Protein 3H2B (pdb70)

B-factor: mean 21.61, std 10.36, range [4.09, 73.88]

CATH classification: 3.40.50.150

Secondary structure (DSSP, 8-state):
--HHHHHHH-TTT-HHHHT-SS--TT-TTHHHHHHHHHH--S-EEEET-TT-HHHHHHHHTT--EEEE---HHHHHHHHHH-TTSEEE---GGGGGGS---EEEEE-SSSS---TTTHHHHHHHH--EEEEEEE--EE--SS-B---SSS---B--HHHHHHHHHHTTEEEEEEEE-TTSSEEEEEEEE--/-HHHHHHHHT-TT--HHHHT-SS--TT-TTHHHHHHHHHT--S-EEEET-TT-HHHHHHHHTT--EEEEE--HHHHHHHHHHSTTS-EEES-TGGGGGS---EEEEE-SSSS---TTTHHHHHHHH--EEEEEEE--EE--SS-B---SSS---B--HHHHHHHHHHHTEEEEEEEE-TTSSEEEEEEEE--

Nearest PDB structures (foldseek):
  3h2b-assembly1_A  TM=1.005E+00  e=4.434E-42  Corynebacterium glutamicum ATCC 13032
  3e8s-assembly1_A-2  TM=7.768E-01  e=3.173E-12  Pseudomonas putida KT2440
  3e23-assembly1_A  TM=7.700E-01  e=9.169E-10  Rhodopseudomonas palustris
  3cgg-assembly2_B  TM=7.380E-01  e=4.355E-08  Corynebacterium glutamicum ATCC 13032
  4kwc-assembly1_A  TM=5.760E-01  e=4.647E-06  Bacillus pumilus

Sequence (383 aa):
TDDVSKAYSSPTFDAEALLGTVISAEDPDRVLIEPWATGVDGVILDVGSGTGRWTGHLASLGHQIEGLEPATRLVELARQTHPSVTFHHGTITDLSDSPKRWAGLLAWYSLIHGPGELPDALVALRAVEDGGGLLSFFSGPSLEPYHPVATAYRWPLPELAQALETAGFQVTSSHWDPRFPHAYLTAEASLATDDVSKAYSSPTFDAEALLGTVISAEDPDRVLIEPWATGVDGVILDVGSGTGRWTGHLASLGHQIEGLEPATRLVELARQTHPSVTFHHGTITDLSDSPKRWAGLLAWYSLIHGPGELPDALVALRAVEDGGGLLSFFSGPSLEPYHPVATAYRWPLPELAQALETAGFQVTSSHWDPRFPHAYLTAEASL

Structure (mmCIF, N/CA/C/O backbone):
data_3H2B
#
_entry.id   3H2B
#
_cell.length_a   70.827
_cell.length_b   72.424
_cell.length_c   74.826
_cell.angle_alpha   90.000
_cell.angle_beta   90.000
_cell.angle_gamma   90.000
#
_symmetry.space_group_name_H-M   'P 21 21 21'
#
loop_
_entity.id
_entity.type
_entity.pdbx_description
1 polymer 'SAM-dependent methyltransferase'
2 non-polymer S-ADENOSYL-L-HOMOCYSTEINE
3 non-polymer PYROPHOSPHATE
4 water water
#
loop_
_atom_site.group_PDB
_atom_site.id
_atom_site.type_symbol
_atom_site.label_atom_id
_atom_site.label_alt_id
_atom_site.label_comp_id
_atom_site.label_asym_id
_atom_site.label_entity_id
_atom_site.label_seq_id
_atom_site.pdbx_PDB_ins_code
_atom_site.Cartn_x
_atom_site.Cartn_y
_atom_site.Cartn_z
_atom_site.occupancy
_atom_site.B_iso_or_equiv
_atom_site.auth_seq_id
_atom_site.auth_comp_id
_atom_site.auth_asym_id
_atom_site.auth_atom_id
_atom_site.pdbx_PDB_model_num
ATOM 1 N N . THR A 1 2 ? 22.906 32.094 51.838 1.00 41.76 59 THR A N 1
ATOM 2 C CA . THR A 1 2 ? 21.657 32.005 51.029 1.00 39.83 59 THR A CA 1
ATOM 3 C C . THR A 1 2 ? 21.896 32.209 49.532 1.00 36.75 59 THR A C 1
ATOM 4 O O . THR A 1 2 ? 22.455 33.224 49.100 1.00 32.61 59 THR A O 1
ATOM 8 N N . ASP A 1 3 ? 21.455 31.238 48.743 1.00 33.33 60 ASP A N 1
ATOM 9 C CA . ASP A 1 3 ? 21.613 31.301 47.301 1.00 26.17 60 ASP A CA 1
ATOM 10 C C . ASP A 1 3 ? 20.288 31.567 46.601 1.00 21.40 60 ASP A C 1
ATOM 11 O O . ASP A 1 3 ? 20.123 31.228 45.431 1.00 25.90 60 ASP A O 1
ATOM 16 N N . ASP A 1 4 ? 19.340 32.165 47.312 1.00 18.53 61 ASP A N 1
ATOM 17 C CA . ASP A 1 4 ? 18.048 32.461 46.711 1.00 23.67 61 ASP A CA 1
ATOM 18 C C . ASP A 1 4 ? 18.199 33.380 45.506 1.00 20.23 61 ASP A C 1
ATOM 19 O O . ASP A 1 4 ? 17.544 33.186 44.484 1.00 22.56 61 ASP A O 1
ATOM 24 N N . VAL A 1 5 ? 19.067 34.379 45.620 1.00 24.33 62 VAL A N 1
ATOM 25 C CA . VAL A 1 5 ? 19.272 35.295 44.510 1.00 19.37 62 VAL A CA 1
ATOM 26 C C . VAL A 1 5 ? 19.850 34.562 43.303 1.00 20.91 62 VAL A C 1
ATOM 27 O O . VAL A 1 5 ? 19.247 34.563 42.225 1.00 22.04 62 VAL A O 1
ATOM 31 N N . SER A 1 6 ? 21.004 33.924 43.485 1.00 13.58 63 SER A N 1
ATOM 32 C CA . SER A 1 6 ? 21.640 33.199 42.389 1.00 11.06 63 SER A CA 1
ATOM 33 C C . SER A 1 6 ? 20.692 32.157 41.792 1.00 13.86 63 SER A C 1
ATOM 34 O O . SER A 1 6 ? 20.616 32.005 40.575 1.00 14.78 63 SER A O 1
ATOM 37 N N . LYS A 1 7 ? 19.950 31.447 42.634 1.00 16.88 64 LYS A N 1
ATOM 38 C CA . LYS A 1 7 ? 19.014 30.459 42.114 1.00 13.95 64 LYS A CA 1
ATOM 39 C C . LYS A 1 7 ? 17.902 31.124 41.297 1.00 12.74 64 LYS A C 1
ATOM 40 O O . LYS A 1 7 ? 17.460 30.574 40.286 1.00 11.42 64 LYS A O 1
ATOM 46 N N . ALA A 1 8 ? 17.474 32.317 41.710 1.00 9.60 65 ALA A N 1
ATOM 47 C CA . ALA A 1 8 ? 16.426 33.037 40.982 1.00 8.88 65 ALA A CA 1
ATOM 48 C C . ALA A 1 8 ? 16.972 33.457 39.621 1.00 13.59 65 ALA A C 1
ATOM 49 O O . ALA A 1 8 ? 16.236 33.525 38.632 1.00 17.60 65 ALA A O 1
ATOM 51 N N . TYR A 1 9 ? 18.271 33.734 39.572 1.00 11.75 66 TYR A N 1
ATOM 52 C CA . TYR A 1 9 ? 18.902 34.121 38.313 1.00 15.74 66 TYR A CA 1
ATOM 53 C C . TYR A 1 9 ? 19.046 32.927 37.384 1.00 9.95 66 TYR A C 1
ATOM 54 O O . TYR A 1 9 ? 19.114 33.090 36.169 1.00 13.14 66 TYR A O 1
ATOM 63 N N . SER A 1 10 ? 19.103 31.728 37.954 1.00 7.06 67 SER A N 1
ATOM 64 C CA . SER A 1 10 ? 19.209 30.522 37.134 1.00 9.75 67 SER A CA 1
ATOM 65 C C . SER A 1 10 ? 17.843 30.106 36.589 1.00 10.14 67 SER A C 1
ATOM 66 O O . SER A 1 10 ? 17.758 29.340 35.627 1.00 9.84 67 SER A O 1
ATOM 69 N N . SER A 1 11 ? 16.775 30.621 37.186 1.00 11.46 68 SER A N 1
ATOM 70 C CA . SER A 1 11 ? 15.430 30.248 36.754 1.00 15.07 68 SER A CA 1
ATOM 71 C C . SER A 1 11 ? 15.084 30.663 35.323 1.00 13.24 68 SER A C 1
ATOM 72 O O . SER A 1 11 ? 15.325 31.801 34.910 1.00 12.89 68 SER A O 1
ATOM 75 N N . PRO A 1 12 ? 14.510 29.731 34.544 1.00 11.91 69 PRO A N 1
ATOM 76 C CA . PRO A 1 12 ? 14.128 30.021 33.158 1.00 11.30 69 PRO A CA 1
ATOM 77 C C . PRO A 1 12 ? 13.090 31.147 33.138 1.00 12.33 69 PRO A C 1
ATOM 78 O O . PRO A 1 12 ? 12.958 31.872 32.155 1.00 12.62 69 PRO A O 1
ATOM 82 N N . THR A 1 13 ? 12.364 31.297 34.241 1.00 15.18 70 THR A N 1
ATOM 83 C CA . THR A 1 13 ? 11.360 32.346 34.331 1.00 23.47 70 THR A CA 1
ATOM 84 C C . THR A 1 13 ? 12.014 33.722 34.263 1.00 15.45 70 THR A C 1
ATOM 85 O O . THR A 1 13 ? 11.442 34.654 33.704 1.00 21.40 70 THR A O 1
ATOM 89 N N . PHE A 1 14 ? 13.210 33.854 34.827 1.00 12.37 71 PHE A N 1
ATOM 90 C CA . PHE A 1 14 ? 13.900 35.136 34.771 1.00 15.20 71 PHE A CA 1
ATOM 91 C C . PHE A 1 14 ? 14.378 35.377 33.350 1.00 19.14 71 PHE A C 1
ATOM 92 O O . PHE A 1 14 ? 14.433 36.517 32.881 1.00 14.33 71 PHE A O 1
ATOM 100 N N . ASP A 1 15 ? 14.739 34.288 32.680 1.00 14.09 72 ASP A N 1
ATOM 101 C CA . ASP A 1 15 ? 15.172 34.355 31.294 1.00 16.07 72 ASP A CA 1
ATOM 102 C C . ASP A 1 15 ? 16.373 35.281 31.093 1.00 15.92 72 ASP A C 1
ATOM 103 O O . ASP A 1 15 ? 16.311 36.244 30.329 1.00 16.07 72 ASP A O 1
ATOM 108 N N . ALA A 1 16 ? 17.465 34.971 31.782 1.00 15.66 73 ALA A N 1
ATOM 109 C CA . ALA A 1 16 ? 18.687 35.757 31.708 1.00 13.20 73 ALA A CA 1
ATOM 110 C C . ALA A 1 16 ? 19.159 35.974 30.273 1.00 14.23 73 ALA A C 1
ATOM 111 O O . ALA A 1 16 ? 19.587 37.070 29.927 1.00 15.93 73 ALA A O 1
ATOM 113 N N . GLU A 1 17 ? 19.090 34.940 29.439 1.00 16.63 74 GLU A N 1
ATOM 114 C CA . GLU A 1 17 ? 19.535 35.081 28.052 1.00 17.14 74 GLU A CA 1
ATOM 115 C C . GLU A 1 17 ? 18.773 36.171 27.308 1.00 20.42 74 GLU A C 1
ATOM 116 O O . GLU A 1 17 ? 19.347 36.872 26.471 1.00 21.57 74 GLU A O 1
ATOM 122 N N . ALA A 1 18 ? 17.491 36.329 27.621 1.00 11.55 75 ALA A N 1
ATOM 123 C CA . ALA A 1 18 ? 16.683 37.348 26.964 1.00 12.17 75 ALA A CA 1
ATOM 124 C C . ALA A 1 18 ? 16.814 38.738 27.581 1.00 19.92 75 ALA A C 1
ATOM 125 O O . ALA A 1 18 ? 16.845 39.737 26.857 1.00 19.85 75 ALA A O 1
ATOM 127 N N . LEU A 1 19 ? 16.892 38.814 28.908 1.00 16.80 76 LEU A N 1
ATOM 128 C CA . LEU A 1 19 ? 16.993 40.109 29.582 1.00 20.46 76 LEU A CA 1
ATOM 129 C C . LEU A 1 19 ? 18.363 40.760 29.538 1.00 23.25 76 LEU A C 1
ATOM 130 O O . LEU A 1 19 ? 18.477 41.982 29.399 1.00 26.15 76 LEU A O 1
ATOM 135 N N . LEU A 1 20 ? 19.405 39.950 29.670 1.00 24.50 77 LEU A N 1
ATOM 136 C CA . LEU A 1 20 ? 20.769 40.458 29.664 1.00 23.25 77 LEU A CA 1
ATOM 137 C C . LEU A 1 20 ? 21.455 40.186 28.333 1.00 25.55 77 LEU A C 1
ATOM 138 O O . LEU A 1 20 ? 22.258 40.990 27.862 1.00 24.37 77 LEU A O 1
ATOM 143 N N . GLY A 1 21 ? 21.138 39.047 27.731 1.00 17.23 78 GLY A N 1
ATOM 144 C CA . GLY A 1 21 ? 21.734 38.701 26.456 1.00 17.52 78 GLY A CA 1
ATOM 145 C C . GLY A 1 21 ? 22.841 37.672 26.588 1.00 18.79 78 GLY A C 1
ATOM 146 O O . GLY A 1 21 ? 23.331 37.398 27.691 1.00 19.64 78 GLY A O 1
ATOM 147 N N . THR A 1 22 ? 23.231 37.096 25.456 1.00 19.74 79 THR A N 1
ATOM 148 C CA . THR A 1 22 ? 24.292 36.101 25.417 1.00 26.64 79 THR A CA 1
ATOM 149 C C . THR A 1 22 ? 25.436 36.607 24.544 1.00 24.89 79 THR A C 1
ATOM 150 O O . THR A 1 22 ? 26.565 36.146 24.658 1.00 27.81 79 THR A O 1
ATOM 154 N N . VAL A 1 23 ? 25.137 37.565 23.675 1.00 24.89 80 VAL A N 1
ATOM 155 C CA . VAL A 1 23 ? 26.151 38.133 22.798 1.00 24.41 80 VAL A CA 1
ATOM 156 C C . VAL A 1 23 ? 26.155 39.654 22.900 1.00 17.49 80 VAL A C 1
ATOM 157 O O . VAL A 1 23 ? 25.114 40.278 23.103 1.00 21.61 80 VAL A O 1
ATOM 161 N N . ILE A 1 24 ? 27.333 40.249 22.764 1.00 18.02 81 ILE A N 1
ATOM 162 C CA . ILE A 1 24 ? 27.457 41.695 22.841 1.00 16.22 81 ILE A CA 1
ATOM 163 C C . ILE A 1 24 ? 27.384 42.305 21.453 1.00 24.62 81 ILE A C 1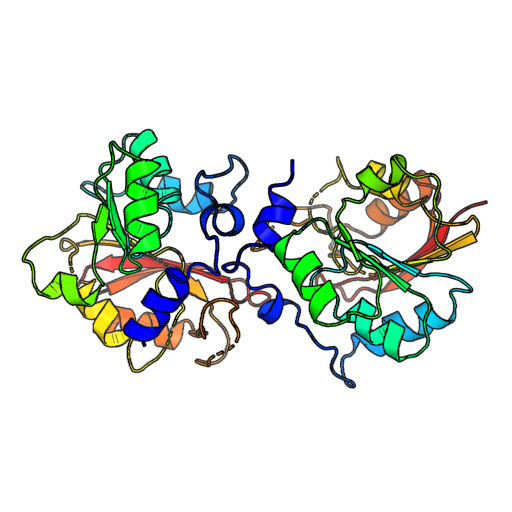
ATOM 164 O O . ILE A 1 24 ? 28.200 41.988 20.585 1.00 24.09 81 ILE A O 1
ATOM 169 N N . SER A 1 25 ? 26.393 43.165 21.243 1.00 16.67 82 SER A N 1
ATOM 170 C CA . SER A 1 25 ? 26.234 43.834 19.963 1.00 21.12 82 SER A CA 1
ATOM 171 C C . SER A 1 25 ? 27.404 44.783 19.752 1.00 26.02 82 SER A C 1
ATOM 172 O O . SER A 1 25 ? 27.749 45.553 20.649 1.00 23.21 82 SER A O 1
ATOM 175 N N . ALA A 1 26 ? 28.007 44.731 18.569 1.00 27.68 83 ALA A N 1
ATOM 176 C CA . ALA A 1 26 ? 29.140 45.599 18.256 1.00 27.61 83 ALA A CA 1
ATOM 177 C C . ALA A 1 26 ? 28.766 47.073 18.426 1.00 30.41 83 ALA A C 1
ATOM 178 O O . ALA A 1 26 ? 29.642 47.933 18.551 1.00 29.24 83 ALA A O 1
ATOM 180 N N . GLU A 1 27 ? 27.467 47.362 18.436 1.00 21.80 84 GLU A N 1
ATOM 181 C CA . GLU A 1 27 ? 27.003 48.733 18.601 1.00 29.42 84 GLU A CA 1
ATOM 182 C C . GLU A 1 27 ? 26.512 49.021 20.023 1.00 29.35 84 GLU A C 1
ATOM 183 O O . GLU A 1 27 ? 25.955 50.082 20.281 1.00 26.65 84 GLU A O 1
ATOM 189 N N . ASP A 1 28 ? 26.717 48.082 20.944 1.00 26.18 85 ASP A N 1
ATOM 190 C CA . ASP A 1 28 ? 26.283 48.274 22.331 1.00 22.92 85 ASP A CA 1
ATOM 191 C C . ASP A 1 28 ? 27.021 49.474 22.939 1.00 17.53 85 ASP A C 1
ATOM 192 O O . ASP A 1 28 ? 28.250 49.526 22.934 1.00 17.44 85 ASP A O 1
ATOM 197 N N . PRO A 1 29 ? 26.276 50.453 23.472 1.00 18.61 86 PRO A N 1
ATOM 198 C CA . PRO A 1 29 ? 26.887 51.643 24.076 1.00 23.58 86 PRO A CA 1
ATOM 199 C C . PRO A 1 29 ? 27.790 51.358 25.282 1.00 23.46 86 PRO A C 1
ATOM 200 O O . PRO A 1 29 ? 28.660 52.165 25.613 1.00 19.40 86 PRO A O 1
ATOM 204 N N . ASP A 1 30 ? 27.583 50.219 25.941 1.00 20.34 87 ASP A N 1
ATOM 205 C CA . ASP A 1 30 ? 28.416 49.861 27.088 1.00 14.27 87 ASP A CA 1
ATOM 206 C C . ASP A 1 30 ? 29.855 49.542 26.652 1.00 19.51 87 ASP A C 1
ATOM 207 O O . ASP A 1 30 ? 30.777 49.606 27.463 1.00 15.43 87 ASP A O 1
ATOM 212 N N . ARG A 1 31 ? 30.050 49.217 25.373 1.00 17.10 88 ARG A N 1
ATOM 213 C CA . ARG A 1 31 ? 31.388 48.889 24.865 1.00 19.49 88 ARG A CA 1
ATOM 214 C C . ARG A 1 31 ? 32.406 50.011 25.062 1.00 14.75 88 ARG A C 1
ATOM 215 O O . ARG A 1 31 ? 33.534 49.765 25.483 1.00 14.25 88 ARG A O 1
ATOM 223 N N . VAL A 1 32 ? 32.012 51.241 24.749 1.00 17.56 89 VAL A N 1
ATOM 224 C CA . VAL A 1 32 ? 32.911 52.380 24.896 1.00 21.77 89 VAL A CA 1
ATOM 225 C C . VAL A 1 32 ? 33.247 52.657 26.361 1.00 24.30 89 VAL A C 1
ATOM 226 O O . VAL A 1 32 ? 34.181 53.398 26.662 1.00 23.28 89 VAL A O 1
ATOM 230 N N . LEU A 1 33 ? 32.484 52.049 27.267 1.00 18.13 90 LEU A N 1
ATOM 231 C CA . LEU A 1 33 ? 32.720 52.218 28.698 1.00 21.04 90 LEU A CA 1
ATOM 232 C C . LEU A 1 33 ? 33.614 51.100 29.234 1.00 18.40 90 LEU A C 1
ATOM 233 O O . LEU A 1 33 ? 34.600 51.359 29.922 1.00 22.60 90 LEU A O 1
ATOM 238 N N . ILE A 1 34 ? 33.274 49.858 28.903 1.00 11.88 91 ILE A N 1
ATOM 239 C CA . ILE A 1 34 ? 34.028 48.697 29.378 1.00 12.97 91 ILE A CA 1
ATOM 240 C C . ILE A 1 34 ? 35.366 48.449 28.677 1.00 15.37 91 ILE A C 1
ATOM 241 O O . ILE A 1 34 ? 36.378 48.199 29.335 1.00 19.65 91 ILE A O 1
ATOM 246 N N . GLU A 1 35 ? 35.385 48.523 27.351 1.00 14.76 92 GLU A N 1
ATOM 247 C CA . GLU A 1 35 ? 36.616 48.258 26.616 1.00 15.23 92 GLU A CA 1
ATOM 248 C C . GLU A 1 35 ? 37.793 49.169 26.957 1.00 15.87 92 GLU A C 1
ATOM 249 O O . GLU A 1 35 ? 38.903 48.686 27.168 1.00 16.67 92 GLU A O 1
ATOM 255 N N . PRO A 1 36 ? 37.578 50.494 27.010 1.00 16.27 93 PRO A N 1
ATOM 256 C CA . PRO A 1 36 ? 38.698 51.383 27.345 1.00 18.87 93 PRO A CA 1
ATOM 257 C C . PRO A 1 36 ? 39.279 51.032 28.724 1.00 24.84 93 PRO A C 1
ATOM 258 O O . PRO A 1 36 ? 40.496 51.074 28.931 1.00 18.56 93 PRO A O 1
ATOM 262 N N . TRP A 1 37 ? 38.399 50.679 29.655 1.00 14.49 94 TRP A N 1
ATOM 263 C CA . TRP A 1 37 ? 38.810 50.307 30.999 1.00 16.18 94 TRP A CA 1
ATOM 264 C C . TRP A 1 37 ? 39.620 49.010 30.974 1.00 18.01 94 TRP A C 1
ATOM 265 O O . TRP A 1 37 ? 40.721 48.939 31.525 1.00 16.41 94 TRP A O 1
ATOM 276 N N . ALA A 1 38 ? 39.063 47.987 30.334 1.00 13.25 95 ALA A N 1
ATOM 277 C CA . ALA A 1 38 ? 39.727 46.692 30.262 1.00 17.38 95 ALA A CA 1
ATOM 278 C C . ALA A 1 38 ? 41.132 46.812 29.687 1.00 16.31 95 ALA A C 1
ATOM 279 O O . ALA A 1 38 ? 42.052 46.128 30.130 1.00 11.71 95 ALA A O 1
ATOM 281 N N . THR A 1 39 ? 41.296 47.690 28.705 1.00 19.33 96 THR A N 1
ATOM 282 C CA . THR A 1 39 ? 42.598 47.871 28.083 1.00 22.76 96 THR A CA 1
ATOM 283 C C . THR A 1 39 ? 43.596 48.426 29.085 1.00 24.32 96 THR A C 1
ATOM 284 O O . THR A 1 39 ? 44.800 48.209 28.958 1.00 21.02 96 THR A O 1
ATOM 288 N N . GLY A 1 40 ? 43.082 49.132 30.087 1.00 25.23 97 GLY A N 1
ATOM 289 C CA . GLY A 1 40 ? 43.944 49.708 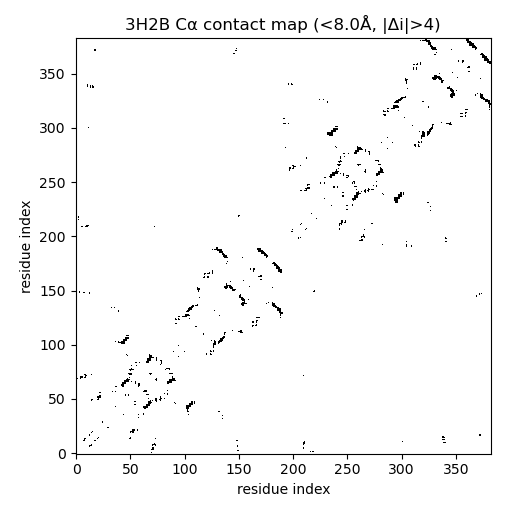31.100 1.00 23.84 97 GLY A CA 1
ATOM 290 C C . GLY A 1 40 ? 44.399 48.713 32.154 1.00 19.96 97 GLY A C 1
ATOM 291 O O . GLY A 1 40 ? 45.331 48.992 32.900 1.00 23.49 97 GLY A O 1
ATOM 292 N N . VAL A 1 41 ? 43.752 47.554 32.226 1.00 19.23 98 VAL A N 1
ATOM 293 C CA . VAL A 1 41 ? 44.127 46.553 33.214 1.00 17.37 98 VAL A CA 1
ATOM 294 C C . VAL A 1 41 ? 45.292 45.708 32.706 1.00 22.27 98 VAL A C 1
ATOM 295 O O . VAL A 1 41 ? 45.163 44.965 31.735 1.00 24.55 98 VAL A O 1
ATOM 299 N N . ASP A 1 42 ? 46.437 45.836 33.365 1.00 24.11 99 ASP A N 1
ATOM 300 C CA . ASP A 1 42 ? 47.620 45.092 32.964 1.00 30.94 99 ASP A CA 1
ATOM 301 C C . ASP A 1 42 ? 47.679 43.766 33.702 1.00 27.81 99 ASP A C 1
ATOM 302 O O . ASP A 1 42 ? 48.555 43.541 34.533 1.00 37.49 99 ASP A O 1
ATOM 307 N N . GLY A 1 43 ? 46.736 42.888 33.389 1.00 24.71 100 GLY A N 1
ATOM 308 C CA . GLY A 1 43 ? 46.690 41.593 34.035 1.00 21.39 100 GLY A CA 1
ATOM 309 C C . GLY A 1 43 ? 45.374 40.897 33.766 1.00 16.68 100 GLY A C 1
ATOM 310 O O . GLY A 1 43 ? 44.640 41.278 32.863 1.00 24.07 100 GLY A O 1
ATOM 311 N N . VAL A 1 44 ? 45.065 39.880 34.558 1.00 22.72 101 VAL A N 1
ATOM 312 C CA . VAL A 1 44 ? 43.827 39.138 34.379 1.00 22.12 101 VAL A CA 1
ATOM 313 C C . VAL A 1 44 ? 42.650 39.854 35.031 1.00 19.84 101 VAL A C 1
ATOM 314 O O . VAL A 1 44 ? 42.707 40.257 36.193 1.00 20.80 101 VAL A O 1
ATOM 318 N N . ILE A 1 45 ? 41.583 40.022 34.266 1.00 13.52 102 ILE A N 1
ATOM 319 C CA . ILE A 1 45 ? 40.397 40.676 34.779 1.00 11.86 102 ILE A CA 1
ATOM 320 C C . ILE A 1 45 ? 39.429 39.622 35.311 1.00 22.05 102 ILE A C 1
ATOM 321 O O . ILE A 1 45 ? 39.359 38.511 34.787 1.00 12.78 102 ILE A O 1
ATOM 326 N N . LEU A 1 46 ? 38.700 39.960 36.366 1.00 12.85 103 LEU A N 1
ATOM 327 C CA . LEU A 1 46 ? 37.724 39.036 36.905 1.00 14.06 103 LEU A CA 1
ATOM 328 C C . LEU A 1 46 ? 36.354 39.698 36.715 1.00 10.99 103 LEU A C 1
ATOM 329 O O . LEU A 1 46 ? 36.112 40.809 37.183 1.00 12.47 103 LEU A O 1
ATOM 334 N N . ASP A 1 47 ? 35.493 39.018 35.971 1.00 11.44 104 ASP A N 1
ATOM 335 C CA . ASP A 1 47 ? 34.133 39.469 35.679 1.00 11.35 104 ASP A CA 1
ATOM 336 C C . ASP A 1 47 ? 33.262 38.939 36.835 1.00 11.15 104 ASP A C 1
ATOM 337 O O . ASP A 1 47 ? 32.813 37.793 36.803 1.00 10.64 104 ASP A O 1
ATOM 342 N N . VAL A 1 48 ? 33.048 39.778 37.851 1.00 14.34 105 VAL A N 1
ATOM 343 C CA . VAL A 1 48 ? 32.268 39.436 39.057 1.00 6.80 105 VAL A CA 1
ATOM 344 C C . VAL A 1 48 ? 30.765 39.348 38.776 1.00 14.67 105 VAL A C 1
ATOM 345 O O . VAL A 1 48 ? 30.104 40.372 38.576 1.00 11.93 105 VAL A O 1
ATOM 349 N N . GLY A 1 49 ? 30.227 38.129 38.798 1.00 7.84 106 GLY A N 1
ATOM 350 C CA . GLY A 1 49 ? 28.823 37.930 38.504 1.00 6.24 106 GLY A CA 1
ATOM 351 C C . GLY A 1 49 ? 28.692 38.041 36.998 1.00 10.52 106 GLY A C 1
ATOM 352 O O . GLY A 1 49 ? 27.920 38.861 36.497 1.00 12.90 106 GLY A O 1
ATOM 353 N N . SER A 1 50 ? 29.468 37.218 36.287 1.00 9.56 107 SER A N 1
ATOM 354 C CA . SER A 1 50 ? 29.522 37.200 34.820 1.00 10.27 107 SER A CA 1
ATOM 355 C C . SER A 1 50 ? 28.265 36.714 34.087 1.00 12.76 107 SER A C 1
ATOM 356 O O . SER A 1 50 ? 28.164 36.835 32.860 1.00 12.94 107 SER A O 1
ATOM 359 N N . GLY A 1 51 ? 27.325 36.152 34.837 1.00 10.79 108 GLY A N 1
ATOM 360 C CA . GLY A 1 51 ? 26.078 35.681 34.253 1.00 11.49 108 GLY A CA 1
ATOM 361 C C . GLY A 1 51 ? 26.228 34.709 33.093 1.00 10.50 108 GLY A C 1
ATOM 362 O O . GLY A 1 51 ? 26.854 33.658 33.228 1.00 9.06 108 GLY A O 1
ATOM 363 N N . THR A 1 52 ? 25.644 35.060 31.949 1.00 11.64 109 THR A N 1
ATOM 364 C CA . THR A 1 52 ? 25.718 34.219 30.754 1.00 15.27 109 THR A CA 1
ATOM 365 C C . THR A 1 52 ? 27.131 34.238 30.166 1.00 16.20 109 THR A C 1
ATOM 366 O O . THR A 1 52 ? 27.454 33.441 29.283 1.00 14.47 109 THR A O 1
ATOM 370 N N . GLY A 1 53 ? 27.958 35.161 30.654 1.00 15.32 110 GLY A N 1
ATOM 371 C CA . GLY A 1 53 ? 29.330 35.281 30.183 1.00 14.13 110 GLY A CA 1
ATOM 372 C C . GLY A 1 53 ? 29.474 36.113 28.925 1.00 16.32 110 GLY A C 1
ATOM 373 O O . GLY A 1 53 ? 30.520 36.078 28.257 1.00 10.26 110 GLY A O 1
ATOM 374 N N . ARG A 1 54 ? 28.431 36.878 28.607 1.00 11.19 111 ARG A N 1
ATOM 375 C CA . ARG A 1 54 ? 28.443 37.701 27.405 1.00 11.25 111 ARG A CA 1
ATOM 376 C C . ARG A 1 54 ? 29.634 38.663 27.349 1.00 12.74 111 ARG A C 1
ATOM 377 O O . ARG A 1 54 ? 30.305 38.768 26.317 1.00 14.54 111 ARG A O 1
ATOM 385 N N . TRP A 1 55 ? 29.911 39.366 28.441 1.00 8.76 112 TRP A N 1
ATOM 386 C CA . TRP A 1 55 ? 31.046 40.287 28.433 1.00 10.81 112 TRP A CA 1
ATOM 387 C C . TRP A 1 55 ? 32.380 39.548 28.538 1.00 9.48 112 TRP A C 1
ATOM 388 O O . TRP A 1 55 ? 33.378 39.968 27.942 1.00 10.92 112 TRP A O 1
ATOM 399 N N . THR A 1 56 ? 32.390 38.443 29.286 1.00 12.84 113 THR A N 1
ATOM 400 C CA . THR A 1 56 ? 33.611 37.647 29.468 1.00 13.40 113 THR A CA 1
ATOM 401 C C . THR A 1 56 ? 34.104 37.102 28.126 1.00 13.77 113 THR A C 1
ATOM 402 O O . THR A 1 56 ? 35.293 37.196 27.803 1.00 15.58 113 THR A O 1
ATOM 406 N N . GLY A 1 57 ? 33.187 36.544 27.343 1.00 15.41 114 GLY A N 1
ATOM 407 C CA . GLY A 1 57 ? 33.556 36.009 26.047 1.00 17.29 114 GLY A CA 1
ATOM 408 C C . GLY A 1 57 ? 33.963 37.135 25.118 1.00 18.41 114 GLY A C 1
ATOM 409 O O . GLY A 1 57 ? 34.959 37.043 24.400 1.00 18.85 114 GLY A O 1
ATOM 410 N N . HIS A 1 58 ? 33.189 38.212 25.147 1.00 20.56 115 HIS A N 1
ATOM 411 C CA . HIS A 1 58 ? 33.450 39.371 24.308 1.00 19.28 115 HIS A CA 1
ATOM 412 C C . HIS A 1 58 ? 34.859 39.925 24.520 1.00 22.92 115 HIS A C 1
ATOM 413 O O . HIS A 1 58 ? 35.651 40.002 23.579 1.00 21.92 115 HIS A O 1
ATOM 420 N N . LEU A 1 59 ? 35.170 40.316 25.751 1.00 15.12 116 LEU A N 1
ATOM 421 C CA . LEU A 1 59 ? 36.483 40.858 26.049 1.00 17.51 116 LEU A CA 1
ATOM 422 C C . LEU A 1 59 ? 37.581 39.836 25.748 1.00 16.22 116 LEU A C 1
ATOM 423 O O . LEU A 1 59 ? 38.662 40.202 25.280 1.00 15.74 116 LEU A O 1
ATOM 428 N N . ALA A 1 60 ? 37.306 38.558 26.004 1.00 12.65 117 ALA A N 1
ATOM 429 C CA . ALA A 1 60 ? 38.294 37.521 25.732 1.00 11.59 117 ALA A CA 1
ATOM 430 C C . ALA A 1 60 ? 38.619 37.516 24.241 1.00 22.04 117 ALA A C 1
ATOM 431 O O . ALA A 1 60 ? 39.786 37.461 23.851 1.00 21.26 117 ALA A O 1
ATOM 433 N N . SER A 1 61 ? 37.586 37.590 23.407 1.00 16.10 118 SER A N 1
ATOM 434 C CA . SER A 1 61 ? 37.792 37.576 21.963 1.00 23.96 118 SER A CA 1
ATOM 435 C C . SER A 1 61 ? 38.552 38.806 21.477 1.00 23.03 118 SER A C 1
ATOM 436 O O . SER A 1 61 ? 39.107 38.800 20.382 1.00 22.54 118 SER A O 1
ATOM 439 N N . LEU A 1 62 ? 38.574 39.858 22.289 1.00 26.88 119 LEU A N 1
ATOM 440 C CA . LEU A 1 62 ? 39.283 41.077 21.930 1.00 19.11 119 LEU A CA 1
ATOM 441 C C . LEU A 1 62 ? 40.741 41.032 22.371 1.00 23.82 119 LEU A C 1
ATOM 442 O O . LEU A 1 62 ? 41.483 41.995 22.174 1.00 28.01 119 LEU A O 1
ATOM 447 N N . GLY A 1 63 ? 41.150 39.920 22.974 1.00 23.98 120 GLY A N 1
ATOM 448 C CA . GLY A 1 63 ? 42.528 39.786 23.412 1.00 22.65 120 GLY A CA 1
ATOM 449 C C . GLY A 1 63 ? 42.761 40.066 24.886 1.00 27.19 120 GLY A C 1
ATOM 450 O O . GLY A 1 63 ? 43.902 40.103 25.347 1.00 25.13 120 GLY A O 1
ATOM 451 N N . HIS A 1 64 ? 41.683 40.257 25.636 1.00 19.34 121 HIS A N 1
ATOM 452 C CA . HIS A 1 64 ? 41.801 40.529 27.063 1.00 24.29 121 HIS A CA 1
ATOM 453 C C . HIS A 1 64 ? 41.873 39.240 27.893 1.00 23.64 121 HIS A C 1
ATOM 454 O O . HIS A 1 64 ? 41.117 38.289 27.653 1.00 20.34 121 HIS A O 1
ATOM 461 N N . GLN A 1 65 ? 42.798 39.211 28.851 1.00 22.34 122 GLN A N 1
ATOM 462 C CA . GLN A 1 65 ? 42.966 38.068 29.754 1.00 21.81 122 GLN A CA 1
ATOM 463 C C . GLN A 1 65 ? 41.870 38.256 30.787 1.00 24.57 122 GLN A C 1
ATOM 464 O O . GLN A 1 65 ? 41.881 39.236 31.537 1.00 19.29 122 GLN A O 1
ATOM 470 N N . ILE A 1 66 ? 40.929 37.321 30.841 1.00 16.26 123 ILE A N 1
ATOM 471 C CA . ILE A 1 66 ? 39.828 37.473 31.771 1.00 14.69 123 ILE A CA 1
ATOM 472 C C . ILE A 1 66 ? 39.195 36.149 32.169 1.00 15.03 123 ILE A C 1
ATOM 473 O O . ILE A 1 66 ? 39.285 35.159 31.438 1.00 16.23 123 ILE A O 1
ATOM 478 N N . GLU A 1 67 ? 38.578 36.138 33.347 1.00 12.57 124 GLU A N 1
ATOM 479 C CA . GLU A 1 67 ? 37.893 34.965 33.873 1.00 12.26 124 GLU A CA 1
ATOM 480 C C . GLU A 1 67 ? 36.571 35.447 34.455 1.00 13.96 124 GLU A C 1
ATOM 481 O O . GLU A 1 67 ? 36.414 36.634 34.744 1.00 12.98 124 GLU A O 1
ATOM 487 N N . GLY A 1 68 ? 35.619 34.539 34.639 1.00 9.82 125 GLY A N 1
ATOM 488 C CA . GLY A 1 68 ? 34.344 34.954 35.194 1.00 8.80 125 GLY A CA 1
ATOM 489 C C . GLY A 1 68 ? 34.038 34.293 36.528 1.00 16.97 125 GLY A C 1
ATOM 490 O O . GLY A 1 68 ? 34.585 33.229 36.841 1.00 14.92 125 GLY A O 1
ATOM 491 N N . LEU A 1 69 ? 33.167 34.929 37.312 1.00 8.85 126 LEU A N 1
ATOM 492 C CA . LEU A 1 69 ? 32.723 34.411 38.612 1.00 11.60 126 LEU A CA 1
ATOM 493 C C . LEU A 1 69 ? 31.199 34.493 38.607 1.00 16.78 126 LEU A C 1
ATOM 494 O O . LEU A 1 69 ? 30.637 35.592 38.514 1.00 11.98 126 LEU A O 1
ATOM 499 N N . GLU A 1 70 ? 30.533 33.345 38.714 1.00 15.40 127 GLU A N 1
ATOM 500 C CA . GLU A 1 70 ? 29.074 33.319 38.694 1.00 14.08 127 GLU A CA 1
ATOM 501 C C . GLU A 1 70 ? 28.507 32.206 39.578 1.00 12.66 127 GLU A C 1
ATOM 502 O O . GLU A 1 70 ? 28.835 31.035 39.405 1.00 15.19 127 GLU A O 1
ATOM 508 N N . PRO A 1 71 ? 27.659 32.572 40.550 1.00 10.91 128 PRO A N 1
ATOM 509 C CA . PRO A 1 71 ? 27.026 31.629 41.479 1.00 15.41 128 PRO A CA 1
ATOM 510 C C . PRO A 1 71 ? 25.803 30.926 40.887 1.00 12.91 128 PRO A C 1
ATOM 511 O O . PRO A 1 71 ? 25.457 29.809 41.301 1.00 12.27 128 PRO A O 1
ATOM 515 N N . ALA A 1 72 ? 25.170 31.578 39.911 1.00 10.93 129 ALA A N 1
ATOM 516 C CA . ALA A 1 72 ? 23.992 31.026 39.242 1.00 12.66 129 ALA A CA 1
ATOM 517 C C . ALA A 1 72 ? 24.395 29.825 38.394 1.00 13.93 129 ALA A C 1
ATOM 518 O O . ALA A 1 72 ? 24.929 29.969 37.290 1.00 13.41 129 ALA A O 1
ATOM 520 N N . THR A 1 73 ? 24.117 28.639 38.924 1.00 13.21 130 THR A N 1
ATOM 521 C CA . THR A 1 73 ? 24.457 27.382 38.278 1.00 16.55 130 THR A CA 1
ATOM 522 C C . THR A 1 73 ? 24.149 27.268 36.793 1.00 15.99 130 THR A C 1
ATOM 523 O O . THR A 1 73 ? 25.029 26.950 35.992 1.00 15.47 130 THR A O 1
ATOM 527 N N . ARG A 1 74 ? 22.894 27.500 36.427 1.00 15.53 131 ARG A N 1
ATOM 528 C CA . ARG A 1 74 ? 22.520 27.392 35.031 1.00 16.14 131 ARG A CA 1
ATOM 529 C C . ARG A 1 74 ? 23.291 28.382 34.177 1.00 10.35 131 ARG A C 1
ATOM 530 O O . ARG A 1 74 ? 23.679 28.066 33.056 1.00 13.13 131 ARG A O 1
ATOM 538 N N . LEU A 1 75 ? 23.517 29.584 34.696 1.00 8.44 132 LEU A N 1
ATOM 539 C CA . LEU A 1 75 ? 24.229 30.579 33.902 1.00 8.97 132 LEU A CA 1
ATOM 540 C C . LEU A 1 75 ? 25.709 30.251 33.731 1.00 8.88 132 LEU A C 1
ATOM 541 O O . LEU A 1 75 ? 26.251 30.392 32.636 1.00 13.11 132 LEU A O 1
ATOM 546 N N . VAL A 1 76 ? 26.362 29.806 34.799 1.00 10.06 133 VAL A N 1
ATOM 547 C CA . VAL A 1 76 ? 27.780 29.486 34.712 1.00 13.89 133 VAL A CA 1
ATOM 548 C C . VAL A 1 76 ? 28.018 28.305 33.754 1.00 18.99 133 VAL A C 1
ATOM 549 O O . VAL A 1 76 ? 28.996 28.287 33.000 1.00 9.19 133 VAL A O 1
ATOM 553 N N . GLU A 1 77 ? 27.110 27.333 33.759 1.00 17.61 134 GLU A N 1
ATOM 554 C CA . GLU A 1 77 ? 27.247 26.185 32.870 1.00 17.55 134 GLU A CA 1
ATOM 555 C C . GLU A 1 77 ? 26.992 26.627 31.431 1.00 12.03 134 GLU A C 1
ATOM 556 O O . GLU A 1 77 ? 27.653 26.165 30.502 1.00 14.81 134 GLU A O 1
ATOM 562 N N . LEU A 1 78 ? 26.049 27.542 31.243 1.00 12.60 135 LEU A N 1
ATOM 563 C CA . LEU A 1 78 ? 25.760 28.044 29.906 1.00 11.42 135 LEU A CA 1
ATOM 564 C C . LEU A 1 78 ? 26.981 28.807 29.375 1.00 12.89 135 LEU A C 1
ATOM 565 O O . LEU A 1 78 ? 27.389 28.614 28.229 1.00 15.79 135 LEU A O 1
ATOM 570 N N . ALA A 1 79 ? 27.567 29.663 30.211 1.00 8.71 136 ALA A N 1
ATOM 571 C CA . ALA A 1 79 ? 28.738 30.438 29.806 1.00 15.16 136 ALA A CA 1
ATOM 572 C C . ALA A 1 79 ? 29.876 29.516 29.344 1.00 15.58 136 ALA A C 1
ATOM 573 O O . ALA A 1 79 ? 30.500 29.753 28.310 1.00 8.55 136 ALA A O 1
ATOM 575 N N . ARG A 1 80 ? 30.132 28.462 30.114 1.00 12.42 137 ARG A N 1
ATOM 576 C CA . ARG A 1 80 ? 31.184 27.510 29.777 1.00 10.65 137 ARG A CA 1
ATOM 577 C C . ARG A 1 80 ? 30.986 26.835 28.420 1.00 14.30 137 ARG A C 1
ATOM 578 O O . ARG A 1 80 ? 31.940 26.674 27.665 1.00 17.34 137 ARG A O 1
ATOM 586 N N . GLN A 1 81 ? 29.758 26.443 28.093 1.00 17.91 138 GLN A N 1
ATOM 587 C CA . GLN A 1 81 ? 29.544 25.789 26.806 1.00 25.53 138 GLN A CA 1
ATOM 588 C C . GLN A 1 81 ? 29.611 26.783 25.649 1.00 18.41 138 GLN A C 1
ATOM 589 O O . GLN A 1 81 ? 30.027 26.432 24.547 1.00 13.75 138 GLN A O 1
ATOM 595 N N . THR A 1 82 ? 29.208 28.021 25.913 1.00 20.22 139 THR A N 1
ATOM 596 C CA . THR A 1 82 ? 29.211 29.079 24.908 1.00 15.57 139 THR A CA 1
ATOM 597 C C . THR A 1 82 ? 30.622 29.612 24.636 1.00 20.95 139 THR A C 1
ATOM 598 O O . THR A 1 82 ? 30.961 29.952 23.503 1.00 22.82 139 THR A O 1
ATOM 602 N N . HIS A 1 83 ? 31.440 29.678 25.683 1.00 13.28 140 HIS A N 1
ATOM 603 C CA . HIS A 1 83 ? 32.815 30.174 25.579 1.00 17.69 140 HIS A CA 1
ATOM 604 C C . HIS A 1 83 ? 33.732 29.151 26.250 1.00 17.02 140 HIS A C 1
ATOM 605 O O . HIS A 1 83 ? 34.275 29.397 27.327 1.00 15.90 140 HIS A O 1
ATOM 612 N N . PRO A 1 84 ? 33.932 27.992 25.602 1.00 22.01 141 PRO A N 1
ATOM 613 C CA . PRO A 1 84 ? 34.774 26.905 26.120 1.00 23.55 141 PRO A CA 1
ATOM 614 C C . PRO A 1 84 ? 36.224 27.275 26.415 1.00 20.63 141 PRO A C 1
ATOM 615 O O . PRO A 1 84 ? 36.907 26.594 27.183 1.00 26.42 141 PRO A O 1
ATOM 619 N N . SER A 1 85 ? 36.682 28.356 25.797 1.00 25.13 142 SER A N 1
ATOM 620 C CA . SER A 1 85 ? 38.046 28.842 25.958 1.00 27.71 142 SER A CA 1
ATOM 621 C C . SER A 1 85 ? 38.234 29.734 27.186 1.00 24.92 142 SER A C 1
ATOM 622 O O . SER A 1 85 ? 39.361 30.036 27.567 1.00 24.08 142 SER A O 1
ATOM 625 N N . VAL A 1 86 ? 37.133 30.155 27.799 1.00 25.41 143 VAL A N 1
ATOM 626 C CA . VAL A 1 86 ? 37.196 31.044 28.958 1.00 13.48 143 VAL A CA 1
ATOM 627 C C . VAL A 1 86 ? 36.939 30.328 30.279 1.00 14.04 143 VAL A C 1
ATOM 628 O O . VAL A 1 86 ? 36.064 29.468 30.359 1.00 14.16 143 VAL A O 1
ATOM 632 N N . THR A 1 87 ? 37.688 30.696 31.319 1.00 8.97 144 THR A N 1
ATOM 633 C CA . THR A 1 87 ? 37.500 30.087 32.638 1.00 10.93 144 THR A CA 1
ATOM 634 C C . THR A 1 87 ? 36.399 30.804 33.431 1.00 11.85 144 THR A C 1
ATOM 635 O O . THR A 1 87 ? 36.413 32.037 33.561 1.00 12.46 144 THR A O 1
ATOM 639 N N . PHE A 1 88 ? 35.450 30.024 33.948 1.00 12.25 145 PHE A N 1
ATOM 640 C CA . PHE A 1 88 ? 34.342 30.538 34.759 1.00 12.26 145 PHE A CA 1
ATOM 641 C C . PHE A 1 88 ? 34.298 29.789 36.095 1.00 18.85 145 PHE A C 1
ATOM 642 O O . PHE A 1 88 ? 34.141 28.559 36.137 1.00 21.44 145 PHE A O 1
ATOM 650 N N . HIS A 1 89 ? 34.453 30.542 37.178 1.00 14.38 146 HIS A N 1
ATOM 651 C CA . HIS A 1 89 ? 34.429 29.997 38.526 1.00 15.42 146 HIS A CA 1
ATOM 652 C C . HIS A 1 89 ? 32.993 30.043 39.032 1.00 17.85 146 HIS A C 1
ATOM 653 O O . HIS A 1 89 ? 32.320 31.072 38.919 1.00 14.37 146 HIS A O 1
ATOM 660 N N . HIS A 1 90 ? 32.525 28.922 39.569 1.00 12.99 147 HIS A N 1
ATOM 661 C CA . HIS A 1 90 ? 31.181 28.824 40.116 1.00 9.44 147 HIS A CA 1
ATOM 662 C C . HIS A 1 90 ? 31.293 29.171 41.586 1.00 14.51 147 HIS A C 1
ATOM 663 O O . HIS A 1 90 ? 31.631 28.316 42.394 1.00 12.76 147 HIS A O 1
ATOM 670 N N . GLY A 1 91 ? 31.011 30.417 41.941 1.00 14.05 148 GLY A N 1
ATOM 671 C CA . GLY A 1 91 ? 31.106 30.808 43.334 1.00 14.79 148 GLY A CA 1
ATOM 672 C C . GLY A 1 91 ? 30.565 32.210 43.517 1.00 16.05 148 GLY A C 1
ATOM 673 O O . GLY A 1 91 ? 30.156 32.844 42.545 1.00 10.97 148 GLY A O 1
ATOM 674 N N . THR A 1 92 ? 30.577 32.694 44.756 1.00 15.24 149 THR A N 1
ATOM 675 C CA . THR A 1 92 ? 30.081 34.030 45.070 1.00 15.05 149 THR A CA 1
ATOM 676 C C . THR A 1 92 ? 31.234 34.937 45.485 1.00 20.98 149 THR A C 1
ATOM 677 O O . THR A 1 92 ? 32.336 34.465 45.765 1.00 17.91 149 THR A O 1
ATOM 681 N N . ILE A 1 93 ? 30.966 36.238 45.541 1.00 15.80 150 ILE A N 1
ATOM 682 C CA . ILE A 1 93 ? 31.976 37.203 45.941 1.00 20.27 150 ILE A CA 1
ATOM 683 C C . ILE A 1 93 ? 32.621 36.795 47.258 1.00 24.31 150 ILE A C 1
ATOM 684 O O . ILE A 1 93 ? 33.843 36.835 47.400 1.00 22.83 150 ILE A O 1
ATOM 689 N N . THR A 1 94 ? 31.800 36.377 48.214 1.00 23.98 151 THR A N 1
ATOM 690 C CA . THR A 1 94 ? 32.323 35.988 49.514 1.00 28.73 151 THR A CA 1
ATOM 691 C C . THR A 1 94 ? 33.202 34.736 49.441 1.00 29.80 151 THR A C 1
ATOM 692 O O . THR A 1 94 ? 34.069 34.534 50.292 1.00 31.01 151 THR A O 1
ATOM 696 N N . ASP A 1 95 ? 32.989 33.900 48.428 1.00 24.87 152 ASP A N 1
ATOM 697 C CA . ASP A 1 95 ? 33.797 32.696 48.277 1.00 30.98 152 ASP A CA 1
ATOM 698 C C . ASP A 1 95 ? 35.233 33.041 47.904 1.00 31.63 152 ASP A C 1
ATOM 699 O O . ASP A 1 95 ? 36.134 32.216 48.057 1.00 30.97 152 ASP A O 1
ATOM 704 N N . LEU A 1 96 ? 35.442 34.262 47.419 1.00 27.60 153 LEU A N 1
ATOM 705 C CA . LEU A 1 96 ? 36.779 34.701 47.034 1.00 35.60 153 LEU A CA 1
ATOM 706 C C . LEU A 1 96 ? 37.742 34.640 48.219 1.00 35.54 153 LEU A C 1
ATOM 707 O O . LEU A 1 96 ? 38.944 34.441 48.041 1.00 38.46 153 LEU A O 1
ATOM 712 N N . SER A 1 97 ? 37.212 34.802 49.426 1.00 36.35 154 SER A N 1
ATOM 713 C CA . SER A 1 97 ? 38.042 34.768 50.625 1.00 40.76 154 SER A CA 1
ATOM 714 C C . SER A 1 97 ? 38.685 33.399 50.845 1.00 39.60 154 SER A C 1
ATOM 715 O O . SER A 1 97 ? 39.688 33.291 51.547 1.00 47.38 154 SER A O 1
ATOM 718 N N . ASP A 1 98 ? 38.113 32.357 50.250 1.00 39.06 155 ASP A N 1
ATOM 719 C CA . ASP A 1 98 ? 38.650 31.006 50.402 1.00 44.97 155 ASP A CA 1
ATOM 720 C C . ASP A 1 98 ? 39.973 30.811 49.662 1.00 49.85 155 ASP A C 1
ATOM 721 O O . ASP A 1 98 ? 40.813 30.016 50.082 1.00 49.62 155 ASP A O 1
ATOM 726 N N . SER A 1 99 ? 40.154 31.539 48.564 1.00 50.39 156 SER A N 1
ATOM 727 C CA . SER A 1 99 ? 41.370 31.435 47.761 1.00 51.00 156 SER A CA 1
ATOM 728 C C . SER A 1 99 ? 42.246 32.680 47.860 1.00 49.16 156 SER A C 1
ATOM 729 O O . SER A 1 99 ? 41.748 33.807 47.911 1.00 50.30 156 SER A O 1
ATOM 732 N N . PRO A 1 100 ? 43.573 32.490 47.887 1.00 45.97 157 PRO A N 1
ATOM 733 C CA . PRO A 1 100 ? 44.519 33.604 47.979 1.00 42.51 157 PRO A CA 1
ATOM 734 C C . PRO A 1 100 ? 44.739 34.275 46.622 1.00 38.92 157 PRO A C 1
ATOM 735 O O . PRO A 1 100 ? 45.512 35.226 46.510 1.00 33.91 157 PRO A O 1
ATOM 739 N N . LYS A 1 101 ? 44.060 33.767 45.596 1.00 33.39 158 LYS A N 1
ATOM 740 C CA . LYS A 1 101 ? 44.180 34.309 44.246 1.00 33.22 158 LYS A CA 1
ATOM 741 C C . LYS A 1 101 ? 43.783 35.782 44.180 1.00 33.68 158 LYS A C 1
ATOM 742 O O . LYS A 1 101 ? 42.911 36.236 44.919 1.00 28.23 158 LYS A O 1
ATOM 748 N N . ARG A 1 102 ? 44.440 36.521 43.293 1.00 33.38 159 ARG A N 1
ATOM 749 C CA . ARG A 1 102 ? 44.149 37.934 43.094 1.00 31.97 159 ARG A CA 1
ATOM 750 C C . ARG A 1 102 ? 44.141 38.283 41.609 1.00 34.97 159 ARG A C 1
ATOM 751 O O . ARG A 1 102 ? 44.873 37.687 40.812 1.00 36.39 159 ARG A O 1
ATOM 759 N N . TRP A 1 103 ? 43.297 39.239 41.240 1.00 23.80 160 TRP A N 1
ATOM 760 C CA . TRP A 1 103 ? 43.192 39.673 39.853 1.00 22.21 160 TRP A CA 1
ATOM 761 C C . TRP A 1 103 ? 43.683 41.109 39.734 1.00 17.28 160 TRP A C 1
ATOM 762 O O . TRP A 1 103 ? 43.721 41.837 40.722 1.00 17.63 160 TRP A O 1
ATOM 773 N N . ALA A 1 104 ? 44.066 41.502 38.523 1.00 16.92 161 ALA A N 1
ATOM 774 C CA . ALA A 1 104 ? 44.567 42.850 38.266 1.00 16.83 161 ALA A CA 1
ATOM 775 C C . ALA A 1 104 ? 43.430 43.860 38.129 1.00 16.65 161 ALA A C 1
ATOM 776 O O . ALA A 1 104 ? 43.635 45.066 38.288 1.00 12.31 161 ALA A O 1
ATOM 778 N N . GLY A 1 105 ? 42.234 43.360 37.828 1.00 19.05 162 GLY A N 1
ATOM 779 C CA . GLY A 1 105 ? 41.083 44.231 37.670 1.00 14.13 162 GLY A CA 1
ATOM 780 C C . GLY A 1 105 ? 39.768 43.512 37.905 1.00 17.77 162 GLY A C 1
ATOM 781 O O . GLY A 1 105 ? 39.647 42.310 37.652 1.00 19.20 162 GLY A O 1
ATOM 782 N N . LEU A 1 106 ? 38.766 44.249 38.369 1.00 11.21 163 LEU A N 1
ATOM 783 C CA . LEU A 1 106 ? 37.454 43.668 38.634 1.00 11.11 163 LEU A CA 1
ATOM 784 C C . LEU A 1 106 ? 36.343 44.404 37.873 1.00 11.84 163 LEU A C 1
ATOM 785 O O . LEU A 1 106 ? 36.220 45.635 37.955 1.00 11.98 163 LEU A O 1
ATOM 790 N N . LEU A 1 107 ? 35.536 43.649 37.135 1.00 9.99 164 LEU A N 1
ATOM 791 C CA . LEU A 1 107 ? 34.416 44.211 36.394 1.00 9.14 164 LEU A CA 1
ATOM 792 C C . LEU A 1 107 ? 33.151 43.697 37.078 1.00 16.74 164 LEU A C 1
ATOM 793 O O . LEU A 1 107 ? 32.930 42.484 37.126 1.00 16.94 164 LEU A O 1
ATOM 798 N N . ALA A 1 108 ? 32.335 44.604 37.613 1.00 15.51 165 ALA A N 1
ATOM 799 C CA . ALA A 1 108 ? 31.089 44.220 38.281 1.00 8.60 165 ALA A CA 1
ATOM 800 C C . ALA A 1 108 ? 29.940 44.956 37.604 1.00 13.93 165 ALA A C 1
ATOM 801 O O . ALA A 1 108 ? 29.491 46.006 38.071 1.00 12.61 165 ALA A O 1
ATOM 803 N N . TRP A 1 109 ? 29.462 44.381 36.505 1.00 12.52 166 TRP A N 1
ATOM 804 C CA . TRP A 1 109 ? 28.387 44.971 35.719 1.00 15.61 166 TRP A CA 1
ATOM 805 C C . TRP A 1 109 ? 27.021 44.544 36.253 1.00 19.24 166 TRP A C 1
ATOM 806 O O . TRP A 1 109 ? 26.500 43.476 35.903 1.00 19.36 166 TRP A O 1
ATOM 817 N N . TYR A 1 110 ? 26.461 45.389 37.113 1.00 11.48 167 TYR A N 1
ATOM 818 C CA . TYR A 1 110 ? 25.155 45.169 37.725 1.00 13.58 167 TYR A CA 1
ATOM 819 C C . TYR A 1 110 ? 25.059 43.915 38.590 1.00 12.35 167 TYR A C 1
ATOM 820 O O . TYR A 1 110 ? 23.975 43.376 38.776 1.00 20.62 167 TYR A O 1
ATOM 829 N N . SER A 1 111 ? 26.183 43.456 39.134 1.00 18.99 168 SER A N 1
ATOM 830 C CA . SER A 1 111 ? 26.159 42.261 39.981 1.00 11.57 168 SER A CA 1
ATOM 831 C C . SER A 1 111 ? 26.070 42.593 41.471 1.00 16.58 168 SER A C 1
ATOM 832 O O . SER A 1 111 ? 26.017 41.698 42.305 1.00 20.68 168 SER A O 1
ATOM 835 N N . LEU A 1 112 ? 26.050 43.881 41.802 1.00 13.89 169 LEU A N 1
ATOM 836 C CA . LEU A 1 112 ? 25.969 44.312 43.193 1.00 12.49 169 LEU A CA 1
ATOM 837 C C . LEU A 1 112 ? 24.658 45.045 43.529 1.00 18.73 169 LEU A C 1
ATOM 838 O O . LEU A 1 112 ? 24.475 45.509 44.663 1.00 12.35 169 LEU A O 1
ATOM 843 N N . ILE A 1 113 ? 23.752 45.137 42.556 1.00 12.52 170 ILE A N 1
ATOM 844 C CA . ILE A 1 113 ? 22.478 45.843 42.740 1.00 11.59 170 ILE A CA 1
ATOM 845 C C . ILE A 1 113 ? 21.532 45.322 43.820 1.00 10.83 170 ILE A C 1
ATOM 846 O O . ILE A 1 113 ? 20.690 46.071 44.322 1.00 9.25 170 ILE A O 1
ATOM 851 N N . HIS A 1 114 ? 21.644 44.044 44.161 1.00 10.11 171 HIS A N 1
ATOM 852 C CA . HIS A 1 114 ? 20.766 43.457 45.170 1.00 13.87 171 HIS A CA 1
ATOM 853 C C . HIS A 1 114 ? 21.312 43.593 46.581 1.00 16.35 171 HIS A C 1
ATOM 854 O O . HIS A 1 114 ? 20.772 43.008 47.528 1.00 17.00 171 HIS A O 1
ATOM 869 N N . GLY A 1 116 ? 21.986 45.795 49.830 1.00 18.51 173 GLY A N 1
ATOM 870 C CA . GLY A 1 116 ? 21.594 46.971 50.584 1.00 20.71 173 GLY A CA 1
ATOM 871 C C . GLY A 1 116 ? 22.710 47.484 51.472 1.00 15.25 173 GLY A C 1
ATOM 872 O O . GLY A 1 116 ? 23.799 46.911 51.492 1.00 22.50 173 GLY A O 1
ATOM 873 N N . PRO A 1 117 ? 22.455 48.553 52.244 1.00 26.58 174 PRO A N 1
ATOM 874 C CA . PRO A 1 117 ? 23.456 49.147 53.139 1.00 24.57 174 PRO A CA 1
ATOM 875 C C . PRO A 1 117 ? 24.090 48.174 54.120 1.00 22.61 174 PRO A C 1
ATOM 876 O O . PRO A 1 117 ? 25.197 48.404 54.606 1.00 31.50 174 PRO A O 1
ATOM 880 N N . GLY A 1 118 ? 23.394 47.082 54.405 1.00 26.08 175 GLY A N 1
ATOM 881 C CA . GLY A 1 118 ? 23.920 46.106 55.336 1.00 23.39 175 GLY A CA 1
ATOM 882 C C . GLY A 1 118 ? 24.679 44.957 54.707 1.00 20.49 175 GLY A C 1
ATOM 883 O O . GLY A 1 118 ? 25.108 44.042 55.410 1.00 21.54 175 GLY A O 1
ATOM 884 N N . GLU A 1 119 ? 24.864 44.995 53.391 1.00 16.20 176 GLU A N 1
ATOM 885 C CA . GLU A 1 119 ? 25.568 43.914 52.712 1.00 16.59 176 GLU A CA 1
ATOM 886 C C . GLU A 1 119 ? 26.686 44.404 51.796 1.00 17.47 176 GLU A C 1
ATOM 887 O O . GLU A 1 119 ? 27.754 43.802 51.743 1.00 14.27 176 GLU A O 1
ATOM 893 N N . LEU A 1 120 ? 26.434 45.493 51.074 1.00 17.93 177 LEU A N 1
ATOM 894 C CA . LEU A 1 120 ? 27.418 46.039 50.141 1.00 15.02 177 LEU A CA 1
ATOM 895 C C . LEU A 1 120 ? 28.774 46.338 50.765 1.00 13.06 177 LEU A C 1
ATOM 896 O O . LEU A 1 120 ? 29.802 45.991 50.203 1.00 12.32 177 LEU A O 1
ATOM 901 N N . PRO A 1 121 ? 28.793 46.990 51.940 1.00 17.65 178 PRO A N 1
ATOM 902 C CA . PRO A 1 121 ? 30.061 47.318 52.600 1.00 14.98 178 PRO A CA 1
ATOM 903 C C . PRO A 1 121 ? 31.060 46.163 52.697 1.00 16.50 178 PRO A C 1
ATOM 904 O O . PRO A 1 121 ? 32.236 46.327 52.343 1.00 16.06 178 PRO A O 1
ATOM 908 N N . ASP A 1 122 ? 30.599 45.007 53.177 1.00 9.41 179 ASP A N 1
ATOM 909 C CA . ASP A 1 122 ? 31.470 43.843 53.311 1.00 10.27 179 ASP A CA 1
ATOM 910 C C . ASP A 1 122 ? 31.710 43.139 51.979 1.00 12.84 179 ASP A C 1
ATOM 911 O O . ASP A 1 122 ? 32.698 42.422 51.813 1.00 11.47 179 ASP A O 1
ATOM 916 N N . ALA A 1 123 ? 30.800 43.317 51.030 1.00 13.66 180 ALA A N 1
ATOM 917 C CA . ALA A 1 123 ? 31.016 42.718 49.716 1.00 11.81 180 ALA A CA 1
ATOM 918 C C . ALA A 1 123 ? 32.177 43.478 49.066 1.00 9.02 180 ALA A C 1
ATOM 919 O O . ALA A 1 123 ? 33.014 42.880 48.386 1.00 13.32 180 ALA A O 1
ATOM 921 N N . LEU A 1 124 ? 32.240 44.791 49.293 1.00 11.02 181 LEU A N 1
ATOM 922 C CA . LEU A 1 124 ? 33.320 45.606 48.728 1.00 10.70 181 LEU A CA 1
ATOM 923 C C . LEU A 1 124 ? 34.658 45.260 49.382 1.00 14.15 181 LEU A C 1
ATOM 924 O O . LEU A 1 124 ? 35.711 45.332 48.746 1.00 12.69 181 LEU A O 1
ATOM 929 N N . VAL A 1 125 ? 34.620 44.881 50.654 1.00 13.09 182 VAL A N 1
ATOM 930 C CA . VAL A 1 125 ? 35.839 44.497 51.349 1.00 8.44 182 VAL A CA 1
ATOM 931 C C . VAL A 1 125 ? 36.377 43.216 50.705 1.00 11.38 182 VAL A C 1
ATOM 932 O O . VAL A 1 125 ? 37.570 43.118 50.421 1.00 13.74 182 VAL A O 1
ATOM 936 N N . ALA A 1 126 ? 35.496 42.244 50.471 1.00 11.96 183 ALA A N 1
ATOM 937 C CA . ALA A 1 126 ? 35.909 40.984 49.850 1.00 14.63 183 ALA A CA 1
ATOM 938 C C . ALA A 1 126 ? 36.490 41.261 48.461 1.00 15.57 183 ALA A C 1
ATOM 939 O O . ALA A 1 126 ? 37.459 40.634 48.038 1.00 16.56 183 ALA A O 1
ATOM 941 N N . LEU A 1 127 ? 35.894 42.211 47.751 1.00 12.22 184 LEU A N 1
ATOM 942 C CA . LEU A 1 127 ? 36.385 42.558 46.425 1.00 13.24 184 LEU A CA 1
ATOM 943 C C . LEU A 1 127 ? 37.800 43.128 46.530 1.00 14.41 184 LEU A C 1
ATOM 944 O O . LEU A 1 127 ? 38.683 42.747 45.769 1.00 15.30 184 LEU A O 1
ATOM 949 N N . ARG A 1 128 ? 38.017 44.027 47.487 1.00 10.59 185 ARG A N 1
ATOM 950 C CA . ARG A 1 128 ? 39.338 44.632 47.676 1.00 14.63 185 ARG A CA 1
ATOM 951 C C . ARG A 1 128 ? 40.414 43.575 47.890 1.00 18.05 185 ARG A C 1
ATOM 952 O O . ARG A 1 128 ? 41.538 43.709 47.404 1.00 16.55 185 ARG A O 1
ATOM 968 N N . ALA A 1 130 ? 40.463 40.649 46.688 1.00 22.04 187 ALA A N 1
ATOM 969 C CA . ALA A 1 130 ? 40.650 39.862 45.478 1.00 15.99 187 ALA A CA 1
ATOM 970 C C . ALA A 1 130 ? 41.350 40.613 44.359 1.00 17.00 187 ALA A C 1
ATOM 971 O O . ALA A 1 130 ? 41.572 40.058 43.288 1.00 18.37 187 ALA A O 1
ATOM 973 N N . VAL A 1 131 ? 41.703 41.870 44.596 1.00 18.35 188 VAL A N 1
ATOM 974 C CA . VAL A 1 131 ? 42.370 42.650 43.559 1.00 18.54 188 VAL A CA 1
ATOM 975 C C . VAL A 1 131 ? 43.758 43.122 43.990 1.00 21.91 188 VAL A C 1
ATOM 976 O O . VAL A 1 131 ? 43.987 43.411 45.162 1.00 20.80 188 VAL A O 1
ATOM 980 N N . GLU A 1 132 ? 44.681 43.191 43.034 1.00 28.42 189 GLU A N 1
ATOM 981 C CA . GLU A 1 132 ? 46.046 43.643 43.309 1.00 27.33 189 GLU A CA 1
ATOM 982 C C . GLU A 1 132 ? 46.023 45.099 43.769 1.00 26.76 189 GLU A C 1
ATOM 983 O O . GLU A 1 132 ? 45.153 45.868 43.357 1.00 23.30 189 GLU A O 1
ATOM 989 N N . ASP A 1 133 ? 46.977 45.475 44.619 1.00 25.64 190 ASP A N 1
ATOM 990 C CA . ASP A 1 133 ? 47.064 46.850 45.098 1.00 25.17 190 ASP A CA 1
ATOM 991 C C . ASP A 1 133 ? 47.247 47.743 43.890 1.00 28.09 190 ASP A C 1
ATOM 992 O O . ASP A 1 133 ? 48.096 47.482 43.036 1.00 24.44 190 ASP A O 1
ATOM 997 N N . GLY A 1 134 ? 46.449 48.799 43.821 1.00 34.19 191 GLY A N 1
ATOM 998 C CA . GLY A 1 134 ? 46.537 49.698 42.691 1.00 28.24 191 GLY A CA 1
ATOM 999 C C . GLY A 1 134 ? 45.702 49.170 41.539 1.00 24.59 191 GLY A C 1
ATOM 1000 O O . GLY A 1 134 ? 45.600 49.813 40.499 1.00 27.63 191 GLY A O 1
ATOM 1001 N N . GLY A 1 135 ? 45.100 47.997 41.725 1.00 22.11 192 GLY A N 1
ATOM 1002 C CA . GLY A 1 135 ? 44.272 47.410 40.681 1.00 21.56 192 GLY A CA 1
ATOM 1003 C C . GLY A 1 135 ? 43.039 48.240 40.378 1.00 20.18 192 GLY A C 1
ATOM 1004 O O . GLY A 1 135 ? 42.720 49.177 41.113 1.00 19.91 192 GLY A O 1
ATOM 1005 N N . GLY A 1 136 ? 42.327 47.889 39.310 1.00 17.05 193 GLY A N 1
ATOM 1006 C CA . GLY A 1 136 ? 41.145 48.650 38.938 1.00 13.11 193 GLY A CA 1
ATOM 1007 C C . GLY A 1 136 ? 39.806 47.971 39.158 1.00 14.27 193 GLY A C 1
ATOM 1008 O O . GLY A 1 136 ? 39.699 46.743 39.160 1.00 14.15 193 GLY A O 1
ATOM 1009 N N . LEU A 1 137 ? 38.775 48.790 39.347 1.00 14.11 194 LEU A N 1
ATOM 1010 C CA . LEU A 1 137 ? 37.408 48.312 39.551 1.00 8.72 194 LEU A CA 1
ATOM 1011 C C . LEU A 1 137 ? 36.448 49.129 38.694 1.00 11.27 194 LEU A C 1
ATOM 1012 O O . LEU A 1 137 ? 36.467 50.357 38.735 1.00 14.67 194 LEU A O 1
ATOM 1017 N N . LEU A 1 138 ? 35.625 48.453 37.901 1.00 11.43 195 LEU A N 1
ATOM 1018 C CA . LEU A 1 138 ? 34.628 49.141 37.082 1.00 13.48 195 LEU A CA 1
ATOM 1019 C C . LEU A 1 138 ? 33.296 48.510 37.457 1.00 13.57 195 LEU A C 1
ATOM 1020 O O . LEU A 1 138 ? 33.114 47.303 37.319 1.00 9.88 195 LEU A O 1
ATOM 1033 N N . SER A 1 140 ? 28.797 48.983 37.552 1.00 11.32 197 SER A N 1
ATOM 1034 C CA . SER A 1 140 ? 27.601 49.685 37.123 1.00 12.46 197 SER A CA 1
ATOM 1035 C C . SER A 1 140 ? 26.584 49.380 38.212 1.00 13.19 197 SER A C 1
ATOM 1036 O O . SER A 1 140 ? 26.610 48.305 38.813 1.00 16.09 197 SER A O 1
ATOM 1039 N N . PHE A 1 141 ? 25.694 50.322 38.476 1.00 10.77 198 PHE A N 1
ATOM 1040 C CA . PHE A 1 141 ? 24.713 50.141 39.533 1.00 18.33 198 PHE A CA 1
ATOM 1041 C C . PHE A 1 141 ? 23.546 51.083 39.306 1.00 13.27 198 PHE A C 1
ATOM 1042 O O . PHE A 1 141 ? 23.486 51.774 38.288 1.00 17.12 198 PHE A O 1
ATOM 1050 N N . PHE A 1 142 ? 22.626 51.115 40.264 1.00 13.85 199 PHE A N 1
ATOM 1051 C CA . PHE A 1 142 ? 21.476 52.002 40.178 1.00 12.14 199 PHE A CA 1
ATOM 1052 C C . PHE A 1 142 ? 21.663 53.115 41.203 1.00 20.13 199 PHE A C 1
ATOM 1053 O O . PHE A 1 142 ? 21.972 52.858 42.378 1.00 17.89 199 PHE A O 1
ATOM 1061 N N . SER A 1 143 ? 21.492 54.354 40.764 1.00 13.29 200 SER A N 1
ATOM 1062 C CA . SER A 1 143 ? 21.671 55.472 41.666 1.00 17.32 200 SER A CA 1
ATOM 1063 C C . SER A 1 143 ? 20.366 56.236 41.868 1.00 19.42 200 SER A C 1
ATOM 1064 O O . SER A 1 143 ? 19.334 55.876 41.303 1.00 22.80 200 SER A O 1
ATOM 1067 N N . GLY A 1 144 ? 20.421 57.287 42.681 1.00 19.50 201 GLY A N 1
ATOM 1068 C CA . GLY A 1 144 ? 19.239 58.082 42.952 1.00 19.09 201 GLY A CA 1
ATOM 1069 C C . GLY A 1 144 ? 19.532 59.112 44.024 1.00 19.66 201 GLY A C 1
ATOM 1070 O O . GLY A 1 144 ? 20.661 59.189 44.501 1.00 16.25 201 GLY A O 1
ATOM 1071 N N . PRO A 1 145 ? 18.537 59.917 44.424 1.00 24.59 202 PRO A N 1
ATOM 1072 C CA . PRO A 1 145 ? 18.706 60.951 45.453 1.00 27.50 202 PRO A CA 1
ATOM 1073 C C . PRO A 1 145 ? 18.852 60.389 46.866 1.00 33.34 202 PRO A C 1
ATOM 1074 O O . PRO A 1 145 ? 19.390 61.052 47.754 1.00 30.48 202 PRO A O 1
ATOM 1078 N N . SER A 1 146 ? 18.371 59.165 47.074 1.00 28.91 203 SER A N 1
ATOM 1079 C CA . SER A 1 146 ? 18.470 58.536 48.382 1.00 27.65 203 SER A CA 1
ATOM 1080 C C . SER A 1 146 ? 18.639 57.027 48.262 1.00 24.40 203 SER A C 1
ATOM 1081 O O . SER A 1 146 ? 18.258 56.425 4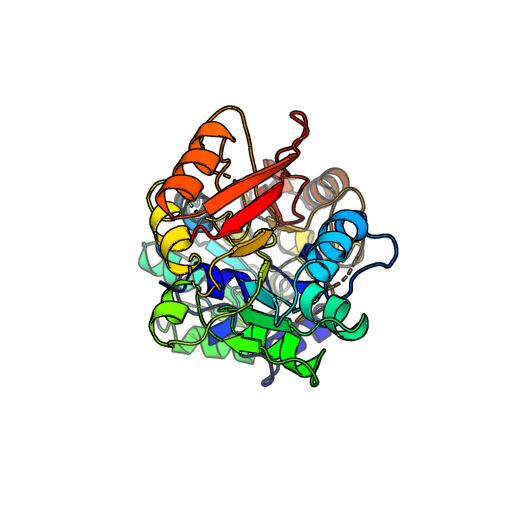7.256 1.00 19.65 203 SER A O 1
ATOM 1084 N N . LEU A 1 147 ? 19.242 56.428 49.284 1.00 23.11 204 LEU A N 1
ATOM 1085 C CA . LEU A 1 147 ? 19.476 54.989 49.308 1.00 18.63 204 LEU A CA 1
ATOM 1086 C C . LEU A 1 147 ? 18.137 54.346 49.616 1.00 24.40 204 LEU A C 1
ATOM 1087 O O . LEU A 1 147 ? 17.644 54.401 50.747 1.00 22.20 204 LEU A O 1
ATOM 1092 N N . GLU A 1 148 ? 17.542 53.741 48.599 1.00 19.09 205 GLU A N 1
ATOM 1093 C CA . GLU A 1 148 ? 16.238 53.126 48.750 1.00 17.18 205 GLU A CA 1
ATOM 1094 C C . GLU A 1 148 ? 16.132 51.882 47.885 1.00 19.71 205 GLU A C 1
ATOM 1095 O O . GLU A 1 148 ? 16.852 51.728 46.898 1.00 20.53 205 GLU A O 1
ATOM 1101 N N . PRO A 1 149 ? 15.230 50.969 48.254 1.00 23.57 206 PRO A N 1
ATOM 1102 C CA . PRO A 1 149 ? 15.051 49.741 47.480 1.00 19.67 206 PRO A CA 1
ATOM 1103 C C . PRO A 1 149 ? 14.256 50.035 46.210 1.00 20.17 206 PRO A C 1
ATOM 1104 O O . PRO A 1 149 ? 13.539 51.038 46.129 1.00 20.11 206 PRO A O 1
ATOM 1116 N N . TYR A 1 151 ? 12.300 47.976 42.539 1.00 18.72 208 TYR A N 1
ATOM 1117 C CA . TYR A 1 151 ? 11.823 46.732 41.951 1.00 23.89 208 TYR A CA 1
ATOM 1118 C C . TYR A 1 151 ? 12.808 46.052 41.010 1.00 15.82 208 TYR A C 1
ATOM 1119 O O . TYR A 1 151 ? 13.526 46.709 40.258 1.00 11.67 208 TYR A O 1
ATOM 1128 N N . HIS A 1 152 ? 12.810 44.724 41.055 1.00 14.43 209 HIS A N 1
ATOM 1129 C CA . HIS A 1 152 ? 13.632 43.915 40.164 1.00 14.84 209 HIS A CA 1
ATOM 1130 C C . HIS A 1 152 ? 13.039 42.506 40.183 1.00 13.08 209 HIS A C 1
ATOM 1131 O O . HIS A 1 152 ? 12.729 41.975 41.242 1.00 15.88 209 HIS A O 1
ATOM 1138 N N . PRO A 1 153 ? 12.868 41.890 39.000 1.00 16.83 210 PRO A N 1
ATOM 1139 C CA . PRO A 1 153 ? 12.302 40.541 38.887 1.00 18.17 210 PRO A CA 1
ATOM 1140 C C . PRO A 1 153 ? 12.914 39.488 39.811 1.00 17.42 210 PRO A C 1
ATOM 1141 O O . PRO A 1 153 ? 12.194 38.700 40.416 1.00 18.65 210 PRO A O 1
ATOM 1145 N N . VAL A 1 154 ? 14.241 39.464 39.902 1.00 20.19 211 VAL A N 1
ATOM 1146 C CA . VAL A 1 154 ? 14.929 38.485 40.744 1.00 19.02 211 VAL A CA 1
ATOM 1147 C C . VAL A 1 154 ? 14.687 38.711 42.230 1.00 16.89 211 VAL A C 1
ATOM 1148 O O . VAL A 1 154 ? 14.189 37.833 42.932 1.00 16.74 211 VAL A O 1
ATOM 1152 N N . ALA A 1 155 ? 15.046 39.895 42.705 1.00 15.90 212 ALA A N 1
ATOM 1153 C CA . ALA A 1 155 ? 14.866 40.239 44.105 1.00 12.53 212 ALA A CA 1
ATOM 1154 C C . ALA A 1 155 ? 15.034 41.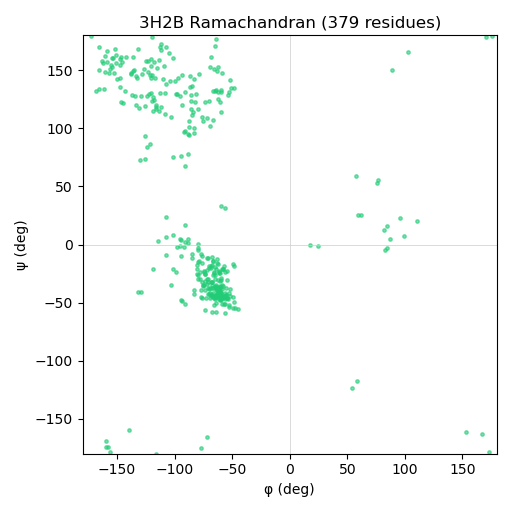733 44.270 1.00 13.40 212 ALA A C 1
ATOM 1155 O O . ALA A 1 155 ? 15.461 42.428 43.343 1.00 14.93 212 ALA A O 1
ATOM 1157 N N . THR A 1 156 ? 14.699 42.232 45.453 1.00 10.40 213 THR A N 1
ATOM 1158 C CA . THR A 1 156 ? 14.817 43.652 45.717 1.00 11.52 213 THR A CA 1
ATOM 1159 C C . THR A 1 156 ? 16.182 44.181 45.281 1.00 11.42 213 THR A C 1
ATOM 1160 O O . THR A 1 156 ? 17.220 43.555 45.530 1.00 13.61 213 THR A O 1
ATOM 1164 N N . ALA A 1 157 ? 16.175 45.320 44.598 1.00 12.71 214 ALA A N 1
ATOM 1165 C CA . ALA A 1 157 ? 17.411 45.955 44.155 1.00 11.31 214 ALA A CA 1
ATOM 1166 C C . ALA A 1 157 ? 17.506 47.244 44.964 1.00 16.69 214 ALA A C 1
ATOM 1167 O O . ALA A 1 157 ? 16.544 47.623 45.645 1.00 16.17 214 ALA A O 1
ATOM 1169 N N . TYR A 1 158 ? 18.649 47.918 44.896 1.00 14.15 215 TYR A N 1
ATOM 1170 C CA . TYR A 1 158 ? 18.825 49.157 45.640 1.00 13.03 215 TYR A CA 1
ATOM 1171 C C . TYR A 1 158 ? 19.437 50.291 44.834 1.00 16.18 215 TYR A C 1
ATOM 1172 O O . TYR A 1 158 ? 20.282 50.073 43.964 1.00 17.74 215 TYR A O 1
ATOM 1181 N N . ARG A 1 159 ? 18.991 51.508 45.125 1.00 19.53 216 ARG A N 1
ATOM 1182 C CA . ARG A 1 159 ? 19.536 52.695 44.483 1.00 14.09 216 ARG A CA 1
ATOM 1183 C C . ARG A 1 159 ? 20.543 53.241 45.482 1.00 18.28 216 ARG A C 1
ATOM 1184 O O . ARG A 1 159 ? 20.220 53.399 46.661 1.00 16.35 216 ARG A O 1
ATOM 1192 N N . TRP A 1 160 ? 21.759 53.504 45.018 1.00 16.62 217 TRP A N 1
ATOM 1193 C CA . TRP A 1 160 ? 22.814 54.033 45.874 1.00 15.82 217 TRP A CA 1
ATOM 1194 C C . TRP A 1 160 ? 23.261 55.421 45.435 1.00 14.94 217 TRP A C 1
ATOM 1195 O O . TRP A 1 160 ? 23.728 55.599 44.311 1.00 15.94 217 TRP A O 1
ATOM 1206 N N . PRO A 1 161 ? 23.096 56.430 46.306 1.00 17.11 218 PRO A N 1
ATOM 1207 C CA . PRO A 1 161 ? 23.529 57.784 45.932 1.00 16.77 218 PRO A CA 1
ATOM 1208 C C . PRO A 1 161 ? 25.061 57.787 45.882 1.00 9.90 218 PRO A C 1
ATOM 1209 O O . PRO A 1 161 ? 25.704 57.001 46.582 1.00 18.28 218 PRO A O 1
ATOM 1213 N N . LEU A 1 162 ? 25.654 58.662 45.075 1.00 13.38 219 LEU A N 1
ATOM 1214 C CA . LEU A 1 162 ? 27.108 58.710 44.980 1.00 8.27 219 LEU A CA 1
ATOM 1215 C C . LEU A 1 162 ? 27.802 58.864 46.345 1.00 13.40 219 LEU A C 1
ATOM 1216 O O . LEU A 1 162 ? 28.755 58.147 46.636 1.00 16.74 219 LEU A O 1
ATOM 1221 N N . PRO A 1 163 ? 27.336 59.796 47.200 1.00 14.11 220 PRO A N 1
ATOM 1222 C CA . PRO A 1 163 ? 27.965 59.981 48.518 1.00 14.86 220 PRO A CA 1
ATOM 1223 C C . PRO A 1 163 ? 28.088 58.685 49.328 1.00 18.32 220 PRO A C 1
ATOM 1224 O O . PRO A 1 163 ? 29.181 58.330 49.786 1.00 14.60 220 PRO A O 1
ATOM 1228 N N . GLU A 1 164 ? 26.960 58.000 49.506 1.00 15.55 221 GLU A N 1
ATOM 1229 C CA . GLU A 1 164 ? 26.902 56.743 50.244 1.00 18.82 221 GLU A CA 1
ATOM 1230 C C . GLU A 1 164 ? 27.795 55.663 49.625 1.00 18.01 221 GLU A C 1
ATOM 1231 O O . GLU A 1 164 ? 28.526 54.967 50.335 1.00 14.50 221 GLU A O 1
ATOM 1237 N N . LEU A 1 165 ? 27.723 55.512 48.304 1.00 10.83 222 LEU A N 1
ATOM 1238 C CA . LEU A 1 165 ? 28.522 54.495 47.625 1.00 15.81 222 LEU A CA 1
ATOM 1239 C C . LEU A 1 165 ? 30.019 54.813 47.660 1.00 14.27 222 LEU A C 1
ATOM 1240 O O . LEU A 1 165 ? 30.843 53.933 47.915 1.00 14.69 222 LEU A O 1
ATOM 1245 N N . ALA A 1 166 ? 30.369 56.064 47.391 1.00 14.96 223 ALA A N 1
ATOM 1246 C CA . ALA A 1 166 ? 31.768 56.478 47.399 1.00 11.28 223 ALA A CA 1
ATOM 1247 C C . ALA A 1 166 ? 32.369 56.218 48.775 1.00 14.57 223 ALA A C 1
ATOM 1248 O O . ALA A 1 166 ? 33.477 55.691 48.889 1.00 17.00 223 ALA A O 1
ATOM 1250 N N . GLN A 1 167 ? 31.628 56.569 49.821 1.00 12.16 224 GLN A N 1
ATOM 1251 C CA . GLN A 1 167 ? 32.118 56.345 51.171 1.00 13.86 224 GLN A CA 1
ATOM 1252 C C . GLN A 1 167 ? 32.293 54.856 51.483 1.00 17.48 224 GLN A C 1
ATOM 1253 O O . GLN A 1 167 ? 33.243 54.473 52.168 1.00 14.19 224 GLN A O 1
ATOM 1259 N N . ALA A 1 168 ? 31.391 54.011 50.986 1.00 14.26 225 ALA A N 1
ATOM 1260 C CA . ALA A 1 168 ? 31.509 52.573 51.247 1.00 13.83 225 ALA A CA 1
ATOM 1261 C C . ALA A 1 168 ? 32.752 52.026 50.554 1.00 15.59 225 ALA A C 1
ATOM 1262 O O . ALA A 1 168 ? 33.445 51.148 51.075 1.00 15.79 225 ALA A O 1
ATOM 1264 N N . LEU A 1 169 ? 33.023 52.541 49.363 1.00 10.48 226 LEU A N 1
ATOM 1265 C CA . LEU A 1 169 ? 34.188 52.115 48.604 1.00 12.98 226 LEU A CA 1
ATOM 1266 C C . LEU A 1 169 ? 35.486 52.551 49.302 1.00 11.24 226 LEU A C 1
ATOM 1267 O O . LEU A 1 169 ? 36.435 51.766 49.401 1.00 10.24 226 LEU A O 1
ATOM 1272 N N . GLU A 1 170 ? 35.530 53.791 49.787 1.00 11.10 227 GLU A N 1
ATOM 1273 C CA . GLU A 1 170 ? 36.730 54.285 50.469 1.00 16.06 227 GLU A CA 1
ATOM 1274 C C . GLU A 1 170 ? 36.981 53.482 51.742 1.00 17.14 227 GLU A C 1
ATOM 1275 O O . GLU A 1 170 ? 38.120 53.214 52.096 1.00 14.36 227 GLU A O 1
ATOM 1281 N N . THR A 1 171 ? 35.913 53.097 52.431 1.00 21.28 228 THR A N 1
ATOM 1282 C CA . THR A 1 171 ? 36.065 52.314 53.647 1.00 20.76 228 THR A CA 1
ATOM 1283 C C . THR A 1 171 ? 36.603 50.933 53.294 1.00 23.81 228 THR A C 1
ATOM 1284 O O . THR A 1 171 ? 37.365 50.338 54.062 1.00 12.81 228 THR A O 1
ATOM 1288 N N . ALA A 1 172 ? 36.217 50.441 52.117 1.00 14.70 229 ALA A N 1
ATOM 1289 C CA . ALA A 1 172 ? 36.652 49.128 51.652 1.00 15.32 229 ALA A CA 1
ATOM 1290 C C . ALA A 1 172 ? 38.060 49.141 51.063 1.00 19.89 229 ALA A C 1
ATOM 1291 O O . ALA A 1 172 ? 38.599 48.093 50.708 1.00 22.71 229 ALA A O 1
ATOM 1293 N N . GLY A 1 173 ? 38.659 50.323 50.956 1.00 16.43 230 GLY A N 1
ATOM 1294 C CA . GLY A 1 173 ? 40.003 50.412 50.415 1.00 13.34 230 GLY A CA 1
ATOM 1295 C C . GLY A 1 173 ? 40.029 50.740 48.930 1.00 16.27 230 GLY A C 1
ATOM 1296 O O . GLY A 1 173 ? 40.996 50.439 48.234 1.00 19.09 230 GLY A O 1
ATOM 1297 N N . PHE A 1 174 ? 38.953 51.345 48.442 1.00 13.52 231 PHE A N 1
ATOM 1298 C CA . PHE A 1 174 ? 38.851 51.735 47.044 1.00 16.95 231 PHE A CA 1
ATOM 1299 C C . PHE A 1 174 ? 38.739 53.253 46.950 1.00 21.49 231 PHE A C 1
ATOM 1300 O O . PHE A 1 174 ? 38.127 53.893 47.810 1.00 22.28 231 PHE A O 1
ATOM 1308 N N . GLN A 1 175 ? 39.353 53.824 45.918 1.00 17.73 232 GLN A N 1
ATOM 1309 C CA . GLN A 1 175 ? 39.299 55.257 45.694 1.00 19.24 232 GLN A CA 1
ATOM 1310 C C . GLN A 1 175 ? 38.609 55.465 44.367 1.00 9.64 232 GLN A C 1
ATOM 1311 O O . GLN A 1 175 ? 39.032 54.915 43.360 1.00 9.68 232 GLN A O 1
ATOM 1317 N N . VAL A 1 176 ? 37.538 56.249 44.365 1.00 16.33 233 VAL A N 1
ATOM 1318 C CA . VAL A 1 176 ? 36.806 56.495 43.128 1.00 15.99 233 VAL A CA 1
ATOM 1319 C C . VAL A 1 176 ? 37.588 57.427 42.222 1.00 18.20 233 VAL A C 1
ATOM 1320 O O . VAL A 1 176 ? 37.922 58.551 42.598 1.00 19.27 233 VAL A O 1
ATOM 1324 N N . THR A 1 177 ? 37.868 56.950 41.016 1.00 17.43 234 THR A N 1
ATOM 1325 C CA . THR A 1 177 ? 38.620 57.722 40.049 1.00 15.02 234 THR A CA 1
ATOM 1326 C C . THR A 1 177 ? 37.726 58.402 39.033 1.00 14.52 234 THR A C 1
ATOM 1327 O O . THR A 1 177 ? 38.129 59.390 38.416 1.00 18.75 234 THR A O 1
ATOM 1331 N N . SER A 1 178 ? 36.527 57.863 38.839 1.00 10.31 235 SER A N 1
ATOM 1332 C CA . SER A 1 178 ? 35.569 58.463 37.918 1.00 11.61 235 SER A CA 1
ATOM 1333 C C . SER A 1 178 ? 34.159 57.951 38.177 1.00 17.84 235 SER A C 1
ATOM 1334 O O . SER A 1 178 ? 33.971 56.862 38.735 1.00 19.30 235 SER A O 1
ATOM 1337 N N . SER A 1 179 ? 33.172 58.749 37.780 1.00 13.05 236 SER A N 1
ATOM 1338 C CA . SER A 1 179 ? 31.776 58.380 37.947 1.00 13.79 236 SER A CA 1
ATOM 1339 C C . SER A 1 179 ? 30.914 59.093 36.913 1.00 23.31 236 SER A C 1
ATOM 1340 O O . SER A 1 179 ? 31.267 60.176 36.441 1.00 16.15 236 SER A O 1
ATOM 1343 N N . HIS A 1 180 ? 29.783 58.481 36.571 1.00 19.80 237 HIS A N 1
ATOM 1344 C CA . HIS A 1 180 ? 28.850 59.058 35.614 1.00 17.33 237 HIS A CA 1
ATOM 1345 C C . HIS A 1 180 ? 27.428 58.663 35.975 1.00 17.20 237 HIS A C 1
ATOM 1346 O O . HIS A 1 180 ? 27.184 57.546 36.437 1.00 18.39 237 HIS A O 1
ATOM 1353 N N . TRP A 1 181 ? 26.495 59.586 35.770 1.00 13.00 238 TRP A N 1
ATOM 1354 C CA . TRP A 1 181 ? 25.094 59.330 36.059 1.00 16.72 238 TRP A CA 1
ATOM 1355 C C . TRP A 1 181 ? 24.162 60.395 35.499 1.00 20.45 238 TRP A C 1
ATOM 1356 O O . TRP A 1 181 ? 24.399 61.592 35.658 1.00 23.06 238 TRP A O 1
ATOM 1367 N N . ASP A 1 182 ? 23.102 59.947 34.836 1.00 19.71 239 ASP A N 1
ATOM 1368 C CA . ASP A 1 182 ? 22.102 60.847 34.280 1.00 21.80 239 ASP A CA 1
ATOM 1369 C C . ASP A 1 182 ? 20.917 60.763 35.230 1.00 25.80 239 ASP A C 1
ATOM 1370 O O . ASP A 1 182 ? 20.238 59.737 35.305 1.00 30.67 239 ASP A O 1
ATOM 1375 N N . PRO A 1 183 ? 20.664 61.843 35.981 1.00 26.53 240 PRO A N 1
ATOM 1376 C CA . PRO A 1 183 ? 19.572 61.937 36.953 1.00 27.22 240 PRO A CA 1
ATOM 1377 C C . PRO A 1 183 ? 18.187 61.507 36.452 1.00 28.90 240 PRO A C 1
ATOM 1378 O O . PRO A 1 183 ? 17.292 61.243 37.253 1.00 26.93 240 PRO A O 1
ATOM 1382 N N . ARG A 1 184 ? 18.018 61.426 35.135 1.00 30.67 241 ARG A N 1
ATOM 1383 C CA . ARG A 1 184 ? 16.742 61.010 34.551 1.00 31.35 241 ARG A CA 1
ATOM 1384 C C . ARG A 1 184 ? 16.538 59.505 34.706 1.00 35.79 241 ARG A C 1
ATOM 1385 O O . ARG A 1 184 ? 15.411 59.037 34.877 1.00 28.32 241 ARG A O 1
ATOM 1393 N N . PHE A 1 185 ? 17.634 58.752 34.630 1.00 26.07 242 PHE A N 1
ATOM 1394 C CA . PHE A 1 185 ? 17.573 57.297 34.736 1.00 28.39 242 PHE A CA 1
ATOM 1395 C C . PHE A 1 185 ? 18.408 56.766 35.899 1.00 25.66 242 PHE A C 1
ATOM 1396 O O . PHE A 1 185 ? 19.380 57.390 36.317 1.00 22.39 242 PHE A O 1
ATOM 1404 N N . PRO A 1 186 ? 18.038 55.592 36.432 1.00 27.85 243 PRO A N 1
ATOM 1405 C CA . PRO A 1 186 ? 18.759 54.986 37.555 1.00 24.42 243 PRO A CA 1
ATOM 1406 C C . PRO A 1 186 ? 20.132 54.415 37.195 1.00 21.24 243 PRO A C 1
ATOM 1407 O O . PRO A 1 186 ? 21.029 54.385 38.035 1.00 22.43 243 PRO A O 1
ATOM 1411 N N . HIS A 1 187 ? 20.292 53.964 35.953 1.00 17.83 244 HIS A N 1
ATOM 1412 C CA . HIS A 1 187 ? 21.557 53.387 35.499 1.00 23.12 244 HIS A CA 1
ATOM 1413 C C . HIS A 1 187 ? 22.739 54.315 35.783 1.00 25.09 244 HIS A C 1
ATOM 1414 O O . HIS A 1 187 ? 22.687 55.504 35.468 1.00 18.65 244 HIS A O 1
ATOM 1421 N N . ALA A 1 188 ? 23.803 53.771 36.373 1.00 17.74 245 ALA A N 1
ATOM 1422 C CA . ALA A 1 188 ? 24.996 54.559 36.681 1.00 13.10 245 ALA A CA 1
ATOM 1423 C C . ALA A 1 188 ? 26.239 53.684 36.683 1.00 16.51 245 ALA A C 1
ATOM 1424 O O . ALA A 1 188 ? 26.146 52.460 36.665 1.00 14.63 245 ALA A O 1
ATOM 1426 N N . TYR A 1 189 ? 27.412 54.302 36.705 1.00 9.74 246 TYR A N 1
ATOM 1427 C CA . TYR A 1 189 ? 28.623 53.505 36.754 1.00 18.02 246 TYR A CA 1
ATOM 1428 C C . TYR A 1 189 ? 29.801 54.308 37.244 1.00 16.91 246 TYR A C 1
ATOM 1429 O O . TYR A 1 189 ? 29.776 55.542 37.269 1.00 11.88 246 TYR A O 1
ATOM 1438 N N . LEU A 1 190 ? 30.839 53.599 37.662 1.00 14.12 247 LEU A N 1
ATOM 1439 C CA . LEU A 1 190 ? 32.018 54.275 38.152 1.00 11.00 247 LEU A CA 1
ATOM 1440 C C . LEU A 1 190 ? 33.213 53.358 38.189 1.00 18.58 247 LEU A C 1
ATOM 1441 O O . LEU A 1 190 ? 33.080 52.132 38.216 1.00 17.17 247 LEU A O 1
ATOM 1446 N N . THR A 1 191 ? 34.387 53.975 38.178 1.00 13.15 248 THR A N 1
ATOM 1447 C CA . THR A 1 191 ? 35.639 53.250 38.226 1.00 11.99 248 THR A CA 1
ATOM 1448 C C . THR A 1 191 ? 36.319 53.617 39.532 1.00 12.05 248 THR A C 1
ATOM 1449 O O . THR A 1 191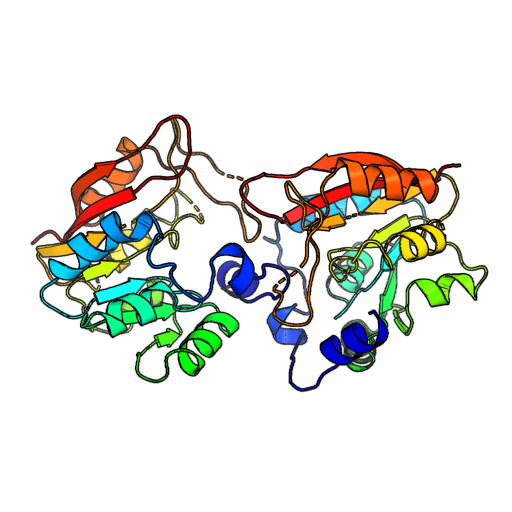 ? 36.101 54.707 40.067 1.00 9.53 248 THR A O 1
ATOM 1453 N N . ALA A 1 192 ? 37.131 52.703 40.050 1.00 15.96 249 ALA A N 1
ATOM 1454 C CA . ALA A 1 192 ? 37.847 52.939 41.294 1.00 15.94 249 ALA A CA 1
ATOM 1455 C C . ALA A 1 192 ? 39.190 52.224 41.255 1.00 18.55 249 ALA A C 1
ATOM 1456 O O . ALA A 1 192 ? 39.390 51.290 40.467 1.00 19.01 249 ALA A O 1
ATOM 1458 N N . GLU A 1 193 ? 40.111 52.669 42.102 1.00 14.73 250 GLU A N 1
ATOM 1459 C CA . GLU A 1 193 ? 41.435 52.064 42.168 1.00 20.57 250 GLU A CA 1
ATOM 1460 C C . GLU A 1 193 ? 41.697 51.514 43.564 1.00 14.06 250 GLU A C 1
ATOM 1461 O O . GLU A 1 193 ? 41.482 52.203 44.557 1.00 16.50 250 GLU A O 1
ATOM 1467 N N . ALA A 1 194 ? 42.148 50.264 43.630 1.00 19.15 251 ALA A N 1
ATOM 1468 C CA . ALA A 1 194 ? 42.446 49.614 44.902 1.00 19.40 251 ALA A CA 1
ATOM 1469 C C . ALA A 1 194 ? 43.565 50.381 45.598 1.00 23.81 251 ALA A C 1
ATOM 1470 O O . ALA A 1 194 ? 44.582 50.692 44.978 1.00 22.60 251 ALA A O 1
ATOM 1472 N N . SER A 1 195 ? 43.384 50.702 46.875 1.00 25.77 252 SER A N 1
ATOM 1473 C CA . SER A 1 195 ? 44.421 51.437 47.598 1.00 36.43 252 SER A CA 1
ATOM 1474 C C . SER A 1 195 ? 45.695 50.628 47.719 1.00 39.05 252 SER A C 1
ATOM 1475 O O . SER A 1 195 ? 45.757 49.478 47.283 1.00 38.42 252 SER A O 1
ATOM 1478 N N . LEU A 1 196 ? 46.717 51.237 48.308 1.00 46.37 253 LEU A N 1
ATOM 1479 C CA . LEU A 1 196 ? 48.002 50.574 48.484 1.00 47.06 253 LEU A CA 1
ATOM 1480 C C . LEU A 1 196 ? 48.201 50.117 49.926 1.00 47.77 253 LEU A C 1
ATOM 1481 O O . LEU A 1 196 ? 47.802 50.810 50.864 1.00 42.66 253 LEU A O 1
ATOM 1486 N N . ALA B 1 1 ? 3.608 26.194 20.259 1.00 16.51 58 ALA B N 1
ATOM 1487 C CA . ALA B 1 1 ? 2.334 25.440 20.450 1.00 17.83 58 ALA B CA 1
ATOM 1488 C C . ALA B 1 1 ? 2.457 24.637 21.731 1.00 12.26 58 ALA B C 1
ATOM 1489 O O . ALA B 1 1 ? 3.537 24.133 22.047 1.00 11.59 58 ALA B O 1
ATOM 1491 N N . THR B 1 2 ? 1.351 24.519 22.462 1.00 16.25 59 THR B N 1
ATOM 1492 C CA . THR B 1 2 ? 1.343 23.793 23.732 1.00 17.10 59 THR B CA 1
ATOM 1493 C C . THR B 1 2 ? 1.921 22.372 23.680 1.00 19.07 59 THR B C 1
ATOM 1494 O O . THR B 1 2 ? 2.599 21.945 24.619 1.00 16.07 59 THR B O 1
ATOM 1498 N N . ASP B 1 3 ? 1.655 21.637 22.602 1.00 11.49 60 ASP B N 1
ATOM 1499 C CA . ASP B 1 3 ? 2.173 20.271 22.487 1.00 15.38 60 ASP B CA 1
ATOM 1500 C C . ASP B 1 3 ? 3.701 20.211 22.560 1.00 15.56 60 ASP B C 1
ATOM 1501 O O . ASP B 1 3 ? 4.259 19.440 23.334 1.00 11.97 60 ASP B O 1
ATOM 1506 N N . ASP B 1 4 ? 4.376 21.021 21.751 1.00 18.30 61 ASP B N 1
ATOM 1507 C CA . ASP B 1 4 ? 5.834 21.031 21.761 1.00 15.60 61 ASP B CA 1
ATOM 1508 C C . ASP B 1 4 ? 6.390 21.668 23.042 1.00 13.21 61 ASP B C 1
ATOM 1509 O O . ASP B 1 4 ? 7.452 21.274 23.530 1.00 12.68 61 ASP B O 1
ATOM 1514 N N . VAL B 1 5 ? 5.668 22.645 23.586 1.00 15.47 62 VAL B N 1
ATOM 1515 C CA . VAL B 1 5 ? 6.085 23.325 24.815 1.00 14.43 62 VAL B CA 1
ATOM 1516 C C . VAL B 1 5 ? 5.989 22.385 26.012 1.00 14.33 62 VAL B C 1
ATOM 1517 O O . VAL B 1 5 ? 6.903 22.300 26.834 1.00 20.22 62 VAL B O 1
ATOM 1521 N N . SER B 1 6 ? 4.880 21.668 26.108 1.00 13.23 63 SER B N 1
ATOM 1522 C CA . SER B 1 6 ? 4.688 20.749 27.217 1.00 19.21 63 SER B CA 1
ATOM 1523 C C . SER B 1 6 ? 5.742 19.643 27.217 1.00 14.90 63 SER B C 1
ATOM 1524 O O . SER B 1 6 ? 6.250 19.272 28.270 1.00 18.38 63 SER B O 1
ATOM 1527 N N . LYS B 1 7 ? 6.095 19.114 26.052 1.00 16.11 64 LYS B N 1
ATOM 1528 C CA . LYS B 1 7 ? 7.104 18.063 26.048 1.00 15.16 64 LYS B CA 1
ATOM 1529 C C . LYS B 1 7 ? 8.497 18.642 26.302 1.00 19.16 64 LYS B C 1
ATOM 1530 O O . LYS B 1 7 ? 9.400 17.936 26.750 1.00 16.88 64 LYS B O 1
ATOM 1536 N N . ALA B 1 8 ? 8.675 19.930 26.022 1.00 19.58 65 ALA B N 1
ATOM 1537 C CA . ALA B 1 8 ? 9.967 20.570 26.259 1.00 17.57 65 ALA B CA 1
ATOM 1538 C C . ALA B 1 8 ? 10.182 20.687 27.767 1.00 21.31 65 ALA B C 1
ATOM 1539 O O . ALA B 1 8 ? 11.292 20.511 28.267 1.00 18.39 65 ALA B O 1
ATOM 1541 N N . TYR B 1 9 ? 9.105 20.978 28.488 1.00 13.68 66 TYR B N 1
ATOM 1542 C CA . TYR B 1 9 ? 9.168 21.114 29.938 1.00 19.00 66 TYR B CA 1
ATOM 1543 C C . TYR B 1 9 ? 9.295 19.760 30.641 1.00 14.87 66 TYR B C 1
ATOM 1544 O O . TYR B 1 9 ? 9.783 19.679 31.767 1.00 18.62 66 TYR B O 1
ATOM 1553 N N . SER B 1 10 ? 8.855 18.699 29.976 1.00 20.50 67 SER B N 1
ATOM 1554 C CA . SER B 1 10 ? 8.934 17.366 30.557 1.00 21.46 67 SER B CA 1
ATOM 1555 C C . SER B 1 10 ? 10.193 16.648 30.085 1.00 26.69 67 SER B C 1
ATOM 1556 O O . SER B 1 10 ? 10.407 15.481 30.402 1.00 30.71 67 SER B O 1
ATOM 1559 N N . SER B 1 11 ? 11.027 17.357 29.334 1.00 21.19 68 SER B N 1
ATOM 1560 C CA . SER B 1 11 ? 12.262 16.790 28.814 1.00 25.04 68 SER B CA 1
ATOM 1561 C C . SER B 1 11 ? 13.231 16.445 29.942 1.00 32.16 68 SER B C 1
ATOM 1562 O O . SER B 1 11 ? 13.478 17.259 30.834 1.00 25.76 68 SER B O 1
ATOM 1565 N N . PRO B 1 12 ? 13.802 15.229 29.912 1.00 36.61 69 PRO B N 1
ATOM 1566 C CA . PRO B 1 12 ? 14.747 14.799 30.949 1.00 36.90 69 PRO B CA 1
ATOM 1567 C C . PRO B 1 12 ? 16.023 15.645 30.987 1.00 41.60 69 PRO B C 1
ATOM 1568 O O . PRO B 1 12 ? 16.804 15.556 31.936 1.00 42.82 69 PRO B O 1
ATOM 1572 N N . THR B 1 13 ? 16.227 16.465 29.959 1.00 40.29 70 THR B N 1
ATOM 1573 C CA . THR B 1 13 ? 17.407 17.323 29.894 1.00 39.00 70 THR B CA 1
ATOM 1574 C C . THR B 1 13 ? 17.137 18.660 30.585 1.00 39.49 70 THR B C 1
ATOM 1575 O O . THR B 1 13 ? 17.974 19.562 30.579 1.00 40.96 70 THR B O 1
ATOM 1579 N N . PHE B 1 14 ? 15.963 18.773 31.192 1.00 36.25 71 PHE B N 1
ATOM 1580 C CA . PHE B 1 14 ? 15.571 19.990 31.888 1.00 37.33 71 PHE B CA 1
ATOM 1581 C C . PHE B 1 14 ? 15.154 19.669 33.323 1.00 38.09 71 PHE B C 1
ATOM 1582 O O . PHE B 1 14 ? 13.998 19.334 33.573 1.00 35.35 71 PHE B O 1
ATOM 1590 N N . ASP B 1 15 ? 16.077 19.762 34.275 1.00 41.93 72 ASP B N 1
ATOM 1591 C CA . ASP B 1 15 ? 15.680 19.461 35.650 1.00 41.73 72 ASP B CA 1
ATOM 1592 C C . ASP B 1 15 ? 15.041 20.678 36.288 1.00 32.93 72 ASP B C 1
ATOM 1593 O O . ASP B 1 15 ? 15.720 21.575 36.805 1.00 26.87 72 ASP B O 1
ATOM 1598 N N . ALA B 1 16 ? 13.716 20.690 36.225 1.00 30.16 73 ALA B N 1
ATOM 1599 C CA . ALA B 1 16 ? 12.909 21.758 36.777 1.00 29.27 73 ALA B CA 1
ATOM 1600 C C . ALA B 1 16 ? 13.004 21.794 38.296 1.00 26.42 73 ALA B C 1
ATOM 1601 O O . ALA B 1 16 ? 12.819 22.845 38.905 1.00 28.23 73 ALA B O 1
ATOM 1603 N N . GLU B 1 17 ? 13.290 20.648 38.909 1.00 27.24 74 GLU B N 1
ATOM 1604 C CA . GLU B 1 17 ? 13.393 20.575 40.362 1.00 27.32 74 GLU B CA 1
ATOM 1605 C C . GLU B 1 17 ? 14.415 21.571 40.893 1.00 32.28 74 GLU B C 1
ATOM 1606 O O . GLU B 1 17 ? 14.162 22.281 41.870 1.00 38.72 74 GLU B O 1
ATOM 1612 N N . ALA B 1 18 ? 15.568 21.623 40.237 1.00 30.52 75 ALA B N 1
ATOM 1613 C CA . ALA B 1 18 ? 16.638 22.518 40.640 1.00 31.01 75 ALA B CA 1
ATOM 1614 C C . ALA B 1 18 ? 16.453 23.932 40.101 1.00 32.40 75 ALA B C 1
ATOM 1615 O O . ALA B 1 18 ? 16.674 24.907 40.817 1.00 32.08 75 ALA B O 1
ATOM 1617 N N . LEU B 1 19 ? 16.050 24.043 38.839 1.00 26.48 76 LEU B N 1
ATOM 1618 C CA . LEU B 1 19 ? 15.872 25.346 38.210 1.00 26.50 76 LEU B CA 1
ATOM 1619 C C . LEU B 1 19 ? 14.630 26.084 38.697 1.00 31.37 76 LEU B C 1
ATOM 1620 O O . LEU B 1 19 ? 14.720 27.213 39.180 1.00 31.83 76 LEU B O 1
ATOM 1625 N N . LEU B 1 20 ? 13.472 25.450 38.566 1.00 27.49 77 LEU B N 1
ATOM 1626 C CA . LEU B 1 20 ? 12.226 26.063 39.005 1.00 31.92 77 LEU B CA 1
ATOM 1627 C C . LEU B 1 20 ? 12.083 26.007 40.526 1.00 33.16 77 LEU B C 1
ATOM 1628 O O . LEU B 1 20 ? 11.501 26.904 41.131 1.00 37.24 77 LEU B O 1
ATOM 1633 N N . GLY B 1 21 ? 12.626 24.957 41.138 1.00 33.97 78 GLY B N 1
ATOM 1634 C CA . GLY B 1 21 ? 12.537 24.809 42.582 1.00 31.61 78 GLY B CA 1
ATOM 1635 C C . GLY B 1 21 ? 11.272 24.067 42.976 1.00 33.68 78 GLY B C 1
ATOM 1636 O O . GLY B 1 21 ? 10.268 24.144 42.267 1.00 38.33 78 GLY B O 1
ATOM 1637 N N . THR B 1 22 ? 11.315 23.345 44.095 1.00 26.93 79 THR B N 1
ATOM 1638 C CA . THR B 1 22 ? 10.155 22.592 44.574 1.00 28.03 79 THR B CA 1
ATOM 1639 C C . THR B 1 22 ? 9.516 23.227 45.807 1.00 23.68 79 THR B C 1
ATOM 1640 O O . THR B 1 22 ? 8.441 22.810 46.240 1.00 29.16 79 THR B O 1
ATOM 1644 N N . VAL B 1 23 ? 10.183 24.227 46.372 1.00 25.26 80 VAL B N 1
ATOM 1645 C CA . VAL B 1 23 ? 9.671 24.926 47.549 1.00 25.61 80 VAL B CA 1
ATOM 1646 C C . VAL B 1 23 ? 9.897 26.430 47.407 1.00 17.41 80 VAL B C 1
ATOM 1647 O O . VAL B 1 23 ? 10.885 26.866 46.814 1.00 30.11 80 VAL B O 1
ATOM 1651 N N . ILE B 1 24 ? 8.977 27.225 47.943 1.00 19.22 81 ILE B N 1
ATOM 1652 C CA . ILE B 1 24 ? 9.088 28.678 47.854 1.00 23.41 81 ILE B CA 1
ATOM 1653 C C . ILE B 1 24 ? 9.952 29.273 48.961 1.00 31.29 81 ILE B C 1
ATOM 1654 O O . ILE B 1 24 ? 9.835 28.892 50.129 1.00 35.23 81 ILE B O 1
ATOM 1659 N N . SER B 1 25 ? 10.819 30.210 48.587 1.00 33.80 82 SER B N 1
ATOM 1660 C CA . SER B 1 25 ? 11.697 30.874 49.546 1.00 32.65 82 SER B CA 1
ATOM 1661 C C . SER B 1 25 ? 10.927 31.942 50.306 1.00 37.76 82 SER B C 1
ATOM 1662 O O . SER B 1 25 ? 10.035 32.577 49.750 1.00 39.63 82 SER B O 1
ATOM 1665 N N . ALA B 1 26 ? 11.280 32.145 51.573 1.00 35.52 83 ALA B N 1
ATOM 1666 C CA . ALA B 1 26 ? 10.608 33.140 52.404 1.00 36.14 83 ALA B CA 1
ATOM 1667 C C . ALA B 1 26 ? 10.908 34.552 51.918 1.00 31.66 83 ALA B C 1
ATOM 1668 O O . ALA B 1 26 ? 10.207 35.502 52.266 1.00 37.27 83 ALA B O 1
ATOM 1670 N N . GLU B 1 27 ? 11.955 34.682 51.112 1.00 30.82 84 GLU B N 1
ATOM 1671 C CA . GLU B 1 27 ? 12.352 35.976 50.578 1.00 34.91 84 GLU B CA 1
ATOM 1672 C C . GLU B 1 27 ? 11.834 36.192 49.159 1.00 38.44 84 GLU B C 1
ATOM 1673 O O . GLU B 1 27 ? 12.045 37.253 48.568 1.00 33.67 84 GLU B O 1
ATOM 1679 N N . ASP B 1 28 ? 11.157 35.185 48.617 1.00 29.38 85 ASP B N 1
ATOM 1680 C CA . ASP B 1 28 ? 10.609 35.279 47.268 1.00 24.98 85 ASP B CA 1
ATOM 1681 C C . ASP B 1 28 ? 9.626 36.447 47.200 1.00 17.31 85 ASP B C 1
ATOM 1682 O O . ASP B 1 28 ? 8.570 36.418 47.820 1.00 21.64 85 ASP B O 1
ATOM 1687 N N . PRO B 1 29 ? 9.963 37.486 46.425 1.00 23.91 86 PRO B N 1
ATOM 1688 C CA . PRO B 1 29 ? 9.103 38.667 46.280 1.00 19.29 86 PRO B CA 1
ATOM 1689 C C . PRO B 1 29 ? 7.693 38.388 45.745 1.00 28.08 86 PRO B C 1
ATOM 1690 O O . PRO B 1 29 ? 6.776 39.195 45.943 1.00 20.17 86 PRO B O 1
ATOM 1694 N N . ASP B 1 30 ? 7.517 37.252 45.071 1.00 21.56 87 ASP B N 1
ATOM 1695 C CA . ASP B 1 30 ? 6.208 36.895 44.535 1.00 17.56 87 ASP B CA 1
ATOM 1696 C C . ASP B 1 30 ? 5.227 36.534 45.654 1.00 15.84 87 ASP B C 1
ATOM 1697 O O . ASP B 1 30 ? 4.014 36.542 45.448 1.00 15.56 87 ASP B O 1
ATOM 1702 N N . ARG B 1 31 ? 5.743 36.228 46.842 1.00 16.31 88 ARG B N 1
ATOM 1703 C CA . ARG B 1 31 ? 4.866 35.866 47.951 1.00 13.47 88 ARG B CA 1
ATOM 1704 C C . ARG B 1 31 ? 3.879 36.984 48.265 1.00 12.32 88 ARG B C 1
ATOM 1705 O O . ARG B 1 31 ? 2.684 36.740 48.431 1.00 19.57 88 ARG B O 1
ATOM 1713 N N . VAL B 1 32 ? 4.379 38.212 48.335 1.00 19.11 89 VAL B N 1
ATOM 1714 C CA . VAL B 1 32 ? 3.542 39.365 48.648 1.00 15.38 89 VAL B CA 1
ATOM 1715 C C . VAL B 1 32 ? 2.460 39.602 47.599 1.00 19.52 89 VAL B C 1
ATOM 1716 O O . VAL B 1 32 ? 1.491 40.314 47.846 1.00 16.46 89 VAL B O 1
ATOM 1720 N N . LEU B 1 33 ? 2.621 39.000 46.426 1.00 19.60 90 LEU B N 1
ATOM 1721 C CA . LEU B 1 33 ? 1.643 39.161 45.357 1.00 17.63 90 LEU B CA 1
ATOM 1722 C C . LEU B 1 33 ? 0.612 38.038 45.339 1.00 17.25 90 LEU B C 1
ATOM 1723 O O . LEU B 1 33 ? -0.592 38.286 45.261 1.00 20.30 90 LEU B O 1
ATOM 1728 N N . ILE B 1 34 ? 1.100 36.804 45.420 1.00 13.82 91 ILE B N 1
ATOM 1729 C CA . ILE B 1 34 ? 0.254 35.622 45.365 1.00 14.90 91 ILE B CA 1
ATOM 1730 C C . ILE B 1 34 ? -0.511 35.315 46.652 1.00 19.18 91 ILE B C 1
ATOM 1731 O O . ILE B 1 34 ? -1.710 35.019 46.614 1.00 17.31 91 ILE B O 1
ATOM 1736 N N . GLU B 1 35 ? 0.179 35.392 47.785 1.00 14.90 92 GLU B N 1
ATOM 1737 C CA . GLU B 1 35 ? -0.440 35.106 49.068 1.00 16.69 92 GLU B CA 1
ATOM 1738 C C . GLU B 1 35 ? -1.675 35.964 49.344 1.00 19.32 92 GLU B C 1
ATOM 1739 O O . GLU B 1 35 ? -2.733 35.443 49.686 1.00 18.09 92 GLU B O 1
ATOM 1745 N N . PRO B 1 36 ? -1.558 37.294 49.202 1.00 26.45 93 PRO B N 1
ATOM 1746 C CA . PRO B 1 36 ? -2.727 38.140 49.455 1.00 21.36 93 PRO B CA 1
ATOM 1747 C C . PRO B 1 36 ? -3.873 37.807 48.507 1.00 26.64 93 PRO B C 1
ATOM 1748 O O . PRO B 1 36 ? -5.038 37.756 48.909 1.00 22.62 93 PRO B O 1
ATOM 1752 N N . TRP B 1 37 ? -3.535 37.583 47.243 1.00 21.44 94 TRP B N 1
ATOM 1753 C CA . TRP B 1 37 ? -4.534 37.266 46.240 1.00 15.89 94 TRP B CA 1
ATOM 1754 C C . TRP B 1 37 ? -5.265 35.981 46.611 1.00 16.16 94 TRP B C 1
ATOM 1755 O O . TRP B 1 37 ? -6.492 35.922 46.582 1.00 16.98 94 TRP B O 1
ATOM 1766 N N . ALA B 1 38 ? -4.502 34.956 46.968 1.00 18.11 95 ALA B N 1
ATOM 1767 C CA . ALA B 1 38 ? -5.079 33.669 47.329 1.00 14.82 95 ALA B CA 1
ATOM 1768 C C . ALA B 1 38 ? -6.115 33.779 48.450 1.00 22.97 95 ALA B C 1
ATOM 1769 O O . ALA B 1 38 ? -7.176 33.163 48.383 1.00 16.60 95 ALA B O 1
ATOM 1771 N N . THR B 1 39 ? -5.805 34.567 49.474 1.00 24.56 96 THR B N 1
ATOM 1772 C CA . THR B 1 39 ? -6.710 34.747 50.604 1.00 20.73 96 THR B CA 1
ATOM 1773 C C . THR B 1 39 ? -8.046 35.316 50.141 1.00 28.53 96 THR B C 1
ATOM 1774 O O . THR B 1 39 ? -9.094 35.031 50.729 1.00 24.43 96 THR B O 1
ATOM 1778 N N . GLY B 1 40 ? -8.004 36.105 49.072 1.00 26.63 97 GLY B N 1
ATOM 1779 C CA . GLY B 1 40 ? -9.217 36.699 48.541 1.00 28.21 97 GLY B CA 1
ATOM 1780 C C . GLY B 1 40 ? -10.077 35.726 47.752 1.00 27.29 97 GLY B C 1
ATOM 1781 O O . GLY B 1 40 ? -11.210 36.045 47.399 1.00 24.75 97 GLY B O 1
ATOM 1782 N N . VAL B 1 41 ? -9.553 34.539 47.463 1.00 24.33 98 VAL B N 1
ATOM 1783 C CA . VAL B 1 41 ? -10.325 33.553 46.707 1.00 23.25 98 VAL B CA 1
ATOM 1784 C C . VAL B 1 41 ? -11.224 32.729 47.626 1.00 23.37 98 VAL B C 1
ATOM 1785 O O . VAL B 1 41 ? -10.746 32.004 48.501 1.00 20.67 98 VAL B O 1
ATOM 1789 N N . ASP B 1 42 ? -12.530 32.848 47.419 1.00 23.55 99 ASP B N 1
ATOM 1790 C CA . ASP B 1 42 ? -13.496 32.123 48.233 1.00 30.14 99 ASP B CA 1
ATOM 1791 C C . ASP B 1 42 ? -13.890 30.819 47.556 1.00 28.59 99 ASP B C 1
ATOM 1792 O O . ASP B 1 42 ? -14.976 30.705 46.984 1.00 24.42 99 ASP B O 1
ATOM 1797 N N . GLY B 1 43 ? -12.998 29.839 47.624 1.00 29.51 100 GLY B N 1
ATOM 1798 C CA . GLY B 1 43 ? -13.270 28.558 47.003 1.00 26.42 100 GLY B CA 1
ATOM 1799 C C . GLY B 1 43 ? -11.987 27.857 46.620 1.00 25.14 100 GLY B C 1
ATOM 1800 O O . GLY B 1 43 ? -10.913 28.192 47.121 1.00 26.49 100 GLY B O 1
ATOM 1801 N N . VAL B 1 44 ? -12.096 26.884 45.725 1.00 22.77 101 VAL B N 1
ATOM 1802 C CA . VAL B 1 44 ? -10.930 26.124 45.293 1.00 24.50 101 VAL B CA 1
ATOM 1803 C C . VAL B 1 44 ? -10.144 26.841 44.205 1.00 24.21 101 VAL B C 1
ATOM 1804 O O . VAL B 1 44 ? -10.679 27.181 43.152 1.00 25.01 101 VAL B O 1
ATOM 1808 N N . ILE B 1 45 ? -8.867 27.075 44.470 1.00 14.07 102 ILE B N 1
ATOM 1809 C CA . ILE B 1 45 ? -8.017 27.738 43.494 1.00 14.81 102 ILE B CA 1
ATOM 1810 C C . ILE B 1 45 ? -7.448 26.687 42.550 1.00 12.21 102 ILE B C 1
ATOM 1811 O O . ILE B 1 45 ? -7.183 25.549 42.954 1.00 16.27 102 ILE B O 1
ATOM 1816 N N . LEU B 1 46 ? -7.289 27.055 41.285 1.00 14.16 103 LEU B N 1
ATOM 1817 C CA . LEU B 1 46 ? -6.705 26.156 40.296 1.00 15.70 103 LEU B CA 1
ATOM 1818 C C . LEU B 1 46 ? -5.400 26.818 39.840 1.00 14.00 103 LEU B C 1
ATOM 1819 O O . LEU B 1 46 ? -5.404 27.927 39.301 1.00 16.72 103 LEU B O 1
ATOM 1824 N N . ASP B 1 47 ? -4.283 26.150 40.107 1.00 16.52 104 ASP B N 1
ATOM 1825 C CA . ASP B 1 47 ? -2.953 26.640 39.735 1.00 9.10 104 ASP B CA 1
ATOM 1826 C C . ASP B 1 47 ? -2.708 26.128 38.308 1.00 15.85 104 ASP B C 1
ATOM 1827 O O . ASP B 1 47 ? -2.381 24.957 38.106 1.00 10.81 104 ASP B O 1
ATOM 1832 N N . VAL B 1 48 ? -2.900 27.018 37.332 1.00 13.60 105 VAL B N 1
ATOM 1833 C CA . VAL B 1 48 ? -2.753 26.705 35.909 1.00 15.00 105 VAL B CA 1
ATOM 1834 C C . VAL B 1 48 ? -1.303 26.613 35.458 1.00 14.98 105 VAL B C 1
ATOM 1835 O O . VAL B 1 48 ? -0.607 27.620 35.368 1.00 11.18 105 VAL B O 1
ATOM 1839 N N . GLY B 1 49 ? -0.869 25.395 35.145 1.00 14.79 106 GLY B N 1
ATOM 1840 C CA . GLY B 1 49 ? 0.508 25.188 34.734 1.00 15.92 106 GLY B CA 1
ATOM 1841 C C . GLY B 1 49 ? 1.337 25.263 35.997 1.00 8.56 106 GLY B C 1
ATOM 1842 O O . GLY B 1 49 ? 2.288 26.035 36.077 1.00 10.30 106 GLY B O 1
ATOM 1843 N N . SER B 1 50 ? 0.945 24.459 36.985 1.00 11.77 107 SER B N 1
ATOM 1844 C CA . SER B 1 50 ? 1.594 24.398 38.293 1.00 11.78 107 SER B CA 1
ATOM 1845 C C . SER B 1 50 ? 3.050 23.922 38.271 1.00 13.16 107 SER B C 1
ATOM 1846 O O . SER B 1 50 ? 3.788 24.107 39.245 1.00 14.98 107 SER B O 1
ATOM 1849 N N . GLY B 1 51 ? 3.456 23.319 37.157 1.00 13.64 108 GLY B N 1
ATOM 1850 C CA . GLY B 1 51 ? 4.824 22.847 37.009 1.00 16.96 108 GLY B CA 1
ATOM 1851 C C . GLY B 1 51 ? 5.263 21.833 38.053 1.00 19.75 108 GLY B C 1
ATOM 1852 O O . GLY B 1 51 ? 4.709 20.732 38.127 1.00 16.78 108 GLY B O 1
ATOM 1853 N N . THR B 1 52 ? 6.265 22.201 38.853 1.00 20.08 109 THR B N 1
ATOM 1854 C CA . THR B 1 52 ? 6.775 21.324 39.910 1.00 22.88 109 THR B CA 1
ATOM 1855 C C . THR B 1 52 ? 5.824 21.335 41.104 1.00 17.58 109 THR B C 1
ATOM 1856 O O . THR B 1 52 ? 5.999 20.565 42.051 1.00 14.64 109 THR B O 1
ATOM 1860 N N . GLY B 1 53 ? 4.838 22.230 41.064 1.00 16.81 110 GLY B N 1
ATOM 1861 C CA . GLY B 1 53 ? 3.875 22.328 42.151 1.00 16.30 110 GLY B CA 1
ATOM 1862 C C . GLY B 1 53 ? 4.373 23.143 43.334 1.00 19.43 110 GLY B C 1
ATOM 1863 O O . GLY B 1 53 ? 3.766 23.133 44.407 1.00 16.21 110 GLY B O 1
ATOM 1864 N N . ARG B 1 54 ? 5.470 23.867 43.145 1.00 12.55 111 ARG B N 1
ATOM 1865 C CA . ARG B 1 54 ? 6.022 24.653 44.234 1.00 15.33 111 ARG B CA 1
ATOM 1866 C C . ARG B 1 54 ? 5.021 25.634 44.852 1.00 13.13 111 ARG B C 1
ATOM 1867 O O . ARG B 1 54 ? 4.948 25.739 46.075 1.00 13.79 111 ARG B O 1
ATOM 1875 N N . TRP B 1 55 ? 4.243 26.345 44.035 1.00 14.19 112 TRP B N 1
ATOM 1876 C CA . TRP B 1 55 ? 3.255 27.277 44.591 1.00 10.87 112 TRP B CA 1
ATOM 1877 C C . TRP B 1 55 ? 1.991 26.561 45.068 1.00 15.60 112 TRP B C 1
ATOM 1878 O O . TRP B 1 55 ? 1.320 27.018 45.998 1.00 11.38 112 TRP B O 1
ATOM 1889 N N . THR B 1 56 ? 1.669 25.438 44.432 1.00 10.98 113 THR B N 1
ATOM 1890 C CA . THR B 1 56 ? 0.486 24.671 44.804 1.00 16.32 113 THR B CA 1
ATOM 1891 C C . THR B 1 56 ? 0.654 24.148 46.232 1.00 20.08 113 THR B C 1
ATOM 1892 O O . THR B 1 56 ? -0.232 24.314 47.074 1.00 13.98 113 THR B O 1
ATOM 1896 N N . GLY B 1 57 ? 1.801 23.524 46.494 1.00 15.65 114 GLY B N 1
ATOM 1897 C CA . GLY B 1 57 ? 2.078 22.998 47.817 1.00 20.03 114 GLY B CA 1
ATOM 1898 C C . GLY B 1 57 ? 2.164 24.103 48.851 1.00 25.09 114 GLY B C 1
ATOM 1899 O O . GLY B 1 57 ? 1.618 23.977 49.949 1.00 27.68 114 GLY B O 1
ATOM 1900 N N . HIS B 1 58 ? 2.839 25.193 48.493 1.00 23.29 115 HIS B N 1
ATOM 1901 C CA . HIS B 1 58 ? 3.006 26.339 49.383 1.00 22.49 115 HIS B CA 1
ATOM 1902 C C . HIS B 1 58 ? 1.661 26.892 49.843 1.00 22.83 115 HIS B C 1
ATOM 1903 O O . HIS B 1 58 ? 1.437 27.086 51.039 1.00 25.49 115 HIS B O 1
ATOM 1910 N N . LEU B 1 59 ? 0.770 27.155 48.891 1.00 16.90 116 LEU B N 1
ATOM 1911 C CA . LEU B 1 59 ? -0.548 27.688 49.212 1.00 19.84 116 LEU B CA 1
ATOM 1912 C C . LEU B 1 59 ? -1.403 26.674 49.960 1.00 22.62 116 LEU B C 1
ATOM 1913 O O . LEU B 1 59 ? -2.156 27.035 50.870 1.00 18.17 116 LEU B O 1
ATOM 1918 N N . ALA B 1 60 ? -1.284 25.406 49.585 1.00 17.65 117 ALA B N 1
ATOM 1919 C CA . ALA B 1 60 ? -2.049 24.370 50.257 1.00 19.11 117 ALA B CA 1
ATOM 1920 C C . ALA B 1 60 ? -1.618 24.280 51.723 1.00 23.78 117 ALA B C 1
ATOM 1921 O O . ALA B 1 60 ? -2.453 24.112 52.610 1.00 17.96 117 ALA B O 1
ATOM 1923 N N . SER B 1 61 ? -0.319 24.419 51.980 1.00 22.70 118 SER B N 1
ATOM 1924 C CA . SER B 1 61 ? 0.183 24.340 53.349 1.00 25.30 118 SER B CA 1
ATOM 1925 C C . SER B 1 61 ? -0.333 25.494 54.200 1.00 28.72 118 SER B C 1
ATOM 1926 O O . SER B 1 61 ? -0.387 25.396 55.425 1.00 25.29 118 SER B O 1
ATOM 1929 N N . LEU B 1 62 ? -0.705 26.592 53.553 1.00 26.88 119 LEU B N 1
ATOM 1930 C CA . LEU B 1 62 ? -1.206 27.744 54.288 1.00 24.74 119 LEU B CA 1
ATOM 1931 C C . LEU B 1 62 ? -2.721 27.728 54.467 1.00 22.80 119 LEU B C 1
ATOM 1932 O O . LEU B 1 62 ? -3.328 28.752 54.770 1.00 28.36 119 LEU B O 1
ATOM 1937 N N . GLY B 1 63 ? -3.325 26.561 54.270 1.00 26.89 120 GLY B N 1
ATOM 1938 C CA . GLY B 1 63 ? -4.760 26.432 54.450 1.00 29.42 120 GLY B CA 1
ATOM 1939 C C . GLY B 1 63 ? -5.656 26.744 53.266 1.00 27.68 120 GLY B C 1
ATOM 1940 O O . GLY B 1 63 ? -6.875 26.723 53.404 1.00 28.30 120 GLY B O 1
ATOM 1941 N N . HIS B 1 64 ? -5.070 27.024 52.107 1.00 21.35 121 HIS B N 1
ATOM 1942 C CA . HIS B 1 64 ? -5.858 27.332 50.914 1.00 20.99 121 HIS B CA 1
ATOM 1943 C C . HIS B 1 64 ? -6.336 26.055 50.198 1.00 20.09 121 HIS B C 1
ATOM 1944 O O . HIS B 1 64 ? -5.612 25.059 50.141 1.00 18.40 121 HIS B O 1
ATOM 1951 N N . GLN B 1 65 ? -7.561 26.089 49.673 1.00 18.17 122 GLN B N 1
ATOM 1952 C CA . GLN B 1 65 ? -8.118 24.964 48.914 1.00 18.97 122 GLN B CA 1
ATOM 1953 C C . GLN B 1 65 ? -7.585 25.214 47.507 1.00 21.68 122 GLN B C 1
ATOM 1954 O O . GLN B 1 65 ? -7.976 26.184 46.850 1.00 20.31 122 GLN B O 1
ATOM 1960 N N . ILE B 1 66 ? -6.686 24.354 47.047 1.00 18.20 123 ILE B N 1
ATOM 1961 C CA . ILE B 1 66 ? -6.084 24.549 45.738 1.00 17.73 123 ILE B CA 1
ATOM 1962 C C . ILE B 1 66 ? -5.646 23.234 45.104 1.00 19.59 123 ILE B C 1
ATOM 1963 O O . ILE B 1 66 ? -5.260 22.294 45.801 1.00 21.46 123 ILE B O 1
ATOM 1968 N N . GLU B 1 67 ? -5.721 23.181 43.778 1.00 16.46 124 GLU B N 1
ATOM 1969 C CA . GLU B 1 67 ? -5.329 22.012 43.005 1.00 19.31 124 GLU B CA 1
ATOM 1970 C C . GLU B 1 67 ? -4.444 22.519 41.875 1.00 18.97 124 GLU B C 1
ATOM 1971 O O . GLU B 1 67 ? -4.375 23.719 41.635 1.00 15.14 124 GLU B O 1
ATOM 1977 N N . GLY B 1 68 ? -3.772 21.612 41.177 1.00 14.07 125 GLY B N 1
ATOM 1978 C CA . GLY B 1 68 ? -2.914 22.047 40.090 1.00 12.88 125 GLY B CA 1
ATOM 1979 C C . GLY B 1 68 ? -3.308 21.452 38.751 1.00 14.43 125 GLY B C 1
ATOM 1980 O O . GLY B 1 68 ? -4.018 20.453 38.698 1.00 15.22 125 GLY B O 1
ATOM 1981 N N . LEU B 1 69 ? -2.866 22.090 37.671 1.00 11.21 126 LEU B N 1
ATOM 1982 C CA . LEU B 1 69 ? -3.125 21.618 36.308 1.00 11.56 126 LEU B CA 1
ATOM 1983 C C . LEU B 1 69 ? -1.775 21.716 35.610 1.00 14.01 126 LEU B C 1
ATOM 1984 O O . LEU B 1 69 ? -1.209 22.809 35.533 1.00 9.75 126 LEU B O 1
ATOM 1989 N N . GLU B 1 70 ? -1.250 20.593 35.121 1.00 6.74 127 GLU B N 1
ATOM 1990 C CA . GLU B 1 70 ? 0.046 20.602 34.440 1.00 9.14 127 GLU B CA 1
ATOM 1991 C C . GLU B 1 70 ? 0.096 19.589 33.289 1.00 8.09 127 GLU B C 1
ATOM 1992 O O . GLU B 1 70 ? -0.131 18.398 33.498 1.00 12.61 127 GLU B O 1
ATOM 1998 N N . PRO B 1 71 ? 0.371 20.057 32.054 1.00 12.74 128 PRO B N 1
ATOM 1999 C CA . PRO B 1 71 ? 0.448 19.171 30.883 1.00 10.62 128 PRO B CA 1
ATOM 2000 C C . PRO B 1 71 ? 1.754 18.375 30.780 1.00 12.76 128 PRO B C 1
ATOM 2001 O O . PRO B 1 71 ? 1.763 17.266 30.255 1.00 9.71 128 PRO B O 1
ATOM 2005 N N . ALA B 1 72 ? 2.850 18.933 31.291 1.00 15.65 129 ALA B N 1
ATOM 2006 C CA . ALA B 1 72 ? 4.149 18.251 31.246 1.00 13.86 129 ALA B CA 1
ATOM 2007 C C . ALA B 1 72 ? 4.128 17.003 32.124 1.00 16.78 129 ALA B C 1
ATOM 2008 O O . ALA B 1 72 ? 4.148 17.093 33.348 1.00 11.04 129 ALA B O 1
ATOM 2010 N N . THR B 1 73 ? 4.099 15.836 31.489 1.00 14.50 130 THR B N 1
ATOM 2011 C CA . THR B 1 73 ? 4.045 14.574 32.221 1.00 15.73 130 THR B CA 1
ATOM 2012 C C . THR B 1 73 ? 5.071 14.433 33.342 1.00 16.62 130 THR B C 1
ATOM 2013 O O . THR B 1 73 ? 4.710 14.176 34.491 1.00 18.16 130 THR B O 1
ATOM 2017 N N . ARG B 1 74 ? 6.347 14.605 33.022 1.00 13.43 131 ARG B N 1
ATOM 2018 C CA . ARG B 1 74 ? 7.381 14.473 34.043 1.00 19.21 131 ARG B CA 1
ATOM 2019 C C . ARG B 1 74 ? 7.178 15.438 35.213 1.00 17.32 131 ARG B C 1
ATOM 2020 O O . ARG B 1 74 ? 7.443 15.087 36.364 1.00 13.61 131 ARG B O 1
ATOM 2028 N N . LEU B 1 75 ? 6.685 16.642 34.928 1.00 13.10 132 LEU B N 1
ATOM 2029 C CA . LEU B 1 75 ? 6.481 17.635 35.984 1.00 14.05 132 LEU B CA 1
ATOM 2030 C C . LEU B 1 75 ? 5.301 17.328 36.902 1.00 18.10 132 LEU B C 1
ATOM 2031 O O . LEU B 1 75 ? 5.422 17.413 38.127 1.00 17.05 132 LEU B O 1
ATOM 2036 N N . VAL B 1 76 ? 4.161 16.968 36.323 1.00 13.76 133 VAL B N 1
ATOM 2037 C CA . VAL B 1 76 ? 2.991 16.667 37.137 1.00 10.94 133 VAL B CA 1
ATOM 2038 C C . VAL B 1 76 ? 3.272 15.464 38.048 1.00 14.30 133 VAL B C 1
ATOM 2039 O O . VAL B 1 76 ? 2.940 15.486 39.237 1.00 11.61 133 VAL B O 1
ATOM 2043 N N . GLU B 1 77 ? 3.907 14.426 37.507 1.00 9.66 134 GLU B N 1
ATOM 2044 C CA . GLU B 1 77 ? 4.223 13.253 38.317 1.00 17.86 134 GLU B CA 1
ATOM 2045 C C . GLU B 1 77 ? 5.187 13.654 39.431 1.00 19.42 134 GLU B C 1
ATOM 2046 O O . GLU B 1 77 ? 5.024 13.255 40.587 1.00 18.73 134 GLU B O 1
ATOM 2052 N N . LEU B 1 78 ? 6.173 14.472 39.081 1.00 16.03 135 LEU B N 1
ATOM 2053 C CA . LEU B 1 78 ? 7.154 14.958 40.048 1.00 18.67 135 LEU B CA 1
ATOM 2054 C C . LEU B 1 78 ? 6.449 15.736 41.162 1.00 16.07 135 LEU B C 1
ATOM 2055 O O . LEU B 1 78 ? 6.761 15.588 42.345 1.00 17.61 135 LEU B O 1
ATOM 2060 N N . ALA B 1 79 ? 5.497 16.574 40.771 1.00 15.69 136 ALA B N 1
ATOM 2061 C CA . ALA B 1 79 ? 4.753 17.387 41.723 1.00 15.90 136 ALA B CA 1
ATOM 2062 C C . ALA B 1 79 ? 3.957 16.543 42.720 1.00 14.99 136 ALA B C 1
ATOM 2063 O O . ALA B 1 79 ? 3.838 16.901 43.891 1.00 14.31 136 ALA B O 1
ATOM 2065 N N . ARG B 1 80 ? 3.413 15.423 42.262 1.00 10.62 137 ARG B N 1
ATOM 2066 C CA . ARG B 1 80 ? 2.641 14.563 43.150 1.00 20.73 137 ARG B CA 1
ATOM 2067 C C . ARG B 1 80 ? 3.500 13.919 44.236 1.00 18.62 137 ARG B C 1
ATOM 2068 O O . ARG B 1 80 ? 3.088 13.846 45.386 1.00 21.09 137 ARG B O 1
ATOM 2076 N N . GLN B 1 81 ? 4.693 13.455 43.879 1.00 21.74 138 GLN B N 1
ATOM 2077 C CA . GLN B 1 81 ? 5.554 12.822 44.875 1.00 27.37 138 GLN B CA 1
ATOM 2078 C C . GLN B 1 81 ? 6.043 13.826 45.915 1.00 24.74 138 GLN B C 1
ATOM 2079 O O . GLN B 1 81 ? 6.202 13.488 47.090 1.00 29.26 138 GLN B O 1
ATOM 2085 N N . THR B 1 82 ? 6.275 15.058 45.465 1.00 27.35 139 THR B N 1
ATOM 2086 C CA . THR B 1 82 ? 6.750 16.150 46.314 1.00 25.56 139 THR B CA 1
ATOM 2087 C C . THR B 1 82 ? 5.649 16.678 47.230 1.00 29.06 139 THR B C 1
ATOM 2088 O O . THR B 1 82 ? 5.900 17.013 48.387 1.00 29.66 139 THR B O 1
ATOM 2092 N N . HIS B 1 83 ? 4.432 16.761 46.704 1.00 24.65 140 HIS B N 1
ATOM 2093 C CA . HIS B 1 83 ? 3.290 17.254 47.472 1.00 27.66 140 HIS B CA 1
ATOM 2094 C C . HIS B 1 83 ? 2.183 16.202 47.417 1.00 24.29 140 HIS B C 1
ATOM 2095 O O . HIS B 1 83 ? 1.168 16.394 46.750 1.00 28.56 140 HIS B O 1
ATOM 2102 N N . PRO B 1 84 ? 2.358 15.083 48.142 1.00 30.43 141 PRO B N 1
ATOM 2103 C CA . PRO B 1 84 ? 1.390 13.980 48.181 1.00 30.18 141 PRO B CA 1
ATOM 2104 C C . PRO B 1 84 ? -0.030 14.295 48.641 1.00 29.57 141 PRO B C 1
ATOM 2105 O O . PRO B 1 84 ? -0.959 13.550 48.336 1.00 36.04 141 PRO B O 1
ATOM 2109 N N . SER B 1 85 ? -0.208 15.392 49.365 1.00 30.58 142 SER B N 1
ATOM 2110 C CA . SER B 1 85 ? -1.537 15.754 49.848 1.00 34.06 142 SER B CA 1
ATOM 2111 C C . SER B 1 85 ? -2.273 16.681 48.882 1.00 31.47 142 SER B C 1
ATOM 2112 O O . SER B 1 85 ? -3.424 17.042 49.119 1.00 27.92 142 SER B O 1
ATOM 2115 N N . VAL B 1 86 ? -1.616 17.054 47.791 1.00 24.84 143 VAL B N 1
ATOM 2116 C CA . VAL B 1 86 ? -2.222 17.969 46.828 1.00 21.95 143 VAL B CA 1
ATOM 2117 C C . VAL B 1 86 ? -2.651 17.298 45.523 1.00 17.97 143 VAL B C 1
ATOM 2118 O O . VAL B 1 86 ? -1.933 16.457 44.976 1.00 18.11 143 VAL B O 1
ATOM 2122 N N . THR B 1 87 ? -3.825 17.683 45.029 1.00 13.16 144 THR B N 1
ATOM 2123 C CA . THR B 1 87 ? -4.347 17.127 43.795 1.00 13.25 144 THR B CA 1
ATOM 2124 C C . THR B 1 87 ? -3.808 17.879 42.584 1.00 16.74 144 THR B C 1
ATOM 2125 O O . THR B 1 87 ? -3.965 19.103 42.481 1.00 16.83 144 THR B O 1
ATOM 2129 N N . PHE B 1 88 ? -3.173 17.130 41.681 1.00 10.49 145 PHE B N 1
ATOM 2130 C CA . PHE B 1 88 ? -2.600 17.657 40.443 1.00 12.20 145 PHE B CA 1
ATOM 2131 C C . PHE B 1 88 ? -3.267 16.980 39.247 1.00 14.97 145 PHE B C 1
ATOM 2132 O O . PHE B 1 88 ? -3.266 15.753 39.134 1.00 16.96 145 PHE B O 1
ATOM 2140 N N . HIS B 1 89 ? -3.844 17.788 38.364 1.00 14.57 146 HIS B N 1
ATOM 2141 C CA . HIS B 1 89 ? -4.517 17.284 37.177 1.00 14.10 146 HIS B CA 1
ATOM 2142 C C . HIS B 1 89 ? -3.553 17.313 36.010 1.00 14.92 146 HIS B C 1
ATOM 2143 O O . HIS B 1 89 ? -2.939 18.348 35.727 1.00 12.00 146 HIS B O 1
ATOM 2150 N N . HIS B 1 90 ? -3.415 16.184 35.325 1.00 13.25 147 HIS B N 1
ATOM 2151 C CA . HIS B 1 90 ? -2.527 16.114 34.172 1.00 11.30 147 HIS B CA 1
ATOM 2152 C C . HIS B 1 90 ? -3.310 16.538 32.936 1.00 17.24 147 HIS B C 1
ATOM 2153 O O . HIS B 1 90 ? -4.152 15.786 32.443 1.00 14.02 147 HIS B O 1
ATOM 2160 N N . GLY B 1 91 ? -3.040 17.733 32.426 1.00 13.02 148 GLY B N 1
ATOM 2161 C CA . GLY B 1 91 ? -3.774 18.173 31.255 1.00 12.19 148 GLY B CA 1
ATOM 2162 C C . GLY B 1 91 ? -3.420 19.588 30.879 1.00 10.24 148 GLY B C 1
ATOM 2163 O O . GLY B 1 91 ? -2.617 20.227 31.560 1.00 12.95 148 GLY B O 1
ATOM 2164 N N . THR B 1 92 ? -4.030 20.076 29.803 1.00 14.08 149 THR B N 1
ATOM 2165 C CA . THR B 1 92 ? -3.787 21.426 29.303 1.00 11.06 149 THR B CA 1
ATOM 2166 C C . THR B 1 92 ? -4.980 22.332 29.577 1.00 15.58 149 THR B C 1
ATOM 2167 O O . THR B 1 92 ? -6.050 21.869 29.971 1.00 15.42 149 THR B O 1
ATOM 2171 N N . ILE B 1 93 ? -4.799 23.627 29.348 1.00 17.67 150 ILE B N 1
ATOM 2172 C CA . ILE B 1 93 ? -5.882 24.579 29.549 1.00 14.82 150 ILE B CA 1
ATOM 2173 C C . ILE B 1 93 ? -7.104 24.210 28.699 1.00 19.80 150 ILE B C 1
ATOM 2174 O O . ILE B 1 93 ? -8.232 24.225 29.192 1.00 19.14 150 ILE B O 1
ATOM 2179 N N . THR B 1 94 ? -6.881 23.865 27.432 1.00 15.26 151 THR B N 1
ATOM 2180 C CA . THR B 1 94 ? -7.989 23.508 26.545 1.00 20.83 151 THR B CA 1
ATOM 2181 C C . THR B 1 94 ? -8.750 22.268 27.021 1.00 22.43 151 THR B C 1
ATOM 2182 O O . THR B 1 94 ? -9.955 22.146 26.787 1.00 25.71 151 THR B O 1
ATOM 2186 N N . ASP B 1 95 ? -8.053 21.355 27.691 1.00 31.24 152 ASP B N 1
ATOM 2187 C CA . ASP B 1 95 ? -8.689 20.149 28.215 1.00 30.23 152 ASP B CA 1
ATOM 2188 C C . ASP B 1 95 ? -9.760 20.536 29.231 1.00 30.49 152 ASP B C 1
ATOM 2189 O O . ASP B 1 95 ? -10.699 19.777 29.477 1.00 31.20 152 ASP B O 1
ATOM 2194 N N . LEU B 1 96 ? -9.615 21.721 29.820 1.00 27.31 153 LEU B N 1
ATOM 2195 C CA . LEU B 1 96 ? -10.576 22.204 30.810 1.00 26.34 153 LEU B CA 1
ATOM 2196 C C . LEU B 1 96 ? -11.975 22.327 30.223 1.00 32.00 153 LEU B C 1
ATOM 2197 O O . LEU B 1 96 ? -12.972 22.159 30.929 1.00 25.00 153 LEU B O 1
ATOM 2202 N N . SER B 1 97 ? -12.044 22.625 28.929 1.00 33.59 154 SER B N 1
ATOM 2203 C CA . SER B 1 97 ? -13.329 22.785 28.259 1.00 41.52 154 SER B CA 1
ATOM 2204 C C . SER B 1 97 ? -14.054 21.453 28.069 1.00 40.66 154 SER B C 1
ATOM 2205 O O . SER B 1 97 ? -15.233 21.430 27.716 1.00 34.84 154 SER B O 1
ATOM 2208 N N . ASP B 1 98 ? -13.349 20.348 28.300 1.00 42.13 155 ASP B N 1
ATOM 2209 C CA . ASP B 1 98 ? -13.946 19.024 28.158 1.00 42.83 155 ASP B CA 1
ATOM 2210 C C . ASP B 1 98 ? -14.675 18.595 29.423 1.00 45.80 155 ASP B C 1
ATOM 2211 O O . ASP B 1 98 ? -15.358 17.570 29.433 1.00 46.07 155 ASP B O 1
ATOM 2216 N N . SER B 1 99 ? -14.525 19.381 30.487 1.00 45.17 156 SER B N 1
ATOM 2217 C CA . SER B 1 99 ? -15.168 19.077 31.760 1.00 47.67 156 SER B CA 1
ATOM 2218 C C . SER B 1 99 ? -15.991 20.256 32.273 1.00 47.36 156 SER B C 1
ATOM 2219 O O . SER B 1 99 ? -15.682 21.412 31.991 1.00 42.65 156 SER B O 1
ATOM 2222 N N . PRO B 1 100 ? -17.058 19.970 33.037 1.00 45.48 157 PRO B N 1
ATOM 2223 C CA . PRO B 1 100 ? -17.936 21.004 33.595 1.00 41.32 157 PRO B CA 1
ATOM 2224 C C . PRO B 1 100 ? -17.339 21.662 34.844 1.00 37.94 157 PRO B C 1
ATOM 2225 O O . PRO B 1 100 ? -17.922 22.583 35.414 1.00 33.54 157 PRO B O 1
ATOM 2229 N N . LYS B 1 101 ? -16.174 21.177 35.258 1.00 39.10 158 LYS B N 1
ATOM 2230 C CA . LYS B 1 101 ? -15.483 21.695 36.433 1.00 36.32 158 LYS B CA 1
ATOM 2231 C C . LYS B 1 101 ? -15.302 23.215 36.405 1.00 33.29 158 LYS B C 1
ATOM 2232 O O . LYS B 1 101 ? -15.023 23.803 35.360 1.00 23.75 158 LYS B O 1
ATOM 2238 N N . ARG B 1 102 ? -15.456 23.841 37.568 1.00 26.85 159 ARG B N 1
ATOM 2239 C CA . ARG B 1 102 ? -15.271 25.280 37.703 1.00 27.04 159 ARG B CA 1
ATOM 2240 C C . ARG B 1 102 ? -14.619 25.587 39.049 1.00 30.15 159 ARG B C 1
ATOM 2241 O O . ARG B 1 102 ? -15.033 25.077 40.092 1.00 29.18 159 ARG B O 1
ATOM 2249 N N . TRP B 1 103 ? -13.581 26.411 39.020 1.00 20.77 160 TRP B N 1
ATOM 2250 C CA . TRP B 1 103 ? -12.891 26.777 40.241 1.00 24.35 160 TRP B CA 1
ATOM 2251 C C . TRP B 1 103 ? -13.263 28.200 40.641 1.00 18.81 160 TRP B C 1
ATOM 2252 O O . TRP B 1 103 ? -13.818 28.946 39.840 1.00 17.44 160 TRP B O 1
ATOM 2263 N N . ALA B 1 104 ? -12.960 28.564 41.882 1.00 15.20 161 ALA B N 1
ATOM 2264 C CA . ALA B 1 104 ? -13.285 29.888 42.396 1.00 16.16 161 ALA B CA 1
ATOM 2265 C C . ALA B 1 104 ? -12.300 30.951 41.943 1.00 14.91 161 ALA B C 1
ATOM 2266 O O . ALA B 1 104 ? -12.642 32.128 41.855 1.00 12.57 161 ALA B O 1
ATOM 2268 N N . GLY B 1 105 ? -11.076 30.529 41.657 1.00 20.38 162 GLY B N 1
ATOM 2269 C CA . GLY B 1 105 ? -10.053 31.460 41.223 1.00 16.15 162 GLY B CA 1
ATOM 2270 C C . GLY B 1 105 ? -9.024 30.750 40.371 1.00 20.66 162 GLY B C 1
ATOM 2271 O O . GLY B 1 105 ? -8.899 29.519 40.418 1.00 16.40 162 GLY B O 1
ATOM 2272 N N . LEU B 1 106 ? -8.277 31.526 39.595 1.00 14.88 163 LEU B N 1
ATOM 2273 C CA . LEU B 1 106 ? -7.258 30.966 38.719 1.00 12.25 163 LEU B CA 1
ATOM 2274 C C . LEU B 1 106 ? -5.909 31.646 38.888 1.00 14.27 163 LEU B C 1
ATOM 2275 O O . LEU B 1 106 ? -5.805 32.878 38.816 1.00 12.50 163 LEU B O 1
ATOM 2280 N N . LEU B 1 107 ? -4.879 30.838 39.115 1.00 10.39 164 LEU B N 1
ATOM 2281 C CA . LEU B 1 107 ? -3.522 31.343 39.246 1.00 14.00 164 LEU B CA 1
ATOM 2282 C C . LEU B 1 107 ? -2.711 30.832 38.056 1.00 11.64 164 LEU B C 1
ATOM 2283 O O . LEU B 1 107 ? -2.530 29.625 37.901 1.00 11.98 164 LEU B O 1
ATOM 2288 N N . ALA B 1 108 ? -2.261 31.745 37.197 1.00 11.06 165 ALA B N 1
ATOM 2289 C CA . ALA B 1 108 ? -1.442 31.372 36.039 1.00 8.28 165 ALA B CA 1
ATOM 2290 C C . ALA B 1 108 ? -0.130 32.130 36.176 1.00 9.72 165 ALA B C 1
ATOM 2291 O O . ALA B 1 108 ? 0.030 33.224 35.632 1.00 8.57 165 ALA B O 1
ATOM 2293 N N . TRP B 1 109 ? 0.806 31.544 36.914 1.00 13.33 166 TRP B N 1
ATOM 2294 C CA . TRP B 1 109 ? 2.103 32.178 37.152 1.00 13.32 166 TRP B CA 1
ATOM 2295 C C . TRP B 1 109 ? 3.130 31.781 36.096 1.00 10.28 166 TRP B C 1
ATOM 2296 O O . TRP B 1 109 ? 3.748 30.712 36.175 1.00 9.89 166 TRP B O 1
ATOM 2307 N N . TYR B 1 110 ? 3.292 32.650 35.103 1.00 9.67 167 TYR B N 1
ATOM 2308 C CA . TYR B 1 110 ? 4.222 32.444 33.993 1.00 15.43 167 TYR B CA 1
ATOM 2309 C C . TYR B 1 110 ? 3.937 31.170 33.198 1.00 14.88 167 TYR B C 1
ATOM 2310 O O . TYR B 1 110 ? 4.823 30.621 32.544 1.00 16.51 167 TYR B O 1
ATOM 2319 N N . SER B 1 111 ? 2.690 30.714 33.235 1.00 14.89 168 SER B N 1
ATOM 2320 C CA . SER B 1 111 ? 2.304 29.515 32.503 1.00 8.57 168 SER B CA 1
ATOM 2321 C C . SER B 1 111 ? 1.734 29.855 31.128 1.00 9.22 168 SER B C 1
ATOM 2322 O O . SER B 1 111 ? 1.524 28.968 30.313 1.00 12.54 168 SER B O 1
ATOM 2325 N N . LEU B 1 112 ? 1.478 31.134 30.872 1.00 12.25 169 LEU B N 1
ATOM 2326 C CA . LEU B 1 112 ? 0.921 31.540 29.580 1.00 16.95 169 LEU B CA 1
ATOM 2327 C C . LEU B 1 112 ? 1.933 32.261 28.697 1.00 12.89 169 LEU B C 1
ATOM 2328 O O . LEU B 1 112 ? 1.587 32.748 27.622 1.00 16.65 169 LEU B O 1
ATOM 2333 N N . ILE B 1 113 ? 3.182 32.306 29.146 1.00 11.29 170 ILE B N 1
ATOM 2334 C CA . ILE B 1 113 ? 4.239 33.010 28.433 1.00 12.71 170 ILE B C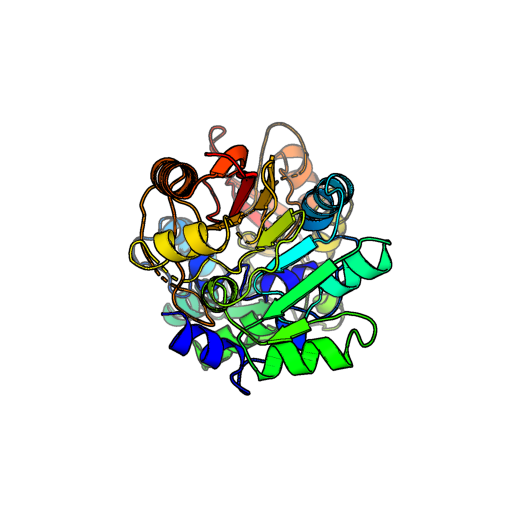A 1
ATOM 2335 C C . ILE B 1 113 ? 4.662 32.458 27.071 1.00 11.72 170 ILE B C 1
ATOM 2336 O O . ILE B 1 113 ? 5.334 33.154 26.309 1.00 16.30 170 ILE B O 1
ATOM 2341 N N . HIS B 1 114 ? 4.266 31.229 26.752 1.00 13.57 171 HIS B N 1
ATOM 2342 C CA . HIS B 1 114 ? 4.646 30.639 25.470 1.00 12.51 171 HIS B CA 1
ATOM 2343 C C . HIS B 1 114 ? 3.528 30.686 24.433 1.00 8.99 171 HIS B C 1
ATOM 2344 O O . HIS B 1 114 ? 3.611 30.033 23.394 1.00 14.14 171 HIS B O 1
ATOM 2359 N N . GLY B 1 116 ? 1.247 32.789 21.713 1.00 17.28 173 GLY B N 1
ATOM 2360 C CA . GLY B 1 116 ? 1.174 33.956 20.854 1.00 11.79 173 GLY B CA 1
ATOM 2361 C C . GLY B 1 116 ? -0.260 34.312 20.527 1.00 13.32 173 GLY B C 1
ATOM 2362 O O . GLY B 1 116 ? -1.185 33.686 21.052 1.00 13.31 173 GLY B O 1
ATOM 2363 N N . PRO B 1 117 ? -0.485 35.302 19.643 1.00 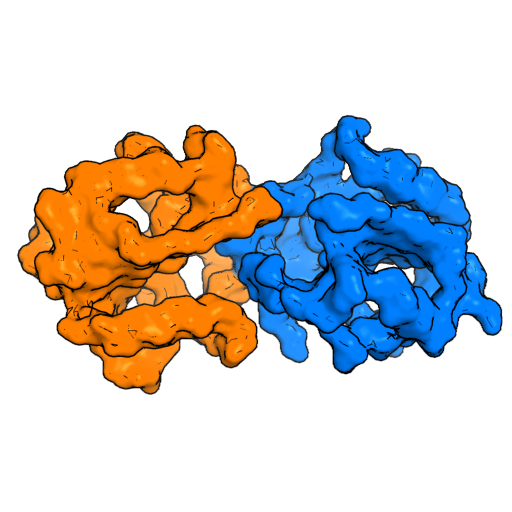19.41 174 PRO B N 1
ATOM 2364 C CA . PRO B 1 117 ? -1.830 35.751 19.245 1.00 20.65 174 PRO B CA 1
ATOM 2365 C C . PRO B 1 117 ? -2.756 34.675 18.681 1.00 21.27 174 PRO B C 1
ATOM 2366 O O . PRO B 1 117 ? -3.977 34.806 18.733 1.00 22.85 174 PRO B O 1
ATOM 2370 N N . GLY B 1 118 ? -2.178 33.602 18.154 1.00 23.74 175 GLY B N 1
ATOM 2371 C CA . GLY B 1 118 ? -3.000 32.539 17.609 1.00 20.88 175 GLY B CA 1
ATOM 2372 C C . GLY B 1 118 ? -3.338 31.472 18.635 1.00 12.87 175 GLY B C 1
ATOM 2373 O O . GLY B 1 118 ? -4.009 30.501 18.312 1.00 18.04 175 GLY B O 1
ATOM 2374 N N . GLU B 1 119 ? -2.905 31.651 19.879 1.00 20.15 176 GLU B N 1
ATOM 2375 C CA . GLU B 1 119 ? -3.166 30.631 20.892 1.00 12.87 176 GLU B CA 1
ATOM 2376 C C . GLU B 1 119 ? -3.732 31.167 22.215 1.00 18.35 176 GLU B C 1
ATOM 2377 O O . GLU B 1 119 ? -4.634 30.562 22.799 1.00 20.57 176 GLU B O 1
ATOM 2383 N N . LEU B 1 120 ? -3.219 32.299 22.686 1.00 13.88 177 LEU B N 1
ATOM 2384 C CA . LEU B 1 120 ? -3.696 32.856 23.948 1.00 14.74 177 LEU B CA 1
ATOM 2385 C C . LEU B 1 120 ? -5.213 33.105 23.956 1.00 15.25 177 LEU B C 1
ATOM 2386 O O . LEU B 1 120 ? -5.894 32.786 24.927 1.00 13.77 177 LEU B O 1
ATOM 2391 N N . PRO B 1 121 ? -5.760 33.685 22.875 1.00 18.23 178 PRO B N 1
ATOM 2392 C CA . PRO B 1 121 ? -7.200 33.947 22.815 1.00 19.20 178 PRO B CA 1
ATOM 2393 C C . PRO B 1 121 ? -8.044 32.747 23.240 1.00 21.55 178 PRO B C 1
ATOM 2394 O O . PRO B 1 121 ? -8.875 32.856 24.143 1.00 19.47 178 PRO B O 1
ATOM 2398 N N . ASP B 1 122 ? -7.825 31.603 22.599 1.00 17.47 179 ASP B N 1
ATOM 2399 C CA . ASP B 1 122 ? -8.572 30.393 22.930 1.00 21.08 179 ASP B CA 1
ATOM 2400 C C . ASP B 1 122 ? -8.290 29.903 24.345 1.00 18.10 179 ASP B C 1
ATOM 2401 O O . ASP B 1 122 ? -9.150 29.284 24.977 1.00 18.51 179 ASP B O 1
ATOM 2406 N N . ALA B 1 123 ? -7.086 30.165 24.842 1.00 12.51 180 ALA B N 1
ATOM 2407 C CA . ALA 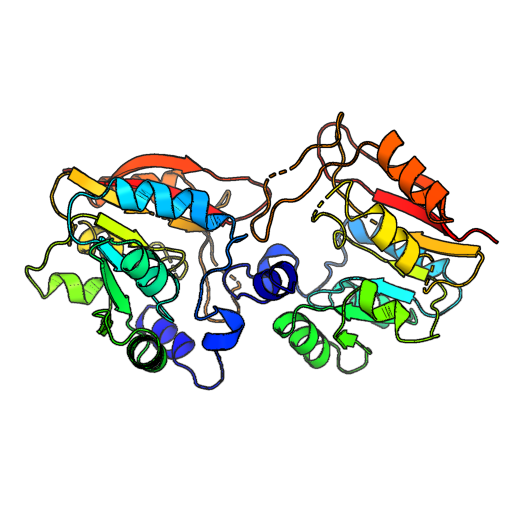B 1 123 ? -6.742 29.719 26.187 1.00 14.10 180 ALA B CA 1
ATOM 2408 C C . ALA B 1 123 ? -7.530 30.537 27.202 1.00 14.20 180 ALA B C 1
ATOM 2409 O O . ALA B 1 123 ? -8.057 29.996 28.177 1.00 11.74 180 ALA B O 1
ATOM 2411 N N . LEU B 1 124 ? -7.613 31.844 26.966 1.00 11.85 181 LEU B N 1
ATOM 2412 C CA . LEU B 1 124 ? -8.337 32.730 27.868 1.00 12.88 181 LEU B CA 1
ATOM 2413 C C . LEU B 1 124 ? -9.815 32.356 27.908 1.00 11.78 181 LEU B C 1
ATOM 2414 O O . LEU B 1 124 ? -10.442 32.365 28.974 1.00 14.06 181 LEU B O 1
ATOM 2419 N N . VAL B 1 125 ? -10.362 31.990 26.752 1.00 20.25 182 VAL B N 1
ATOM 2420 C CA . VAL B 1 125 ? -11.762 31.581 26.673 1.00 19.48 182 VAL B CA 1
ATOM 2421 C C . VAL B 1 125 ? -11.991 30.317 27.512 1.00 18.35 182 VAL B C 1
ATOM 2422 O O . VAL B 1 125 ? -12.958 30.240 28.269 1.00 13.73 182 VAL B O 1
ATOM 2426 N N . ALA B 1 126 ? -11.097 29.336 27.394 1.00 18.52 183 ALA B N 1
ATOM 2427 C CA . ALA B 1 126 ? -11.233 28.103 28.175 1.00 18.31 183 ALA B CA 1
ATOM 2428 C C . ALA B 1 126 ? -11.135 28.425 29.667 1.00 16.55 183 ALA B C 1
ATOM 2429 O O . ALA B 1 126 ? -11.896 27.909 30.482 1.00 14.09 183 ALA B O 1
ATOM 2431 N N . LEU B 1 127 ? -10.188 29.288 30.014 1.00 12.02 184 LEU B N 1
ATOM 2432 C CA . LEU B 1 127 ? -9.991 29.692 31.402 1.00 8.98 184 LEU B CA 1
ATOM 2433 C C . LEU B 1 127 ? -11.261 30.341 31.955 1.00 10.11 184 LEU B C 1
ATOM 2434 O O . LEU B 1 127 ? -11.698 30.024 33.055 1.00 17.59 184 LEU B O 1
ATOM 2439 N N . ARG B 1 128 ? -11.864 31.246 31.192 1.00 14.45 185 ARG B N 1
ATOM 2440 C CA . ARG B 1 128 ? -13.081 31.905 31.667 1.00 14.46 185 ARG B CA 1
ATOM 2441 C C . ARG B 1 128 ? -14.183 30.892 31.941 1.00 18.29 185 ARG B C 1
ATOM 2442 O O . ARG B 1 128 ? -14.963 31.041 32.880 1.00 17.45 185 ARG B O 1
ATOM 2458 N N . ALA B 1 130 ? -13.721 28.037 32.978 1.00 19.20 187 ALA B N 1
ATOM 2459 C CA . ALA B 1 130 ? -13.250 27.176 34.068 1.00 22.84 187 ALA B CA 1
ATOM 2460 C C . ALA B 1 130 ? -13.303 27.850 35.438 1.00 23.61 187 ALA B C 1
ATOM 2461 O O . ALA B 1 130 ? -12.955 27.241 36.453 1.00 22.87 187 ALA B O 1
ATOM 2463 N N . VAL B 1 131 ? -13.731 29.107 35.471 1.00 22.17 188 VAL B N 1
ATOM 2464 C CA . VAL B 1 131 ? -13.818 29.836 36.733 1.00 16.82 188 VAL B CA 1
ATOM 2465 C C . VAL B 1 131 ? -15.247 30.314 36.974 1.00 22.40 188 VAL B C 1
ATOM 2466 O O . VAL B 1 131 ? -15.974 30.640 36.032 1.00 21.02 188 VAL B O 1
ATOM 2470 N N . GLU B 1 132 ? -15.650 30.343 38.240 1.00 24.67 189 GLU B N 1
ATOM 2471 C CA . GLU B 1 132 ? -16.993 30.787 38.595 1.00 27.94 189 GLU B CA 1
ATOM 2472 C C . GLU B 1 132 ? -17.141 32.243 38.180 1.00 26.46 189 GLU B C 1
ATOM 2473 O O . GLU B 1 132 ? -16.151 32.978 38.102 1.00 18.56 189 GLU B O 1
ATOM 2479 N N . ASP B 1 133 ? -18.376 32.647 37.901 1.00 21.24 190 ASP B N 1
ATOM 2480 C CA . ASP B 1 133 ? -18.668 34.016 37.506 1.00 19.47 190 ASP B CA 1
ATOM 2481 C C . ASP B 1 133 ? -18.228 34.939 38.636 1.00 20.99 190 ASP B C 1
ATOM 2482 O O . ASP B 1 133 ? -18.523 34.690 39.806 1.00 19.79 190 ASP B O 1
ATOM 2487 N N . GLY B 1 134 ? -17.512 36.000 38.289 1.00 19.06 191 GLY B N 1
ATOM 2488 C CA . GLY B 1 134 ? -17.043 36.924 39.303 1.00 19.16 191 GLY B CA 1
ATOM 2489 C C . GLY B 1 134 ? -15.765 36.426 39.961 1.00 21.49 191 GLY B C 1
ATOM 2490 O O . GLY B 1 134 ? -15.175 37.113 40.798 1.00 17.27 191 GLY B O 1
ATOM 2491 N N . GLY B 1 135 ? -15.341 35.221 39.587 1.00 15.94 192 GLY B N 1
ATOM 2492 C CA . GLY B 1 135 ? -14.125 34.656 40.143 1.00 19.42 192 GLY B CA 1
ATOM 2493 C C . GLY B 1 135 ? -12.899 35.417 39.667 1.00 18.16 192 GLY B C 1
ATOM 2494 O O . GLY B 1 135 ? -12.956 36.119 38.656 1.00 18.56 192 GLY B O 1
ATOM 2495 N N . GLY B 1 136 ? -11.787 35.256 40.379 1.00 17.48 193 GLY B N 1
ATOM 2496 C CA . GLY B 1 136 ? -10.572 35.970 40.033 1.00 17.13 193 GLY B CA 1
ATOM 2497 C C . GLY B 1 136 ? -9.482 35.221 39.287 1.00 15.67 193 GLY B C 1
ATOM 2498 O O . GLY B 1 136 ? -9.417 33.993 39.282 1.00 17.17 193 GLY B O 1
ATOM 2499 N N . LEU B 1 137 ? -8.608 35.995 38.658 1.00 14.22 194 LEU B N 1
ATOM 2500 C CA . LEU B 1 137 ? -7.488 35.476 37.887 1.00 12.58 194 LEU B CA 1
ATOM 2501 C C . LEU B 1 137 ? -6.247 36.302 38.207 1.00 18.07 194 LEU B C 1
ATOM 2502 O O . LEU B 1 137 ? -6.282 37.528 38.158 1.00 13.93 194 LEU B O 1
ATOM 2507 N N . LEU B 1 138 ? -5.159 35.634 38.548 1.00 14.15 195 LEU B N 1
ATOM 2508 C CA . LEU B 1 138 ? -3.919 36.332 38.819 1.00 14.66 195 LEU B CA 1
ATOM 2509 C C . LEU B 1 138 ? -2.954 35.701 37.838 1.00 16.47 195 LEU B C 1
ATOM 2510 O O . LEU B 1 138 ? -2.745 34.491 37.866 1.00 9.90 195 LEU B O 1
ATOM 2523 N N . SER B 1 140 ? 0.912 36.259 35.625 1.00 10.08 197 SER B N 1
ATOM 2524 C CA . SER B 1 140 ? 2.163 36.977 35.445 1.00 11.16 197 SER B CA 1
ATOM 2525 C C . SER B 1 140 ? 2.578 36.627 34.025 1.00 11.70 197 SER B C 1
ATOM 2526 O O . SER B 1 140 ? 2.282 35.535 33.533 1.00 11.47 197 SER B O 1
ATOM 2529 N N . PHE B 1 141 ? 3.248 37.545 33.349 1.00 7.12 198 PHE B N 1
ATOM 2530 C CA . PHE B 1 141 ? 3.620 37.300 31.966 1.00 11.89 198 PHE B CA 1
ATOM 2531 C C . PHE B 1 141 ? 4.761 38.220 31.563 1.00 11.48 198 PHE B C 1
ATOM 2532 O O . PHE B 1 141 ? 5.382 38.862 32.408 1.00 12.98 198 PHE B O 1
ATOM 2540 N N . PHE B 1 142 ? 5.046 38.266 30.268 1.00 8.76 199 PHE B N 1
ATOM 2541 C CA . PHE B 1 142 ? 6.089 39.147 29.757 1.00 11.13 199 PHE B CA 1
ATOM 2542 C C . PHE B 1 142 ? 5.396 40.204 28.909 1.00 10.68 199 PHE B C 1
ATOM 2543 O O . PHE B 1 142 ? 4.579 39.880 28.048 1.00 10.87 199 PHE B O 1
ATOM 2551 N N . SER B 1 143 ? 5.722 41.467 29.150 1.00 12.22 200 SER B N 1
ATOM 2552 C CA . SER B 1 143 ? 5.112 42.556 28.399 1.00 9.74 200 SER B CA 1
ATOM 2553 C C . SER B 1 143 ? 6.189 43.352 27.658 1.00 17.24 200 SER B C 1
ATOM 2554 O O . SER B 1 143 ? 7.383 43.051 27.759 1.00 14.02 200 SER B O 1
ATOM 2557 N N . GLY B 1 144 ? 5.764 44.366 26.913 1.00 17.47 201 GLY B N 1
ATOM 2558 C CA . GLY B 1 144 ? 6.700 45.177 26.158 1.00 12.14 201 GLY B CA 1
ATOM 2559 C C . GLY B 1 144 ? 5.937 46.100 25.230 1.00 17.99 201 GLY B C 1
ATOM 2560 O O . GLY B 1 144 ? 4.708 46.050 25.197 1.00 16.69 201 GLY B O 1
ATOM 2561 N N . PRO B 1 145 ? 6.632 46.951 24.461 1.00 16.37 202 PRO B N 1
ATOM 2562 C CA . PRO B 1 145 ? 5.983 47.881 23.534 1.00 20.14 202 PRO B CA 1
ATOM 2563 C C . PRO B 1 145 ? 5.350 47.194 22.324 1.00 15.66 202 PRO B C 1
ATOM 2564 O O . PRO B 1 145 ? 4.466 47.754 21.680 1.00 18.22 202 PRO B O 1
ATOM 2568 N N . SER B 1 146 ? 5.791 45.978 22.018 1.00 13.16 203 SER B N 1
ATOM 2569 C CA . SER B 1 146 ? 5.238 45.255 20.876 1.00 15.52 203 SER B CA 1
ATOM 2570 C C . SER B 1 146 ? 4.936 43.790 21.186 1.00 18.54 203 SER B C 1
ATOM 2571 O O . SER B 1 146 ? 5.594 43.169 22.031 1.00 14.86 203 SER B O 1
ATOM 2574 N N . LEU B 1 147 ? 3.933 43.239 20.504 1.00 14.40 204 LEU B N 1
ATOM 2575 C CA . LEU B 1 147 ? 3.567 41.836 20.691 1.00 18.64 204 LEU B CA 1
ATOM 2576 C C . LEU B 1 147 ? 4.528 41.060 19.811 1.00 18.52 204 LEU B C 1
ATOM 2577 O O . LEU B 1 147 ? 4.345 40.970 18.598 1.00 20.56 204 LEU B O 1
ATOM 2582 N N . GLU B 1 148 ? 5.564 40.502 20.419 1.00 21.58 205 GLU B N 1
ATOM 2583 C CA . GLU B 1 148 ? 6.567 39.789 19.644 1.00 17.92 205 GLU B CA 1
ATOM 2584 C C . GLU B 1 148 ? 7.160 38.606 20.404 1.00 15.99 205 GLU B C 1
ATOM 2585 O O . GLU B 1 148 ? 7.053 38.525 21.628 1.00 11.23 205 GLU B O 1
ATOM 2591 N N . PRO B 1 149 ? 7.796 37.670 19.680 1.00 17.01 206 PRO B N 1
ATOM 2592 C CA . PRO B 1 149 ? 8.396 36.510 20.344 1.00 16.98 206 PRO B CA 1
ATOM 2593 C C . PRO B 1 149 ? 9.639 36.947 21.111 1.00 19.59 206 PRO B C 1
ATOM 2594 O O . PRO B 1 149 ? 10.174 38.032 20.870 1.00 14.13 206 PRO B O 1
ATOM 2606 N N . TYR B 1 151 ? 13.274 35.111 23.117 1.00 17.13 208 TYR B N 1
ATOM 2607 C CA . TYR B 1 151 ? 14.017 33.902 23.445 1.00 17.10 208 TYR B CA 1
ATOM 2608 C C . TYR B 1 151 ? 13.747 33.466 24.880 1.00 13.97 208 TYR B C 1
ATOM 2609 O O . TYR B 1 151 ? 13.652 34.297 25.789 1.00 10.41 208 TYR B O 1
ATOM 2618 N N . HIS B 1 152 ? 13.626 32.154 25.067 1.00 10.12 209 HIS B N 1
ATOM 2619 C CA . HIS B 1 152 ? 13.417 31.551 26.384 1.00 15.07 209 HIS B CA 1
ATOM 2620 C C . HIS B 1 152 ? 14.122 30.190 26.310 1.00 15.88 209 HIS B C 1
ATOM 2621 O O . HIS B 1 152 ? 13.992 29.477 25.314 1.00 19.76 209 HIS B O 1
ATOM 2628 N N . PRO B 1 153 ? 14.891 29.831 27.352 1.00 11.33 210 PRO B N 1
ATOM 2629 C CA . PRO B 1 153 ? 15.637 28.574 27.439 1.00 15.09 210 PRO B CA 1
ATOM 2630 C C . PRO B 1 153 ? 14.848 27.267 27.252 1.00 18.53 210 PRO B C 1
ATOM 2631 O O . PRO B 1 153 ? 15.398 26.285 26.756 1.00 16.22 210 PRO B O 1
ATOM 2635 N N . VAL B 1 154 ? 13.573 27.242 27.639 1.00 15.22 211 VAL B N 1
ATOM 2636 C CA . VAL B 1 154 ? 12.762 26.032 27.459 1.00 9.30 211 VAL B CA 1
ATOM 2637 C C . VAL B 1 154 ? 12.031 26.045 26.114 1.00 14.36 211 VAL B C 1
ATOM 2638 O O . VAL B 1 154 ? 12.100 25.084 25.345 1.00 15.34 211 VAL B O 1
ATOM 2642 N N . ALA B 1 155 ? 11.324 27.133 25.833 1.00 11.07 212 ALA B N 1
ATOM 2643 C CA . ALA B 1 155 ? 10.602 27.278 24.571 1.00 13.40 212 ALA B CA 1
ATOM 2644 C C . ALA B 1 155 ? 10.356 28.754 24.306 1.00 13.54 212 ALA B C 1
ATOM 2645 O O . ALA B 1 155 ? 10.347 29.565 25.224 1.00 14.15 212 ALA B O 1
ATOM 2647 N N . THR B 1 156 ? 10.149 29.095 23.043 1.00 15.12 213 THR B N 1
ATOM 2648 C CA . THR B 1 156 ? 9.907 30.477 22.666 1.00 15.81 213 THR B CA 1
ATOM 2649 C C . THR B 1 156 ? 8.806 31.109 23.508 1.00 19.10 213 THR B C 1
ATOM 2650 O O . THR B 1 156 ? 7.754 30.508 23.728 1.00 13.41 213 THR B O 1
ATOM 2654 N N . ALA B 1 157 ? 9.059 32.329 23.974 1.00 17.28 214 ALA B N 1
ATOM 2655 C CA . ALA B 1 157 ? 8.087 33.052 24.784 1.00 13.70 214 ALA B CA 1
ATOM 2656 C C . ALA B 1 157 ? 7.576 34.246 23.985 1.00 9.17 214 ALA B C 1
ATOM 2657 O O . ALA B 1 157 ? 8.086 34.532 22.902 1.00 13.83 214 ALA B O 1
ATOM 2659 N N . TYR B 1 158 ? 6.569 34.937 24.513 1.00 12.44 215 TYR B N 1
ATOM 2660 C CA . TYR B 1 158 ? 6.001 36.093 23.829 1.00 7.60 215 TYR B CA 1
ATOM 2661 C C . TYR B 1 158 ? 5.820 37.300 24.734 1.00 14.26 215 TYR B C 1
ATOM 2662 O O . TYR B 1 158 ? 5.476 37.166 25.912 1.00 10.93 215 TYR B O 1
ATOM 2671 N N . ARG B 1 159 ? 6.045 38.485 24.174 1.00 12.38 216 ARG B N 1
ATOM 2672 C CA . ARG B 1 159 ? 5.848 39.715 24.923 1.00 12.90 216 ARG B CA 1
ATOM 2673 C C . ARG B 1 159 ? 4.484 40.234 24.502 1.00 16.65 216 ARG B C 1
ATOM 2674 O O . ARG B 1 159 ? 4.177 40.318 23.306 1.00 14.56 216 ARG B O 1
ATOM 2682 N N . TRP B 1 160 ? 3.655 40.556 25.491 1.00 18.12 217 TRP B N 1
ATOM 2683 C CA . TRP B 1 160 ? 2.307 41.057 25.239 1.00 16.64 217 TRP B CA 1
ATOM 2684 C C . TRP B 1 160 ? 2.103 42.454 25.798 1.00 15.13 217 TRP B C 1
ATOM 2685 O O . TRP B 1 160 ? 2.163 42.655 27.009 1.00 11.23 217 TRP B O 1
ATOM 2696 N N . PRO B 1 161 ? 1.883 43.443 24.919 1.00 11.21 218 PRO B N 1
ATOM 2697 C CA . PRO B 1 161 ? 1.661 44.815 25.384 1.00 9.35 218 PRO B CA 1
ATOM 2698 C C . PRO B 1 161 ? 0.343 44.800 26.153 1.00 13.23 218 PRO B C 1
ATOM 2699 O O . PRO B 1 161 ? -0.539 43.993 25.850 1.00 11.93 218 PRO B O 1
ATOM 2703 N N . LEU B 1 162 ? 0.201 45.687 27.132 1.00 15.03 219 LEU B N 1
ATOM 2704 C CA . LEU B 1 162 ? -1.021 45.742 27.931 1.00 18.37 219 LEU B CA 1
ATOM 2705 C C . LEU B 1 162 ? -2.300 45.901 27.095 1.00 8.34 219 LEU B C 1
ATOM 2706 O O . LEU B 1 162 ? -3.283 45.192 27.325 1.00 15.69 219 LEU B O 1
ATOM 2711 N N . PRO B 1 163 ? -2.307 46.822 26.115 1.00 12.95 220 PRO B N 1
ATOM 2712 C CA . PRO B 1 163 ? -3.505 47.014 25.290 1.00 13.56 220 PRO B CA 1
ATOM 2713 C C . PRO B 1 163 ? -4.041 45.729 24.657 1.00 17.84 220 PRO B C 1
ATOM 2714 O O . PRO B 1 163 ? -5.226 45.415 24.785 1.00 15.79 220 PRO B O 1
ATOM 2718 N N . GLU B 1 164 ? -3.163 44.996 23.972 1.00 15.56 221 GLU B N 1
ATOM 2719 C CA . GLU B 1 164 ? -3.541 43.747 23.308 1.00 17.11 221 GLU B CA 1
ATOM 2720 C C . GLU B 1 164 ? -3.991 42.663 24.287 1.00 13.08 221 GLU B C 1
ATOM 2721 O O . GLU B 1 164 ? -4.987 41.976 24.053 1.00 16.23 221 GLU B O 1
ATOM 2727 N N . LEU B 1 165 ? -3.257 42.495 25.380 1.00 14.34 222 LEU B N 1
ATOM 2728 C CA . LEU B 1 165 ? -3.625 41.480 26.364 1.00 12.77 222 LEU B CA 1
ATOM 2729 C C . LEU B 1 165 ? -4.942 41.826 27.060 1.00 15.81 222 LEU B C 1
ATOM 2730 O O . LEU B 1 165 ? -5.812 40.971 27.210 1.00 12.72 222 LEU B O 1
ATOM 2735 N N . ALA B 1 166 ? -5.099 43.079 27.477 1.00 15.43 223 ALA B N 1
ATOM 2736 C CA . ALA B 1 166 ? -6.326 43.485 28.158 1.00 12.24 223 ALA B CA 1
ATOM 2737 C C . ALA B 1 166 ? -7.534 43.301 27.250 1.00 15.19 223 ALA B C 1
ATOM 2738 O O . ALA B 1 166 ? -8.611 42.923 27.713 1.00 14.99 223 ALA B O 1
ATOM 2740 N N . GLN B 1 167 ? -7.362 43.570 25.959 1.00 10.93 224 GLN B N 1
ATOM 2741 C CA . GLN B 1 167 ? -8.463 43.402 25.025 1.00 11.38 224 GLN B CA 1
ATOM 2742 C C . GLN B 1 167 ? -8.784 41.917 24.868 1.00 16.92 224 GLN B C 1
ATOM 2743 O O . GLN B 1 167 ? -9.951 41.535 24.833 1.00 9.58 224 GLN B O 1
ATOM 2749 N N . ALA B 1 168 ? -7.744 41.086 24.788 1.00 13.71 225 ALA B N 1
ATOM 2750 C CA . ALA B 1 168 ? -7.933 39.640 24.647 1.00 16.31 225 ALA B CA 1
ATOM 2751 C C . ALA B 1 168 ? -8.707 39.087 25.841 1.00 14.91 225 ALA B C 1
ATOM 2752 O O . ALA B 1 168 ? -9.577 38.232 25.689 1.00 13.75 225 ALA B O 1
ATOM 2754 N N . LEU B 1 169 ? -8.375 39.587 27.027 1.00 13.36 226 LEU B N 1
ATOM 2755 C CA . LEU B 1 169 ? -9.026 39.177 28.265 1.00 9.51 226 LEU B CA 1
ATOM 2756 C C . LEU B 1 169 ? -10.502 39.583 28.258 1.00 14.47 226 LEU B C 1
ATOM 2757 O O . LEU B 1 169 ? -11.381 38.780 28.591 1.00 12.75 226 LEU B O 1
ATOM 2762 N N . GLU B 1 170 ? -10.767 40.832 27.883 1.00 12.24 227 GLU B N 1
ATOM 2763 C CA . GLU B 1 170 ? -12.136 41.330 27.815 1.00 14.44 227 GLU B CA 1
ATOM 2764 C C . GLU B 1 170 ? -12.959 40.513 26.820 1.00 18.31 227 GLU B C 1
ATOM 2765 O O . GLU B 1 170 ? -14.089 40.122 27.109 1.00 19.45 227 GLU B O 1
ATOM 2771 N N . THR B 1 171 ? -12.384 40.247 25.653 1.00 8.87 228 THR B N 1
ATOM 2772 C CA . THR B 1 171 ? -13.081 39.454 24.645 1.00 16.17 228 THR B CA 1
ATOM 2773 C C . THR B 1 171 ? -13.393 38.068 25.198 1.00 12.90 228 THR B C 1
ATOM 2774 O O . THR B 1 171 ? -14.450 37.501 24.912 1.00 17.15 228 THR B O 1
ATOM 2778 N N . ALA B 1 172 ? -12.476 37.541 26.006 1.00 15.77 229 ALA B N 1
ATOM 2779 C CA . ALA B 1 172 ? -12.623 36.215 26.607 1.00 16.33 229 ALA B CA 1
ATOM 2780 C C . ALA B 1 172 ? -13.600 36.184 27.781 1.00 18.55 229 ALA B C 1
ATOM 2781 O O . ALA B 1 172 ? -14.029 35.111 28.210 1.00 13.86 229 ALA B O 1
ATOM 2783 N N . GLY B 1 173 ? -13.934 37.354 28.314 1.00 15.46 230 GLY B N 1
ATOM 2784 C CA . GLY B 1 173 ? -14.863 37.404 29.432 1.00 16.70 230 GLY B CA 1
ATOM 2785 C C . GLY B 1 173 ? -14.220 37.813 30.746 1.00 19.84 230 GLY B C 1
ATOM 2786 O O . GLY B 1 173 ? -14.770 37.557 31.824 1.00 17.73 230 GLY B O 1
ATOM 2787 N N . PHE B 1 174 ? -13.057 38.452 30.660 1.00 13.79 231 PHE B N 1
ATOM 2788 C CA . PHE B 1 174 ? -12.320 38.900 31.841 1.00 13.36 231 PHE B CA 1
ATOM 2789 C C . PHE B 1 174 ? -12.117 40.414 31.835 1.00 18.87 231 PHE B C 1
ATOM 2790 O O . PHE B 1 174 ? -11.902 41.003 30.778 1.00 19.20 231 PHE B O 1
ATOM 2798 N N . GLN B 1 175 ? -12.186 41.035 33.011 1.00 16.14 232 GLN B N 1
ATOM 2799 C CA . GLN B 1 175 ? -11.965 42.472 33.133 1.00 14.35 232 GLN B CA 1
ATOM 2800 C C . GLN B 1 175 ? -10.760 42.691 34.049 1.00 17.65 232 GLN B C 1
ATOM 2801 O O . GLN B 1 175 ? -10.714 42.170 35.169 1.00 18.08 232 GLN B O 1
ATOM 2807 N N . VAL B 1 176 ? -9.784 43.458 33.569 1.00 11.77 233 VAL B N 1
ATOM 2808 C CA . VAL B 1 176 ? -8.577 43.723 34.339 1.00 10.63 233 VAL B CA 1
ATOM 2809 C C . VAL B 1 176 ? -8.895 44.621 35.531 1.00 19.83 233 VAL B C 1
ATOM 2810 O O . VAL B 1 176 ? -9.436 45.722 35.368 1.00 18.34 233 VAL B O 1
ATOM 2814 N N . THR B 1 177 ? -8.565 44.142 36.727 1.00 11.04 234 THR B N 1
ATOM 2815 C CA . THR B 1 177 ? -8.820 44.902 37.941 1.00 19.26 234 THR B CA 1
ATOM 2816 C C . THR B 1 177 ? -7.554 45.577 38.443 1.00 14.94 234 THR B C 1
ATOM 2817 O O . THR B 1 177 ? -7.613 46.541 39.201 1.00 15.63 234 THR B O 1
ATOM 2821 N N . SER B 1 178 ? -6.406 45.066 38.019 1.00 13.79 235 SER B N 1
ATOM 2822 C CA . SER B 1 178 ? -5.127 45.652 38.400 1.00 13.17 235 SER B CA 1
ATOM 2823 C C . SER B 1 178 ? -4.034 45.089 37.505 1.00 15.64 235 SER B C 1
ATOM 2824 O O . SER B 1 178 ? -4.113 43.944 37.051 1.00 17.33 235 SER B O 1
ATOM 2827 N N . SER B 1 179 ? -3.004 45.893 37.274 1.00 15.39 236 SER B N 1
ATOM 2828 C CA . SER B 1 179 ? -1.871 45.491 36.458 1.00 12.89 236 SER B CA 1
ATOM 2829 C C . SER B 1 179 ? -0.642 46.242 36.945 1.00 19.04 236 SER B C 1
ATOM 2830 O O . SER B 1 179 ? -0.749 47.324 37.543 1.00 16.45 236 SER B O 1
ATOM 2833 N N . HIS B 1 180 ? 0.526 45.670 36.683 1.00 14.50 237 HIS B N 1
ATOM 2834 C CA . HIS B 1 180 ? 1.778 46.298 37.067 1.00 17.68 237 HIS B CA 1
ATOM 2835 C C . HIS B 1 180 ? 2.856 45.889 36.085 1.00 14.78 237 HIS B C 1
ATOM 2836 O O . HIS B 1 180 ? 2.880 44.756 35.611 1.00 13.44 237 HIS B O 1
ATOM 2843 N N . TRP B 1 181 ? 3.740 46.824 35.770 1.00 9.65 238 TRP B N 1
ATOM 2844 C CA . TRP B 1 181 ? 4.824 46.552 34.851 1.00 16.41 238 TRP B CA 1
ATOM 2845 C C . TRP B 1 181 ? 5.877 47.638 34.915 1.00 11.03 238 TRP B C 1
ATOM 2846 O O . TRP B 1 181 ? 5.562 48.822 34.916 1.00 12.93 238 TRP B O 1
ATOM 2857 N N . ASP B 1 182 ? 7.130 47.216 34.974 1.00 16.38 239 ASP B N 1
ATOM 2858 C CA . ASP B 1 182 ? 8.256 48.135 34.996 1.00 10.08 239 ASP B CA 1
ATOM 2859 C C . ASP B 1 182 ? 8.891 47.982 33.612 1.00 14.60 239 ASP B C 1
ATOM 2860 O O . ASP B 1 182 ? 9.431 46.925 33.286 1.00 18.43 239 ASP B O 1
ATOM 2865 N N . PRO B 1 183 ? 8.814 49.033 32.776 1.00 18.31 240 PRO B N 1
ATOM 2866 C CA . PRO B 1 183 ? 9.360 49.056 31.411 1.00 23.42 240 PRO B CA 1
ATOM 2867 C C . PRO B 1 183 ? 10.797 48.569 31.237 1.00 17.26 240 PRO B C 1
ATOM 2868 O O . PRO B 1 183 ? 11.209 48.222 30.131 1.00 19.82 240 PRO B O 1
ATOM 2872 N N . ARG B 1 184 ? 11.560 48.532 32.322 1.00 16.38 241 ARG B N 1
ATOM 2873 C CA . ARG B 1 184 ? 12.942 48.094 32.229 1.00 14.60 241 ARG B CA 1
ATOM 2874 C C . ARG B 1 184 ? 13.064 46.571 32.166 1.00 15.60 241 ARG B C 1
ATOM 2875 O O . ARG B 1 184 ? 14.118 46.046 31.824 1.00 16.55 241 ARG B O 1
ATOM 2883 N N . PHE B 1 185 ? 11.979 45.873 32.493 1.00 13.66 242 PHE B N 1
ATOM 2884 C CA . PHE B 1 185 ? 11.965 44.413 32.476 1.00 11.35 242 PHE B CA 1
ATOM 2885 C C . PHE B 1 185 ? 10.676 43.933 31.824 1.00 12.75 242 PHE B C 1
ATOM 2886 O O . PHE B 1 185 ? 9.643 44.586 31.918 1.00 11.68 242 PHE B O 1
ATOM 2894 N N . PRO B 1 186 ? 10.720 42.778 31.153 1.00 17.67 243 PRO B N 1
ATOM 2895 C CA . PRO B 1 186 ? 9.485 42.296 30.529 1.00 17.93 243 PRO B CA 1
ATOM 2896 C C . PRO B 1 186 ? 8.487 41.744 31.546 1.00 18.51 243 PRO B C 1
ATOM 2897 O O . PRO B 1 186 ? 7.275 41.746 31.294 1.00 13.15 243 PRO B O 1
ATOM 2901 N N . HIS B 1 187 ? 8.990 41.280 32.693 1.00 12.70 244 HIS B N 1
ATOM 2902 C CA . HIS B 1 187 ? 8.120 40.705 33.720 1.00 14.78 244 HIS B CA 1
ATOM 2903 C C . HIS B 1 187 ? 6.994 41.639 34.122 1.00 14.65 244 HIS B C 1
ATOM 2904 O O . HIS B 1 187 ? 7.206 42.811 34.434 1.00 12.43 244 HIS B O 1
ATOM 2911 N N . ALA B 1 188 ? 5.783 41.099 34.098 1.00 9.37 245 ALA B N 1
ATOM 2912 C CA . ALA B 1 188 ? 4.592 41.871 34.410 1.00 10.10 245 ALA B CA 1
ATOM 2913 C C . ALA B 1 188 ? 3.521 40.967 35.007 1.00 9.77 245 ALA B C 1
ATOM 2914 O O . ALA B 1 188 ? 3.609 39.745 34.907 1.00 11.01 245 ALA B O 1
ATOM 2916 N N . TYR B 1 189 ? 2.526 41.568 35.651 1.00 10.66 246 TYR B N 1
ATOM 2917 C CA . TYR B 1 189 ? 1.432 40.788 36.221 1.00 10.91 246 TYR B CA 1
ATOM 2918 C C . TYR B 1 189 ? 0.152 41.597 36.336 1.00 16.64 246 TYR B C 1
ATOM 2919 O O . TYR B 1 189 ? 0.165 42.835 36.315 1.00 10.18 246 TYR B O 1
ATOM 2928 N N . LEU B 1 190 ? -0.963 40.891 36.452 1.00 7.33 247 LEU B N 1
ATOM 2929 C CA . LEU B 1 190 ? -2.237 41.560 36.570 1.00 10.05 247 LEU B CA 1
ATOM 2930 C C . LEU B 1 190 ? -3.268 40.642 37.196 1.00 9.11 247 LEU B C 1
ATOM 2931 O O . LEU B 1 190 ? -3.055 39.428 37.319 1.00 7.28 247 LEU B O 1
ATOM 2936 N N . THR B 1 191 ? -4.380 41.240 37.604 1.00 7.84 248 THR B N 1
ATOM 2937 C CA . THR B 1 191 ? -5.486 40.498 38.174 1.00 9.30 248 THR B CA 1
ATOM 2938 C C . THR B 1 191 ? -6.688 40.828 37.301 1.00 12.25 248 THR B C 1
ATOM 2939 O O . THR B 1 191 ? -6.765 41.917 36.723 1.00 13.74 248 THR B O 1
ATOM 2943 N N . ALA B 1 192 ? -7.611 39.887 37.167 1.00 10.48 249 ALA B N 1
ATOM 2944 C CA . ALA B 1 192 ? -8.799 40.131 36.370 1.00 7.15 249 ALA B CA 1
ATOM 2945 C C . ALA B 1 192 ? -9.987 39.457 37.051 1.00 14.18 249 ALA B C 1
ATOM 2946 O O . ALA B 1 192 ? -9.814 38.574 37.892 1.00 12.60 249 ALA B O 1
ATOM 2948 N N . GLU B 1 193 ? -11.191 39.875 36.684 1.00 16.60 250 GLU B N 1
ATOM 2949 C CA . GLU B 1 193 ? -12.400 39.313 37.263 1.00 18.49 250 GLU B CA 1
ATOM 2950 C C . GLU B 1 193 ? -13.267 38.738 36.153 1.00 17.38 250 GLU B C 1
ATOM 2951 O O . GLU B 1 193 ? -13.537 39.411 35.157 1.00 14.26 250 GLU B O 1
ATOM 2957 N N . ALA B 1 194 ? -13.696 37.492 36.335 1.00 17.46 251 ALA B N 1
ATOM 2958 C CA . ALA B 1 194 ? -14.543 36.804 35.366 1.00 17.14 251 ALA B CA 1
ATOM 2959 C C . ALA B 1 194 ? -15.850 37.578 35.192 1.00 27.99 251 ALA B C 1
ATOM 2960 O O . ALA B 1 194 ? -16.582 37.796 36.160 1.00 27.68 251 ALA B O 1
ATOM 2962 N N . SER B 1 195 ? -16.145 37.985 33.961 1.00 32.56 252 SER B N 1
ATOM 2963 C CA . SER B 1 195 ? -17.365 38.738 33.684 1.00 37.23 252 SER B CA 1
ATOM 2964 C C . SER B 1 195 ? -18.001 38.272 32.372 1.00 34.92 252 SER B C 1
ATOM 2965 O O . SER B 1 195 ? -17.734 37.161 31.912 1.00 28.92 252 SER B O 1
ATOM 2968 N N . LEU B 1 196 ? -18.843 39.114 31.777 1.00 36.96 253 LEU B N 1
ATOM 2969 C CA . LEU B 1 196 ? -19.517 38.775 30.519 1.00 42.81 253 LEU B CA 1
ATOM 2970 C C . LEU B 1 196 ? -18.538 38.680 29.352 1.00 43.94 253 LEU B C 1
ATOM 2971 O O . LEU B 1 196 ? -18.696 37.842 28.459 1.00 45.88 253 LEU B O 1
#

Foldseek 3Di:
DCLLLQLLLDCVLVCCVPVNLADDPPDPCCVVPVVQQVVQPWEEEEAQCFLVHVVQVVVVVVGHYAYEHQNVNSQVNNCVVRVPHHYHNDHLQCLVVDPAATLEYEYAAVQFAAPVPSLVSLLSNLSYDAQGKYKKYFAAPDWDWDDSSDIGTHHHCVRVQVSNVSSQWHWPDWDDDNVGRMIMTMITGHD/DCVLLLQLLLDPVDDCCVVVHQADDPPPPCCVVPVVVQVVQDWEEEEAQCFLVHVVQVCVVVVGRYAYEHQNVNRQVNNCVSRVVHHYHHDHLLVLQVDPAATQEYEYDQVQFAAPVPVLSSLLSNLSYDAFGKYKKYFAAPDFQWDDPRHIGTHHHCVRVQVSNVVSQWHWPFWDDDNVGRMIMTMITGGD

Radius of gyration: 22.82 Å; Cα contacts (8 Å, |Δi|>4): 792; chains: 2; bounding box: 68×49×38 Å

Solvent-accessible surface area: 17272 Å² total